Protein AF-A0A9X1UD60-F1 (afdb_monomer_lite)

InterPro domains:
  IPR000792 Transcription regulator LuxR, C-terminal [SM00421] (373-430)
  IPR005119 LysR, substrate-binding [PF03466] (19-208)
  IPR016032 Signal transduction response regulator, C-terminal effector [SSF46894] (365-433)
  IPR036388 Winged helix-like DNA-binding domain superfamily [G3DSA:1.10.10.10] (359-432)
  IPR058163 LysR-type transcriptional regulator, proteobacterial-type [PTHR30537] (18-216)

Sequence (443 aa):
MDAIAVGLRGSDQARVRQATPTVSVVAPEGLGEFWLTRLLPDFHKSNPSVAIDLRCVTHPADLNKQEADVIIQLFKPSNEGSLLKRLGSLHVMPFASRDYLEKHGIPSCVDDLMKHRLILQPAPQTGADEMLGAWLPRLAKHPIPFVRTNTSASNYSMTAKGVGIGFLPTYAFAVDLVPLNIDLHHRFDIWLACTSNSPHTQLAVDWLSDCFDTERYPWFADQFLKPNELMKRYRGKPLGIMREGLEPTIEAFEVSGEAVVLLDHNGRIIRRNALAAQMLSRDIDVNGAKIVIRDPRAKRSFEAALENVLSLQSTNAFVRPIALPRAGQRPIFAYVIKLPSLSRSRLAECQAAVIFVDPDVQSEPSMAALEAAFGLTPAESRIAIKLAGGLTLDAVCRQLKIQRETGRVHLKRIFAKLSVSRQHQLVAVLSKLSRFPRLDRDS

Radius of gyration: 30.88 Å; chains: 1; bounding box: 80×77×91 Å

Organism: NCBI:txid2911009

Foldseek 3Di:
DDDDDDDDPDPDPPPPPDPQAEFEEEEAQQCQPQFVVLCVVVLCVVVVSYHYRYHHDLADDDVVVCPGQKYKAQADDPDDPWPKDFQFKWKKAKWAAPVLCVVQNADQEPVSLLVWAEEEADTPRNVRVVLCVVVVVSNVVHPDHPYYDSHLVVLVVCRNVNVIMYIGTLSCLQDLIGTRQYPDMDMTTMMMTGPDDDPSSVSVVVSVSVSRPCQQQVSRHPDDDGNVRRLVRHDHAQSHDDDPDCVVVLVVCVQQVWWKFFAALVQFTPDTHPNVVVCCVPPWDDDPRHTDAPDPVLRVLVVVLQCQQSDPPCPDDQRPWRFRDDPPFGTKTKGKAADCVQCSRNSRGTRIMIIIHGPLDQQFFAPVLCCVVQVADPVLSQQLRVLLVVDDLVVSCVVVVHDSVVSVVSVVVNCVSVVHDDSVVSNVVRSVNSSGHHPPPPD

pLDDT: mean 80.81, std 15.57, range [30.75, 95.38]

Structure (mmCIF, N/CA/C/O backbone):
data_AF-A0A9X1UD60-F1
#
_entry.id   AF-A0A9X1UD60-F1
#
loop_
_atom_site.group_PDB
_atom_site.id
_atom_site.type_symbol
_atom_site.label_atom_id
_atom_site.label_alt_id
_atom_site.label_comp_id
_atom_site.label_asym_id
_atom_site.label_entity_id
_atom_site.label_seq_id
_atom_site.pdbx_PDB_ins_code
_atom_site.Cartn_x
_atom_site.Cartn_y
_atom_site.Cartn_z
_atom_site.occupancy
_atom_site.B_iso_or_equiv
_atom_site.auth_seq_id
_atom_site.auth_comp_id
_atom_site.auth_asym_id
_atom_site.auth_atom_id
_atom_site.pdbx_PDB_model_num
ATOM 1 N N . MET A 1 1 ? 34.951 53.601 -2.877 1.00 34.62 1 MET A N 1
ATOM 2 C CA . MET A 1 1 ? 33.695 53.480 -2.123 1.00 34.62 1 MET A CA 1
ATOM 3 C C . MET A 1 1 ? 33.305 52.010 -2.041 1.00 34.62 1 MET A C 1
ATOM 5 O O . MET A 1 1 ? 32.664 51.522 -2.954 1.00 34.62 1 MET A O 1
ATOM 9 N N . ASP A 1 2 ? 33.684 51.202 -1.063 1.00 30.75 2 ASP A N 1
ATOM 10 C CA . ASP A 1 2 ? 34.696 51.282 -0.014 1.00 30.75 2 ASP A CA 1
ATOM 11 C C . ASP A 1 2 ? 35.059 49.848 0.399 1.00 30.75 2 ASP A C 1
ATOM 13 O O . ASP A 1 2 ? 34.319 48.903 0.127 1.00 30.75 2 ASP A O 1
ATOM 17 N N . ALA A 1 3 ? 36.235 49.733 1.017 1.00 34.62 3 ALA A N 1
ATOM 18 C CA . ALA A 1 3 ? 36.798 48.585 1.726 1.00 34.62 3 ALA A CA 1
ATOM 19 C C . ALA A 1 3 ? 35.749 47.815 2.575 1.00 34.62 3 ALA A C 1
ATOM 21 O O . ALA A 1 3 ? 34.761 48.382 3.024 1.00 34.62 3 ALA A O 1
ATOM 22 N N . ILE A 1 4 ? 35.920 46.530 2.899 1.00 30.75 4 ILE A N 1
ATOM 23 C CA . ILE A 1 4 ? 36.915 46.065 3.876 1.00 30.75 4 ILE A CA 1
ATOM 24 C C . ILE A 1 4 ? 37.136 44.551 3.721 1.00 30.75 4 ILE A C 1
ATOM 26 O O . ILE A 1 4 ? 36.213 43.748 3.832 1.00 30.75 4 ILE A O 1
ATOM 30 N N . ALA A 1 5 ? 38.404 44.181 3.542 1.00 35.81 5 ALA A N 1
ATOM 31 C CA . ALA A 1 5 ? 38.933 42.872 3.887 1.00 35.81 5 ALA A CA 1
ATOM 32 C C . ALA A 1 5 ? 39.339 42.880 5.371 1.00 35.81 5 ALA A C 1
ATOM 34 O O . ALA A 1 5 ? 40.116 43.736 5.789 1.00 35.81 5 ALA A O 1
ATOM 35 N N . VAL A 1 6 ? 38.867 41.906 6.150 1.00 32.25 6 VAL A N 1
ATOM 36 C CA . VAL A 1 6 ? 39.485 41.517 7.425 1.00 32.25 6 VAL A CA 1
ATOM 37 C C . VAL A 1 6 ? 39.822 40.040 7.319 1.00 32.25 6 VAL A C 1
ATOM 39 O O . VAL A 1 6 ? 38.946 39.180 7.290 1.00 32.25 6 VAL A O 1
ATOM 42 N N . GLY A 1 7 ? 41.119 39.761 7.217 1.00 34.41 7 GLY A N 1
ATOM 43 C CA . GLY A 1 7 ? 41.653 38.421 7.371 1.00 34.41 7 GLY A CA 1
ATOM 44 C C . GLY A 1 7 ? 41.666 38.025 8.843 1.00 34.41 7 GLY A C 1
ATOM 45 O O . GLY A 1 7 ? 42.163 38.766 9.687 1.00 34.41 7 GLY A O 1
ATOM 46 N N . LEU A 1 8 ? 41.196 36.816 9.129 1.00 30.98 8 LEU A N 1
ATOM 47 C CA . LEU A 1 8 ? 41.598 36.067 10.309 1.00 30.98 8 LEU A CA 1
ATOM 48 C C . LEU A 1 8 ? 42.309 34.806 9.827 1.00 30.98 8 LEU A C 1
ATOM 50 O O . LEU A 1 8 ? 41.706 33.892 9.270 1.00 30.98 8 LEU A O 1
ATOM 54 N N . ARG A 1 9 ? 43.630 34.795 10.035 1.00 38.16 9 ARG A N 1
ATOM 55 C CA . ARG A 1 9 ? 44.444 33.582 10.064 1.00 38.16 9 ARG A CA 1
ATOM 56 C C . ARG A 1 9 ? 43.960 32.740 11.243 1.00 38.16 9 ARG A C 1
ATOM 58 O O . ARG A 1 9 ? 44.333 33.005 12.380 1.00 38.16 9 ARG A O 1
ATOM 65 N N . GLY A 1 10 ? 43.131 31.746 10.956 1.00 32.44 10 GLY A N 1
ATOM 66 C CA . GLY A 1 10 ? 42.893 30.597 11.818 1.00 32.44 10 GLY A CA 1
ATOM 67 C C . GLY A 1 10 ? 43.508 29.382 11.143 1.00 32.44 10 GLY A C 1
ATOM 68 O O . GLY A 1 10 ? 43.097 28.997 10.053 1.00 32.44 10 GLY A O 1
ATOM 69 N N . SER A 1 11 ? 44.541 28.824 11.759 1.00 40.12 11 SER A N 1
ATOM 70 C CA . SER A 1 11 ? 45.094 27.516 11.438 1.00 40.12 11 SER A CA 1
ATOM 71 C C . SER A 1 11 ? 44.037 26.445 11.698 1.00 40.12 11 SER A C 1
ATOM 73 O O . SER A 1 11 ? 43.949 25.926 12.806 1.00 40.12 11 SER A O 1
ATOM 75 N N . ASP A 1 12 ? 43.244 26.130 10.683 1.00 35.62 12 ASP A N 1
ATOM 76 C CA . ASP A 1 12 ? 42.413 24.935 10.656 1.00 35.62 12 ASP A CA 1
ATOM 77 C C . ASP A 1 12 ? 42.869 24.119 9.451 1.00 35.62 12 ASP A C 1
ATOM 79 O O . ASP A 1 12 ? 42.725 24.534 8.297 1.00 35.62 12 ASP A O 1
ATOM 83 N N . GLN A 1 13 ? 43.499 22.973 9.716 1.00 39.41 13 GLN A N 1
ATOM 84 C CA . GLN A 1 13 ? 43.681 21.942 8.706 1.00 39.41 13 GLN A CA 1
ATOM 85 C C . GLN A 1 13 ? 42.284 21.539 8.237 1.00 39.41 13 GLN A C 1
ATOM 87 O O . GLN A 1 13 ? 41.630 20.684 8.835 1.00 39.41 13 GLN A O 1
ATOM 92 N N . ALA A 1 14 ? 41.816 22.181 7.169 1.00 40.78 14 ALA A N 1
ATOM 93 C CA . ALA A 1 14 ? 40.656 21.749 6.427 1.00 40.78 14 ALA A CA 1
ATOM 94 C C . ALA A 1 14 ? 40.909 20.292 6.033 1.00 40.78 14 ALA A C 1
ATOM 96 O O . ALA A 1 14 ? 41.694 20.001 5.130 1.00 40.78 14 ALA A O 1
ATOM 97 N N . ARG A 1 15 ? 40.261 19.361 6.743 1.00 43.44 15 ARG A N 1
ATOM 98 C CA . ARG A 1 15 ? 40.008 18.017 6.232 1.00 43.44 15 ARG A CA 1
ATOM 99 C C . ARG A 1 15 ? 39.400 18.223 4.854 1.00 43.44 15 ARG A C 1
ATOM 101 O O . ARG A 1 15 ? 38.236 18.607 4.752 1.00 43.44 15 ARG A O 1
ATOM 108 N N . VAL A 1 16 ? 40.195 18.013 3.809 1.00 46.34 16 VAL A N 1
ATOM 109 C CA . VAL A 1 16 ? 39.701 17.889 2.444 1.00 46.34 16 VAL A CA 1
ATOM 110 C C . VAL A 1 16 ? 38.667 16.773 2.515 1.00 46.34 16 VAL A C 1
ATOM 112 O O . VAL A 1 16 ? 39.024 15.605 2.668 1.00 46.34 16 VAL A O 1
ATOM 115 N N . ARG A 1 17 ? 37.376 17.125 2.533 1.00 51.88 17 ARG A N 1
ATOM 116 C CA . ARG A 1 17 ? 36.309 16.139 2.375 1.00 51.88 17 ARG A CA 1
ATOM 117 C C . ARG A 1 17 ? 36.578 15.505 1.017 1.00 51.88 17 ARG A C 1
ATOM 119 O O . ARG A 1 17 ? 36.425 16.182 0.004 1.00 51.88 17 ARG A O 1
ATOM 126 N N . GLN A 1 18 ? 37.054 14.259 0.999 1.00 59.56 18 GLN A N 1
ATOM 127 C CA . GLN A 1 18 ? 37.109 13.487 -0.237 1.00 59.56 18 GLN A CA 1
ATOM 128 C C . GLN A 1 18 ? 35.714 13.546 -0.854 1.00 59.56 18 GLN A C 1
ATOM 130 O O . GLN A 1 18 ? 34.727 13.254 -0.173 1.00 59.56 18 GLN A O 1
ATOM 135 N N . ALA A 1 19 ? 35.635 14.013 -2.100 1.00 73.38 19 ALA A N 1
ATOM 136 C CA . ALA A 1 19 ? 34.378 14.059 -2.823 1.00 73.38 19 ALA A CA 1
ATOM 137 C C . ALA A 1 19 ? 33.801 12.642 -2.856 1.00 73.38 19 ALA A C 1
ATOM 139 O O . ALA A 1 19 ? 34.504 11.695 -3.212 1.00 73.38 19 ALA A O 1
ATOM 140 N N . THR A 1 20 ? 32.546 12.493 -2.436 1.00 82.19 20 THR A N 1
ATOM 141 C CA . THR A 1 20 ? 31.853 11.210 -2.503 1.00 82.19 20 THR A CA 1
ATOM 142 C C . THR A 1 20 ? 31.847 10.748 -3.964 1.00 82.19 20 THR A C 1
ATOM 144 O O . THR A 1 20 ? 31.376 11.505 -4.821 1.00 82.19 20 THR A O 1
ATOM 147 N N . PRO A 1 21 ? 32.380 9.554 -4.282 1.00 91.00 21 PRO A N 1
ATOM 148 C CA . PRO A 1 21 ? 32.357 9.043 -5.644 1.00 91.00 21 PRO A CA 1
ATOM 149 C C . PRO A 1 21 ? 30.909 8.987 -6.128 1.00 91.00 21 PRO A C 1
ATOM 151 O O . PRO A 1 21 ? 30.034 8.466 -5.434 1.00 91.00 21 PRO A O 1
ATOM 154 N N . THR A 1 22 ? 30.662 9.571 -7.296 1.00 94.12 22 THR A N 1
ATOM 155 C CA . THR A 1 22 ? 29.327 9.674 -7.888 1.00 94.12 22 THR A CA 1
ATOM 156 C C . THR A 1 22 ? 29.275 8.805 -9.132 1.00 94.12 22 THR A C 1
ATOM 158 O O . THR A 1 22 ? 30.135 8.940 -9.997 1.00 94.12 22 THR A O 1
ATOM 161 N N . VAL A 1 23 ? 28.281 7.922 -9.211 1.00 95.31 23 VAL A N 1
ATOM 162 C CA . VAL A 1 23 ? 27.999 7.115 -10.402 1.00 95.31 23 VAL A CA 1
ATOM 163 C C . VAL A 1 23 ? 26.796 7.715 -11.108 1.00 95.31 23 VAL A C 1
ATOM 165 O O . VAL A 1 23 ? 25.713 7.820 -10.527 1.00 95.31 23 VAL A O 1
ATOM 168 N N . SER A 1 24 ? 26.987 8.107 -12.361 1.00 94.88 24 SER A N 1
ATOM 169 C CA . SER A 1 24 ? 25.913 8.628 -13.196 1.00 94.88 24 SER A CA 1
ATOM 170 C C . SER A 1 24 ? 25.136 7.491 -13.860 1.00 94.88 24 SER A C 1
ATOM 172 O O . SER A 1 24 ? 25.705 6.597 -14.488 1.00 94.88 24 SER A O 1
ATOM 174 N N . VAL A 1 25 ? 23.814 7.515 -13.710 1.00 95.06 25 VAL A N 1
ATOM 175 C CA . VAL A 1 25 ? 22.892 6.507 -14.234 1.00 95.06 25 VAL A CA 1
ATOM 176 C C . VAL A 1 25 ? 21.842 7.200 -15.088 1.00 95.06 25 VAL A C 1
ATOM 178 O O . VAL A 1 25 ? 21.106 8.051 -14.599 1.00 95.06 25 VAL A O 1
ATOM 181 N N . VAL A 1 26 ? 21.726 6.810 -16.353 1.00 94.19 26 VAL A N 1
ATOM 182 C CA . VAL A 1 26 ? 20.643 7.258 -17.239 1.00 94.19 26 VAL A CA 1
ATOM 183 C C . VAL A 1 26 ? 19.639 6.128 -17.417 1.00 94.19 26 VAL A C 1
ATOM 185 O O . VAL A 1 26 ? 20.019 4.992 -17.692 1.00 94.19 26 VAL A O 1
ATOM 188 N N . ALA A 1 27 ? 18.350 6.427 -17.269 1.00 93.25 27 ALA A N 1
ATOM 189 C CA . ALA A 1 27 ? 17.279 5.449 -17.433 1.00 93.25 27 ALA A CA 1
ATOM 190 C C . ALA A 1 27 ? 16.054 6.053 -18.143 1.00 93.25 27 ALA A C 1
ATOM 192 O O . ALA A 1 27 ? 15.838 7.269 -18.065 1.00 93.25 27 ALA A O 1
ATOM 193 N N . PRO A 1 28 ? 15.210 5.224 -18.791 1.00 91.38 28 PRO A N 1
ATOM 194 C CA . PRO A 1 28 ? 13.925 5.669 -19.315 1.00 91.38 28 PRO A CA 1
ATOM 195 C C . PRO A 1 28 ? 13.095 6.271 -18.184 1.00 91.38 28 PRO A C 1
ATOM 197 O O . PRO A 1 28 ? 13.030 5.691 -17.098 1.00 91.38 28 PRO A O 1
ATOM 200 N N . GLU A 1 29 ? 12.455 7.412 -18.431 1.00 89.62 29 GLU A N 1
ATOM 201 C CA . GLU A 1 29 ? 11.788 8.209 -17.394 1.00 89.62 29 GLU A CA 1
ATOM 202 C C . GLU A 1 29 ? 10.787 7.387 -16.570 1.00 89.62 29 GLU A C 1
ATOM 204 O O . GLU A 1 29 ? 10.846 7.408 -15.341 1.00 89.62 29 GLU A O 1
ATOM 209 N N . GLY A 1 30 ? 9.992 6.531 -17.218 1.00 88.19 30 GLY A N 1
ATOM 210 C CA . GLY A 1 30 ? 9.079 5.624 -16.526 1.00 88.19 30 GLY A CA 1
ATOM 211 C C . GLY A 1 30 ? 9.755 4.631 -15.566 1.00 88.19 30 GLY A C 1
ATOM 212 O O . GLY A 1 30 ? 9.193 4.332 -14.512 1.00 88.19 30 GLY A O 1
ATOM 213 N N . LEU A 1 31 ? 10.938 4.101 -15.901 1.00 90.81 31 LEU A N 1
ATOM 214 C CA . LEU A 1 31 ? 11.692 3.186 -15.031 1.00 90.81 31 LEU A CA 1
ATOM 215 C C . LEU A 1 31 ? 12.430 3.952 -13.933 1.00 90.81 31 LEU A C 1
ATOM 217 O O . LEU A 1 31 ? 12.406 3.550 -12.773 1.00 90.81 31 LEU A O 1
ATOM 221 N N . GLY A 1 32 ? 13.074 5.063 -14.278 1.00 90.75 32 GLY A N 1
ATOM 222 C CA . GLY A 1 32 ? 13.804 5.869 -13.309 1.00 90.75 32 GLY A CA 1
ATOM 223 C C . GLY A 1 32 ? 12.890 6.386 -12.199 1.00 90.75 32 GLY A C 1
ATOM 224 O O . GLY A 1 32 ? 13.116 6.074 -11.032 1.00 90.75 32 GLY A O 1
ATOM 225 N N . GLU A 1 33 ? 11.813 7.081 -12.572 1.00 85.44 33 GLU A N 1
ATOM 226 C CA . GLU A 1 33 ? 10.894 7.741 -11.637 1.00 85.44 33 GLU A CA 1
ATOM 227 C C . GLU A 1 33 ? 10.047 6.745 -10.837 1.00 85.44 33 GLU A C 1
ATOM 229 O O . GLU A 1 33 ? 9.962 6.821 -9.609 1.00 85.44 33 GLU A O 1
ATOM 234 N N . PHE A 1 34 ? 9.408 5.788 -11.517 1.00 83.88 34 PHE A N 1
ATOM 235 C CA . PHE A 1 34 ? 8.428 4.920 -10.865 1.00 83.88 34 PHE A CA 1
ATOM 236 C C . PHE A 1 34 ? 9.013 3.624 -10.322 1.00 83.88 34 PHE A C 1
ATOM 238 O O . PHE A 1 34 ? 8.323 2.978 -9.535 1.00 83.88 34 PHE A O 1
ATOM 245 N N . TRP A 1 35 ? 10.230 3.231 -10.698 1.00 88.50 35 TRP A N 1
ATOM 246 C CA . TRP A 1 35 ? 10.836 1.977 -10.252 1.00 88.50 35 TRP A CA 1
ATOM 247 C C . TRP A 1 35 ? 12.118 2.205 -9.445 1.00 88.50 35 TRP A C 1
ATOM 249 O O . TRP A 1 35 ? 12.141 1.937 -8.242 1.00 88.50 35 TRP A O 1
ATOM 259 N N . LEU A 1 36 ? 13.159 2.758 -10.069 1.00 90.38 36 LEU A N 1
ATOM 260 C CA . LEU A 1 36 ? 14.494 2.859 -9.469 1.00 90.38 36 LEU A CA 1
ATOM 261 C C . LEU A 1 36 ? 14.529 3.789 -8.252 1.00 90.38 36 LEU A C 1
ATOM 263 O O . LEU A 1 36 ? 15.117 3.431 -7.230 1.00 90.38 36 LEU A O 1
ATOM 267 N N . THR A 1 37 ? 13.840 4.937 -8.300 1.00 86.56 37 THR A N 1
ATOM 268 C CA . THR A 1 37 ? 13.764 5.870 -7.161 1.00 86.56 37 THR A CA 1
ATOM 269 C C . THR A 1 37 ? 13.244 5.199 -5.882 1.00 86.56 37 THR A C 1
ATOM 271 O O . THR A 1 37 ? 13.678 5.559 -4.788 1.00 86.56 37 THR A O 1
ATOM 274 N N . ARG A 1 38 ? 12.371 4.182 -5.985 1.00 82.06 38 ARG A N 1
ATOM 275 C CA . ARG A 1 38 ? 11.829 3.459 -4.814 1.00 82.06 38 ARG A CA 1
ATOM 276 C C . ARG A 1 38 ? 12.852 2.547 -4.143 1.00 82.06 38 ARG A C 1
ATOM 278 O O . ARG A 1 38 ? 12.740 2.281 -2.950 1.00 82.06 38 ARG A O 1
ATOM 285 N N . LEU A 1 39 ? 13.823 2.057 -4.907 1.00 86.88 39 LEU A N 1
ATOM 286 C CA . LEU A 1 39 ? 14.834 1.098 -4.456 1.00 86.88 39 LEU A CA 1
ATOM 287 C C . LEU A 1 39 ? 16.152 1.776 -4.062 1.00 86.88 39 LEU A C 1
ATOM 289 O O . LEU A 1 39 ? 16.994 1.167 -3.401 1.00 86.88 39 LEU A O 1
ATOM 293 N N . LEU A 1 40 ? 16.310 3.053 -4.412 1.00 89.06 40 LEU A N 1
ATOM 294 C CA . LEU A 1 40 ? 17.490 3.856 -4.108 1.00 89.06 40 LEU A CA 1
ATOM 295 C C . LEU A 1 40 ? 17.792 4.004 -2.597 1.00 89.06 40 LEU A C 1
ATOM 297 O O . LEU A 1 40 ? 18.969 3.995 -2.231 1.00 89.06 40 LEU A O 1
ATOM 301 N N . PRO A 1 41 ? 16.802 4.090 -1.680 1.00 87.94 41 PRO A N 1
ATOM 302 C CA . PRO A 1 41 ? 17.090 4.107 -0.244 1.00 87.94 41 PRO A CA 1
ATOM 303 C C . PRO A 1 41 ? 17.781 2.830 0.254 1.00 87.94 41 PRO A C 1
ATOM 305 O O . PRO A 1 41 ? 18.685 2.911 1.085 1.00 87.94 41 PRO A O 1
ATOM 308 N N . ASP A 1 42 ? 17.387 1.660 -0.263 1.00 85.62 42 ASP A N 1
ATOM 309 C CA . ASP A 1 42 ? 18.012 0.381 0.095 1.00 85.62 42 ASP A CA 1
ATOM 310 C C . ASP A 1 42 ? 19.467 0.330 -0.412 1.00 85.62 42 ASP A C 1
ATOM 312 O O . ASP A 1 42 ? 20.344 -0.157 0.304 1.00 85.62 42 ASP A O 1
ATOM 316 N N . PHE A 1 43 ? 19.748 0.909 -1.587 1.00 90.62 43 PHE A N 1
ATOM 317 C CA . PHE A 1 43 ? 21.117 1.051 -2.092 1.00 90.62 43 PHE A CA 1
ATOM 318 C C . PHE A 1 43 ? 21.991 1.891 -1.162 1.00 90.62 43 PHE A C 1
ATOM 320 O O . PHE A 1 43 ? 23.037 1.415 -0.725 1.00 90.62 43 PHE A O 1
ATOM 327 N N . HIS A 1 44 ? 21.559 3.109 -0.819 1.00 90.94 44 HIS A N 1
ATOM 328 C CA . HIS A 1 44 ? 22.347 4.014 0.025 1.00 90.94 44 HIS A CA 1
ATOM 329 C C . HIS A 1 44 ? 22.492 3.509 1.464 1.00 90.94 44 HIS A C 1
ATOM 331 O O . HIS A 1 44 ? 23.478 3.822 2.127 1.00 90.94 44 HIS A O 1
ATOM 337 N N . LYS A 1 45 ? 21.550 2.691 1.951 1.00 89.50 45 LYS A N 1
ATOM 338 C CA . LYS A 1 45 ? 21.691 2.018 3.247 1.00 89.50 45 LYS A CA 1
ATOM 339 C C . LYS A 1 45 ? 22.856 1.023 3.247 1.00 89.50 45 LYS A C 1
ATOM 341 O O . LYS A 1 45 ? 23.568 0.940 4.244 1.00 89.50 45 LYS A O 1
ATOM 346 N N . SER A 1 46 ? 23.041 0.282 2.155 1.00 90.31 46 SER A N 1
ATOM 347 C CA . SER A 1 46 ? 24.137 -0.686 2.003 1.00 90.31 46 SER A CA 1
ATOM 348 C C . SER A 1 46 ? 25.441 -0.047 1.511 1.00 90.31 46 SER A C 1
ATOM 350 O O . SER A 1 46 ? 26.514 -0.576 1.781 1.00 90.31 46 SER A O 1
ATOM 352 N N . ASN A 1 47 ? 25.359 1.096 0.823 1.00 91.19 47 ASN A N 1
ATOM 353 C CA . ASN A 1 47 ? 26.481 1.780 0.175 1.00 91.19 47 ASN A CA 1
ATOM 354 C C . ASN A 1 47 ? 26.505 3.286 0.523 1.00 91.19 47 ASN A C 1
ATOM 356 O O . ASN A 1 47 ? 26.366 4.126 -0.367 1.00 91.19 47 ASN A O 1
ATOM 360 N N . PRO A 1 48 ? 26.685 3.674 1.802 1.00 90.50 48 PRO A N 1
ATOM 361 C CA . PRO A 1 48 ? 26.574 5.074 2.234 1.00 90.50 48 PRO A CA 1
ATOM 362 C C . PRO A 1 48 ? 27.687 5.989 1.693 1.00 90.50 48 PRO A C 1
ATOM 364 O O . PRO A 1 48 ? 27.594 7.208 1.811 1.00 90.50 48 PRO A O 1
ATOM 367 N N . SER A 1 49 ? 28.754 5.414 1.129 1.00 89.00 49 SER A N 1
ATOM 368 C CA . SER A 1 49 ? 29.910 6.123 0.573 1.00 89.00 49 SER A CA 1
ATOM 369 C C . SER A 1 49 ? 29.846 6.340 -0.942 1.00 89.00 49 SER A C 1
ATOM 371 O O . SER A 1 49 ? 30.799 6.881 -1.496 1.00 89.00 49 SER A O 1
ATOM 373 N N . VAL A 1 50 ? 28.765 5.933 -1.615 1.00 93.12 50 VAL A N 1
ATOM 374 C CA . VAL A 1 50 ? 28.585 6.093 -3.066 1.00 93.12 50 VAL A CA 1
ATOM 375 C C . VAL A 1 50 ? 27.354 6.952 -3.325 1.00 93.12 50 VAL A C 1
ATOM 377 O O . VAL A 1 50 ? 26.281 6.669 -2.800 1.00 93.12 50 VAL A O 1
ATOM 380 N N . ALA A 1 51 ? 27.507 7.992 -4.140 1.00 94.12 51 ALA A N 1
ATOM 381 C CA . ALA A 1 51 ? 26.398 8.808 -4.615 1.00 94.12 51 ALA A CA 1
ATOM 382 C C . ALA A 1 51 ? 25.903 8.301 -5.978 1.00 94.12 51 ALA A C 1
ATOM 384 O O . ALA A 1 51 ? 26.697 7.866 -6.813 1.00 94.12 51 ALA A O 1
ATOM 385 N N . ILE A 1 52 ? 24.594 8.393 -6.214 1.00 95.38 52 ILE A N 1
ATOM 386 C CA . ILE A 1 52 ? 23.969 8.107 -7.511 1.00 95.38 52 ILE A CA 1
ATOM 387 C C . ILE A 1 52 ? 23.433 9.410 -8.110 1.00 95.38 52 ILE A C 1
ATOM 389 O O . ILE A 1 52 ? 22.581 10.060 -7.503 1.00 95.38 52 ILE A O 1
ATOM 393 N N . ASP A 1 53 ? 23.894 9.757 -9.311 1.00 94.81 53 ASP A N 1
ATOM 394 C CA . ASP A 1 53 ? 23.281 10.778 -10.171 1.00 94.81 53 ASP A CA 1
ATOM 395 C C . ASP A 1 53 ? 22.314 10.088 -11.145 1.00 94.81 53 ASP A C 1
ATOM 397 O O . ASP A 1 53 ? 22.729 9.581 -12.185 1.00 94.81 53 ASP A O 1
ATOM 401 N N . LEU A 1 54 ? 21.029 10.000 -10.782 1.00 94.62 54 LEU A N 1
ATOM 402 C CA . LEU A 1 54 ? 19.998 9.361 -11.607 1.00 94.62 54 LEU A CA 1
ATOM 403 C C . LEU A 1 54 ? 19.323 10.382 -12.533 1.00 94.62 54 LEU A C 1
ATOM 405 O O . LEU A 1 54 ? 18.576 11.250 -12.079 1.00 94.62 54 LEU A O 1
ATOM 409 N N . ARG A 1 55 ? 19.507 10.212 -13.843 1.00 93.44 55 ARG A N 1
ATOM 410 C CA . ARG A 1 55 ? 18.890 11.021 -14.899 1.00 93.44 55 ARG A CA 1
ATOM 411 C C . ARG A 1 55 ? 17.806 10.235 -15.637 1.00 93.44 55 ARG A C 1
ATOM 413 O O . ARG A 1 55 ? 18.072 9.285 -16.371 1.00 93.44 55 ARG A O 1
ATOM 420 N N . CYS A 1 56 ? 16.565 10.668 -15.451 1.00 91.56 56 CYS A N 1
ATOM 421 C CA . CYS A 1 56 ? 15.380 10.136 -16.118 1.00 91.56 56 CYS A CA 1
ATOM 422 C C . CYS A 1 56 ? 15.163 10.854 -17.454 1.00 91.56 56 CYS A C 1
ATOM 424 O O . CYS A 1 56 ? 14.945 12.065 -17.470 1.00 91.56 56 CYS A O 1
ATOM 426 N N . VAL A 1 57 ? 15.201 10.126 -18.571 1.00 89.06 57 VAL A N 1
ATOM 427 C CA . VAL A 1 57 ? 15.109 10.715 -19.918 1.00 89.06 57 VAL A CA 1
ATOM 428 C C . VAL A 1 57 ? 13.961 10.121 -20.728 1.00 89.06 57 VAL A C 1
ATOM 430 O O . VAL A 1 57 ? 13.604 8.958 -20.558 1.00 89.06 57 VAL A O 1
ATOM 433 N N . THR A 1 58 ? 13.399 10.912 -21.644 1.00 83.75 58 THR A N 1
ATOM 434 C CA . THR A 1 58 ? 12.312 10.515 -22.566 1.00 83.75 58 THR A CA 1
ATOM 435 C C . THR A 1 58 ? 12.787 10.271 -24.005 1.00 83.75 58 THR A C 1
ATOM 437 O O . THR A 1 58 ? 11.999 9.886 -24.869 1.00 83.75 58 THR A O 1
ATOM 440 N N . HIS A 1 59 ? 14.081 10.467 -24.274 1.00 80.81 59 HIS A N 1
ATOM 441 C CA . HIS A 1 59 ? 14.743 10.194 -25.551 1.00 80.81 59 HIS A CA 1
ATOM 442 C C . HIS A 1 59 ? 15.789 9.076 -25.398 1.00 80.81 59 HIS A C 1
ATOM 444 O O . HIS A 1 59 ? 16.398 8.969 -24.331 1.00 80.81 59 HIS A O 1
ATOM 450 N N . PRO A 1 60 ? 15.994 8.213 -26.407 1.00 75.25 60 PRO A N 1
ATOM 451 C CA . PRO A 1 60 ? 17.041 7.196 -26.363 1.00 75.25 60 PRO A CA 1
ATOM 452 C C . PRO A 1 60 ? 18.402 7.822 -26.045 1.00 75.25 60 PRO A C 1
ATOM 454 O O . PRO A 1 60 ? 18.786 8.786 -26.702 1.00 75.25 60 PRO A O 1
ATOM 457 N N . ALA A 1 61 ? 19.104 7.292 -25.041 1.00 75.44 61 ALA A N 1
ATOM 458 C CA . ALA A 1 61 ? 20.447 7.759 -24.709 1.00 75.44 61 ALA A CA 1
ATOM 459 C C . ALA A 1 61 ? 21.440 7.329 -25.798 1.00 75.44 61 ALA A C 1
ATOM 461 O O . ALA A 1 61 ? 21.384 6.195 -26.289 1.00 75.44 61 ALA A O 1
ATOM 462 N N . ASP A 1 62 ? 22.353 8.220 -26.168 1.00 73.88 62 ASP A N 1
ATOM 463 C CA . ASP A 1 62 ? 23.363 7.944 -27.187 1.00 73.88 62 ASP A CA 1
ATOM 464 C C . ASP A 1 62 ? 24.600 7.315 -26.537 1.00 73.88 62 ASP A C 1
ATOM 466 O O . ASP A 1 62 ? 25.402 7.991 -25.887 1.00 73.88 62 ASP A O 1
ATOM 470 N N . LEU A 1 63 ? 24.773 6.002 -26.722 1.00 72.38 63 LEU A N 1
ATOM 471 C CA . LEU A 1 63 ? 25.902 5.271 -26.135 1.00 72.38 63 LEU A CA 1
ATOM 472 C C . LEU A 1 63 ? 27.266 5.787 -26.620 1.00 72.38 63 LEU A C 1
ATOM 474 O O . LEU A 1 63 ? 28.249 5.657 -25.894 1.00 72.38 63 LEU A O 1
ATOM 478 N N . ASN A 1 64 ? 27.345 6.398 -27.809 1.00 68.88 64 ASN A N 1
ATOM 479 C CA . ASN A 1 64 ? 28.609 6.922 -28.338 1.00 68.88 64 ASN A CA 1
ATOM 480 C C . ASN A 1 64 ? 29.076 8.181 -27.608 1.00 68.88 64 ASN A C 1
ATOM 482 O O . ASN A 1 64 ? 30.266 8.484 -27.600 1.00 68.88 64 ASN A O 1
ATOM 486 N N . LYS A 1 65 ? 28.149 8.924 -26.998 1.00 72.31 65 LYS A N 1
ATOM 487 C CA . LYS A 1 65 ? 28.449 10.184 -26.312 1.00 72.31 65 LYS A CA 1
ATOM 488 C C . LYS A 1 65 ? 28.870 9.995 -24.856 1.00 72.31 65 LYS A C 1
ATOM 490 O O . LYS A 1 65 ? 29.105 10.993 -24.184 1.00 72.31 65 LYS A O 1
ATOM 495 N N . GLN A 1 66 ? 28.958 8.746 -24.377 1.00 72.31 66 GLN A N 1
ATOM 496 C CA . GLN A 1 66 ? 29.265 8.413 -22.979 1.00 72.31 66 GLN A CA 1
ATOM 497 C C . GLN A 1 66 ? 28.449 9.267 -21.994 1.00 72.31 66 GLN A C 1
ATOM 499 O O . GLN A 1 66 ? 28.977 9.851 -21.053 1.00 72.31 66 GLN A O 1
ATOM 504 N N . GLU A 1 67 ? 27.139 9.369 -22.231 1.00 79.00 67 GLU A N 1
ATOM 505 C CA . GLU A 1 67 ? 26.277 10.314 -21.511 1.00 79.00 67 GLU A CA 1
ATOM 506 C C . GLU A 1 67 ? 26.168 10.020 -20.007 1.00 79.00 67 GLU A C 1
ATOM 508 O O . GLU A 1 67 ? 25.768 10.914 -19.260 1.00 79.00 67 GLU A O 1
ATOM 513 N N . ALA A 1 68 ? 26.503 8.800 -19.567 1.00 89.50 68 ALA A N 1
ATOM 514 C CA . ALA A 1 68 ? 26.554 8.352 -18.174 1.00 89.50 68 ALA A CA 1
ATOM 515 C C . ALA A 1 68 ? 27.407 7.078 -18.016 1.00 89.50 68 ALA A C 1
ATOM 517 O O . ALA A 1 68 ? 27.669 6.395 -19.008 1.00 89.50 68 ALA A O 1
ATOM 518 N N . ASP A 1 69 ? 27.781 6.734 -16.777 1.00 92.06 69 ASP A N 1
ATOM 519 C CA . ASP A 1 69 ? 28.542 5.521 -16.423 1.00 92.06 69 ASP A CA 1
ATOM 520 C C . ASP A 1 69 ? 27.738 4.235 -16.668 1.00 92.06 69 ASP A C 1
ATOM 522 O O . ASP A 1 69 ? 28.284 3.219 -17.112 1.00 92.06 69 ASP A O 1
ATOM 526 N N . VAL A 1 70 ? 26.434 4.284 -16.368 1.00 93.19 70 VAL A N 1
ATOM 527 C CA . VAL A 1 70 ? 25.482 3.187 -16.576 1.00 93.19 70 VAL A CA 1
ATOM 528 C C . VAL A 1 70 ? 24.240 3.704 -17.291 1.00 93.19 70 VAL A C 1
ATOM 530 O O . VAL A 1 70 ? 23.655 4.714 -16.905 1.00 93.19 70 VAL A O 1
ATOM 533 N N . ILE A 1 71 ? 23.812 2.996 -18.332 1.00 92.56 71 ILE A N 1
ATOM 534 C CA . ILE A 1 71 ? 22.680 3.390 -19.170 1.00 92.56 71 ILE A CA 1
ATOM 535 C C . ILE A 1 71 ? 21.690 2.228 -19.246 1.00 92.56 71 ILE A C 1
ATOM 537 O O . ILE A 1 71 ? 22.061 1.123 -19.636 1.00 92.56 71 ILE A O 1
ATOM 541 N N . ILE A 1 72 ? 20.426 2.478 -18.901 1.00 92.94 72 ILE A N 1
ATOM 542 C CA . ILE A 1 72 ? 19.313 1.538 -19.078 1.00 92.94 72 ILE A CA 1
ATOM 543 C C . ILE A 1 72 ? 18.524 1.914 -20.335 1.00 92.94 72 ILE A C 1
ATOM 545 O O . ILE A 1 72 ? 18.224 3.086 -20.558 1.00 92.94 72 ILE A O 1
ATOM 549 N N . GLN A 1 73 ? 18.162 0.924 -21.153 1.00 89.12 73 GLN A N 1
ATOM 550 C CA . GLN A 1 73 ? 17.392 1.100 -22.391 1.00 89.12 73 GLN A CA 1
ATOM 551 C C . GLN A 1 73 ? 16.341 -0.004 -22.571 1.00 89.12 73 GLN A C 1
ATOM 553 O O . GLN A 1 73 ? 16.423 -1.058 -21.946 1.00 89.12 73 GLN A O 1
ATOM 558 N N . LEU A 1 74 ? 15.343 0.250 -23.426 1.00 88.25 74 LEU A N 1
ATOM 559 C CA . LEU A 1 74 ? 14.231 -0.672 -23.729 1.00 88.25 74 LEU A CA 1
ATOM 560 C C . LEU A 1 74 ? 14.368 -1.378 -25.090 1.00 88.25 74 LEU A C 1
ATOM 562 O O . LEU A 1 74 ? 13.455 -2.068 -25.540 1.00 88.25 74 LEU A O 1
ATOM 566 N N . PHE A 1 75 ? 15.503 -1.188 -25.755 1.00 79.94 75 PHE A N 1
ATOM 567 C CA . PHE A 1 75 ? 15.860 -1.838 -27.007 1.00 79.94 75 PHE A CA 1
ATOM 568 C C . PHE A 1 75 ? 17.321 -2.274 -26.931 1.00 79.94 75 PHE A C 1
ATOM 570 O O . PHE A 1 75 ? 18.113 -1.704 -26.176 1.00 79.94 75 PHE A O 1
ATOM 577 N N . LYS A 1 76 ? 17.676 -3.310 -27.694 1.00 82.44 76 LYS A N 1
ATOM 578 C CA . LYS A 1 76 ? 19.053 -3.795 -27.742 1.00 82.44 76 LYS A CA 1
ATOM 579 C C . LYS A 1 76 ? 19.923 -2.747 -28.452 1.00 82.44 76 LYS A C 1
ATOM 581 O O . LYS A 1 76 ? 19.625 -2.433 -29.605 1.00 82.44 76 LYS A O 1
ATOM 586 N N . PRO A 1 77 ? 20.987 -2.227 -27.823 1.00 74.50 77 PRO A N 1
ATOM 587 C CA . PRO A 1 77 ? 21.871 -1.281 -28.483 1.00 74.50 77 PRO A CA 1
ATOM 588 C C . PRO A 1 77 ? 22.667 -1.940 -29.612 1.00 74.50 77 PRO A C 1
ATOM 590 O O . PRO A 1 77 ? 23.052 -3.106 -29.515 1.00 74.50 77 PRO A O 1
ATOM 593 N N . SER A 1 78 ? 22.936 -1.176 -30.668 1.00 69.00 78 SER A N 1
ATOM 594 C CA . SER A 1 78 ? 23.601 -1.657 -31.887 1.00 69.00 78 SER A CA 1
ATOM 595 C C . SER A 1 78 ? 25.125 -1.793 -31.766 1.00 69.00 78 SER A C 1
ATOM 597 O O . SER A 1 78 ? 25.742 -2.410 -32.627 1.00 69.00 78 SER A O 1
ATOM 599 N N . ASN A 1 79 ? 25.742 -1.205 -30.735 1.00 64.06 79 ASN A N 1
ATOM 600 C CA . ASN A 1 79 ? 27.199 -1.097 -30.609 1.00 64.06 79 ASN A CA 1
ATOM 601 C C . ASN A 1 79 ? 27.812 -2.188 -29.716 1.00 64.06 79 ASN A C 1
ATOM 603 O O . ASN A 1 79 ? 27.320 -2.449 -28.621 1.00 64.06 79 ASN A O 1
ATOM 607 N N . GLU A 1 80 ? 28.948 -2.746 -30.148 1.00 55.62 80 GLU A N 1
ATOM 608 C CA . GLU A 1 80 ? 29.658 -3.864 -29.495 1.00 55.62 80 GLU A CA 1
ATOM 609 C C . GLU A 1 80 ? 30.686 -3.441 -28.416 1.00 55.62 80 GLU A C 1
ATOM 611 O O . GLU A 1 80 ? 31.269 -4.294 -27.754 1.00 55.62 80 GLU A O 1
ATOM 616 N N . GLY A 1 81 ? 30.926 -2.136 -28.214 1.00 56.12 81 GLY A N 1
ATOM 617 C CA . GLY A 1 81 ? 32.026 -1.621 -27.374 1.00 56.12 81 GLY A CA 1
ATOM 618 C C . GLY A 1 81 ? 31.754 -1.476 -25.867 1.00 56.12 81 GLY A C 1
ATOM 619 O O . GLY A 1 81 ? 32.674 -1.150 -25.120 1.00 56.12 81 GLY A O 1
ATOM 620 N N . SER A 1 82 ? 30.521 -1.696 -25.403 1.00 65.88 82 SER A N 1
ATOM 621 C CA . SER A 1 82 ? 30.126 -1.575 -23.989 1.00 65.88 82 SER A CA 1
ATOM 622 C C . SER A 1 82 ? 29.733 -2.933 -23.417 1.00 65.88 82 SER A C 1
ATOM 624 O O . SER A 1 82 ? 29.149 -3.754 -24.124 1.00 65.88 82 SER A O 1
ATOM 626 N N . LEU A 1 83 ? 29.990 -3.166 -22.122 1.00 71.12 83 LEU A N 1
ATOM 627 C CA . LEU A 1 83 ? 29.456 -4.351 -21.448 1.00 71.12 83 LEU A CA 1
ATOM 628 C C . LEU A 1 83 ? 27.929 -4.250 -21.448 1.00 71.12 83 LEU A C 1
ATOM 630 O O . LEU A 1 83 ? 27.356 -3.374 -20.799 1.00 71.12 83 LEU A O 1
ATOM 634 N N . LEU A 1 84 ? 27.298 -5.125 -22.228 1.00 84.62 84 LEU A N 1
ATOM 635 C CA . LEU A 1 84 ? 25.863 -5.144 -22.457 1.00 84.62 84 LEU A CA 1
ATOM 636 C C . LEU A 1 84 ? 25.238 -6.320 -21.707 1.00 84.62 84 LEU A C 1
ATOM 638 O O . LEU A 1 84 ? 25.533 -7.482 -21.989 1.00 84.62 84 LEU A O 1
ATOM 642 N N . LYS A 1 85 ? 24.337 -6.021 -20.772 1.00 89.94 85 LYS A N 1
ATOM 643 C CA . LYS A 1 85 ? 23.613 -7.014 -19.974 1.00 89.94 85 LYS A CA 1
ATOM 644 C C . LYS A 1 85 ? 22.114 -6.855 -20.181 1.00 89.94 85 LYS A C 1
ATOM 646 O O . LYS A 1 85 ? 21.567 -5.769 -20.016 1.00 89.94 85 LYS A O 1
ATOM 651 N N . ARG A 1 86 ? 21.425 -7.948 -20.504 1.00 92.69 86 ARG A N 1
ATOM 652 C CA . ARG A 1 86 ? 19.958 -7.990 -20.469 1.00 92.69 86 ARG A CA 1
ATOM 653 C C . ARG A 1 86 ? 19.504 -8.128 -19.015 1.00 92.69 86 ARG A C 1
ATOM 655 O O . ARG A 1 86 ? 19.963 -9.031 -18.322 1.00 92.69 86 ARG A O 1
ATOM 662 N N . LEU A 1 87 ? 18.625 -7.237 -18.567 1.00 94.56 87 LEU A N 1
ATOM 663 C CA . LEU A 1 87 ? 18.122 -7.184 -17.191 1.00 94.56 87 LEU A CA 1
ATOM 664 C C . LEU A 1 87 ? 16.788 -7.915 -17.008 1.00 94.56 87 LEU A C 1
ATOM 666 O O . LEU A 1 87 ? 16.518 -8.420 -15.927 1.00 94.56 87 LEU A O 1
ATOM 670 N N . GLY A 1 88 ? 15.958 -7.978 -18.050 1.00 94.00 88 GLY A N 1
ATOM 671 C CA . GLY A 1 88 ? 14.642 -8.611 -17.988 1.00 94.00 88 GLY A CA 1
ATOM 672 C C . GLY A 1 88 ? 13.707 -8.088 -19.070 1.00 94.00 88 GLY A C 1
ATOM 673 O O . GLY A 1 88 ? 14.159 -7.545 -20.080 1.00 94.00 88 GLY A O 1
ATOM 674 N N . SER A 1 89 ? 12.405 -8.239 -18.844 1.00 93.75 89 SER A N 1
ATOM 675 C CA . SER A 1 89 ? 11.357 -7.806 -19.771 1.00 93.75 89 SER A CA 1
ATOM 676 C C . SER A 1 89 ? 10.423 -6.790 -19.124 1.00 93.75 89 SER A C 1
ATOM 678 O O . SER A 1 89 ? 9.969 -6.984 -18.007 1.00 93.75 89 SER A O 1
ATOM 680 N N . LEU A 1 90 ? 10.077 -5.717 -19.824 1.00 91.69 90 LEU A N 1
ATOM 681 C CA . LEU A 1 90 ? 9.056 -4.765 -19.402 1.00 91.69 90 LEU A CA 1
ATOM 682 C C . LEU A 1 90 ? 7.757 -5.053 -20.151 1.00 91.69 90 LEU A C 1
ATOM 684 O O . LEU A 1 90 ? 7.723 -4.949 -21.374 1.00 91.69 90 LEU A O 1
ATOM 688 N N . HIS A 1 91 ? 6.679 -5.347 -19.429 1.00 90.69 91 HIS A N 1
ATOM 689 C CA . HIS A 1 91 ? 5.356 -5.540 -20.029 1.00 90.69 91 HIS A CA 1
ATOM 690 C C . HIS A 1 91 ? 4.486 -4.308 -19.825 1.00 90.69 91 HIS A C 1
ATOM 692 O O . HIS A 1 91 ? 4.370 -3.824 -18.704 1.00 90.69 91 HIS A O 1
ATOM 698 N N . VAL A 1 92 ? 3.842 -3.830 -20.883 1.00 89.19 92 VAL A N 1
ATOM 699 C CA . VAL A 1 92 ? 2.892 -2.713 -20.864 1.00 89.19 92 VAL A CA 1
ATOM 700 C C . VAL A 1 92 ? 1.496 -3.238 -21.171 1.00 89.19 92 VAL A C 1
ATOM 702 O O . VAL A 1 92 ? 1.325 -3.999 -22.119 1.00 89.19 92 VAL A O 1
ATOM 705 N N . MET A 1 93 ? 0.502 -2.835 -20.380 1.00 89.31 93 MET A N 1
ATOM 706 C CA . MET A 1 93 ? -0.893 -3.279 -20.505 1.00 89.31 93 MET A CA 1
ATOM 707 C C . MET A 1 93 ? -1.872 -2.140 -20.145 1.00 89.31 93 MET A C 1
ATOM 709 O O . MET A 1 93 ? -1.432 -1.122 -19.605 1.00 89.31 93 MET A O 1
ATOM 713 N N . PRO A 1 94 ? -3.182 -2.258 -20.435 1.00 91.19 94 PRO A N 1
ATOM 714 C CA . PRO A 1 94 ? -4.147 -1.200 -20.138 1.00 91.19 94 PRO A CA 1
ATOM 715 C C . PRO A 1 94 ? -4.537 -1.120 -18.649 1.00 91.19 94 PRO A C 1
ATOM 717 O O . PRO A 1 94 ? -4.802 -2.133 -17.996 1.00 91.19 94 PRO A O 1
ATOM 720 N N . PHE A 1 95 ? -4.643 0.108 -18.139 1.00 92.62 95 PHE A N 1
ATOM 721 C CA . PHE A 1 95 ? -5.088 0.458 -16.787 1.00 92.62 95 PHE A CA 1
ATOM 722 C C . PHE A 1 95 ? -6.078 1.626 -16.812 1.00 92.62 95 PHE A C 1
ATOM 724 O O . PHE A 1 95 ? -6.033 2.477 -17.698 1.00 92.62 95 PHE A O 1
ATOM 731 N N . ALA A 1 96 ? -6.928 1.711 -15.792 1.00 92.12 96 ALA A N 1
ATOM 732 C CA . ALA A 1 96 ? -7.847 2.827 -15.577 1.00 92.12 96 ALA A CA 1
ATOM 733 C C . ALA A 1 96 ? -7.976 3.159 -14.086 1.00 92.12 96 ALA A C 1
ATOM 735 O O . ALA A 1 96 ? -7.705 2.310 -13.234 1.00 92.12 96 ALA A O 1
ATOM 736 N N . SER A 1 97 ? -8.433 4.365 -13.746 1.00 90.06 97 SER A N 1
ATOM 737 C CA . SER A 1 97 ? -8.883 4.634 -12.377 1.00 90.06 97 SER A CA 1
ATOM 738 C C . SER A 1 97 ? -10.216 3.941 -12.090 1.00 90.06 97 SER A C 1
ATOM 740 O O . SER A 1 97 ? -11.020 3.688 -12.992 1.00 90.06 97 SER A O 1
ATOM 742 N N . ARG A 1 98 ? -10.476 3.658 -10.811 1.00 86.81 98 ARG A N 1
ATOM 743 C CA . ARG A 1 98 ? -11.758 3.094 -10.369 1.00 86.81 98 ARG A CA 1
ATOM 744 C C . ARG A 1 98 ? -12.929 4.010 -10.737 1.00 86.81 98 ARG A C 1
ATOM 746 O O . ARG A 1 98 ? -13.874 3.545 -11.362 1.00 86.81 98 ARG A O 1
ATOM 753 N N . ASP A 1 99 ? -12.805 5.306 -10.457 1.00 86.00 99 ASP A N 1
ATOM 754 C CA . ASP A 1 99 ? -13.816 6.323 -10.772 1.00 86.00 99 ASP A CA 1
ATOM 755 C C . ASP A 1 99 ? -14.166 6.380 -12.264 1.00 86.00 99 ASP A C 1
ATOM 757 O O . ASP A 1 99 ? -15.316 6.626 -12.631 1.00 86.00 99 ASP A O 1
ATOM 761 N N . TYR A 1 100 ? -13.179 6.171 -13.143 1.00 92.50 100 TYR A N 1
ATOM 762 C CA . TYR A 1 100 ? -13.424 6.109 -14.581 1.00 92.50 100 TYR A CA 1
ATOM 763 C C . TYR A 1 100 ? -14.272 4.886 -14.939 1.00 92.50 100 TYR A C 1
ATOM 765 O O . TYR A 1 100 ? -15.263 5.009 -15.659 1.00 92.50 100 TYR A O 1
ATOM 773 N N . LEU A 1 101 ? -13.918 3.717 -14.402 1.00 92.25 101 LEU A N 1
ATOM 774 C CA . LEU A 1 101 ? -14.627 2.462 -14.661 1.00 92.25 101 LEU A CA 1
ATOM 775 C C . LEU A 1 101 ? -16.051 2.457 -14.094 1.00 92.25 101 LEU A C 1
ATOM 777 O O . LEU A 1 101 ? -16.951 1.912 -14.724 1.00 92.25 101 LEU A O 1
ATOM 781 N N . GLU A 1 102 ? -16.284 3.092 -12.946 1.00 90.31 102 GLU A N 1
ATOM 782 C CA . GLU A 1 102 ? -17.629 3.235 -12.370 1.00 90.31 102 GLU A CA 1
ATOM 783 C C . GLU A 1 102 ? -18.556 4.071 -13.264 1.00 90.31 102 GLU A C 1
ATOM 785 O O . GLU A 1 102 ? -19.746 3.781 -13.367 1.00 90.31 102 GLU A O 1
ATOM 790 N N . LYS A 1 103 ? -18.012 5.083 -13.950 1.00 93.12 103 LYS A N 1
ATOM 791 C CA . LYS A 1 103 ? -18.778 5.975 -14.837 1.00 93.12 103 LYS A CA 1
ATOM 792 C C . LYS A 1 103 ? -18.943 5.431 -16.252 1.00 93.12 103 LYS A C 1
ATOM 794 O O . LYS A 1 103 ? -19.957 5.700 -16.890 1.00 93.12 103 LYS A O 1
ATOM 799 N N . HIS A 1 104 ? -17.938 4.725 -16.762 1.00 92.00 104 HIS A N 1
ATOM 800 C CA . HIS A 1 104 ? -17.865 4.330 -18.171 1.00 92.00 104 HIS A CA 1
ATOM 801 C C . HIS A 1 104 ? -18.017 2.822 -18.405 1.00 92.00 104 HIS A C 1
ATOM 803 O O . HIS A 1 104 ? -18.110 2.405 -19.556 1.00 92.00 104 HIS A O 1
ATOM 809 N N . GLY A 1 105 ? -18.069 2.011 -17.346 1.00 93.19 105 GLY A N 1
ATOM 810 C CA . GLY A 1 105 ? -18.062 0.553 -17.430 1.00 93.19 105 GLY A CA 1
ATOM 811 C C . GLY A 1 105 ? -16.650 -0.033 -17.517 1.00 93.19 105 GLY A C 1
ATOM 812 O O . GLY A 1 105 ? -15.664 0.678 -17.725 1.00 93.19 105 GLY A O 1
ATOM 813 N N . ILE A 1 106 ? -16.552 -1.352 -17.333 1.00 93.81 106 ILE A N 1
ATOM 814 C CA . ILE A 1 106 ? -15.290 -2.099 -17.418 1.00 93.81 106 ILE A CA 1
ATOM 815 C C . ILE A 1 106 ? -15.233 -2.810 -18.775 1.00 93.81 106 ILE A C 1
ATOM 817 O O . ILE A 1 106 ? -16.066 -3.689 -19.008 1.00 93.81 106 ILE A O 1
ATOM 821 N N . PRO A 1 107 ? -14.266 -2.491 -19.656 1.00 91.75 107 PRO A N 1
ATOM 822 C CA . PRO A 1 107 ? -14.133 -3.189 -20.928 1.00 91.75 107 PRO A CA 1
ATOM 823 C C . PRO A 1 107 ? -13.642 -4.625 -20.713 1.00 91.75 107 PRO A C 1
ATOM 825 O O . PRO A 1 107 ? -12.723 -4.873 -19.927 1.00 91.75 107 PRO A O 1
ATOM 828 N N . SER A 1 108 ? -14.256 -5.571 -21.424 1.00 88.50 108 SER A N 1
ATOM 829 C CA . SER A 1 108 ? -13.968 -7.007 -21.289 1.00 88.50 108 SER A CA 1
ATOM 830 C C . SER A 1 108 ? -13.090 -7.565 -22.413 1.00 88.50 108 SER A C 1
ATOM 832 O O . SER A 1 108 ? -12.441 -8.598 -22.254 1.00 88.50 108 SER A O 1
ATOM 834 N N . CYS A 1 109 ? -13.038 -6.862 -23.543 1.00 86.62 109 CYS A N 1
ATOM 835 C CA . CYS A 1 109 ? -12.279 -7.229 -24.728 1.00 86.62 109 CYS A CA 1
ATOM 836 C C . CYS A 1 109 ? -11.720 -5.981 -25.428 1.00 86.62 109 CYS A C 1
ATOM 838 O O . CYS A 1 109 ? -11.990 -4.844 -25.036 1.00 86.62 109 CYS A O 1
ATOM 840 N N . VAL A 1 110 ? -10.941 -6.197 -26.489 1.00 83.38 110 VAL A N 1
ATOM 841 C CA . VAL A 1 110 ? -10.369 -5.104 -27.290 1.00 83.38 110 VAL A CA 1
ATOM 842 C C . VAL A 1 110 ? -11.465 -4.252 -27.943 1.00 83.38 110 VAL A C 1
ATOM 844 O O . VAL A 1 110 ? -11.340 -3.035 -27.960 1.00 83.38 110 VAL A O 1
ATOM 847 N N . ASP A 1 111 ? -12.567 -4.844 -28.409 1.00 82.94 111 ASP A N 1
ATOM 848 C CA . ASP A 1 111 ? -13.652 -4.083 -29.050 1.00 82.94 111 ASP A CA 1
ATOM 849 C C . ASP A 1 111 ? -14.396 -3.169 -28.066 1.00 82.94 111 ASP A C 1
ATOM 851 O O . ASP A 1 111 ? -14.839 -2.081 -28.431 1.00 82.94 111 ASP A O 1
ATOM 855 N N . ASP A 1 112 ? -14.513 -3.575 -26.799 1.00 88.06 112 ASP A N 1
ATOM 856 C CA . ASP A 1 112 ? -15.035 -2.701 -25.749 1.00 88.06 112 ASP A CA 1
ATOM 857 C C . ASP A 1 112 ? -14.059 -1.573 -25.442 1.00 88.06 112 ASP A C 1
ATOM 859 O O . ASP A 1 112 ? -14.472 -0.421 -25.339 1.00 88.06 112 ASP A O 1
ATOM 863 N N . LEU A 1 113 ? -12.762 -1.887 -25.356 1.00 86.38 113 LEU A N 1
ATOM 864 C CA . LEU A 1 113 ? -11.706 -0.907 -25.115 1.00 86.38 113 LEU A CA 1
ATOM 865 C C . LEU A 1 113 ? -11.747 0.240 -26.139 1.00 86.38 113 LEU A C 1
ATOM 867 O O . LEU A 1 113 ? -11.545 1.394 -25.768 1.00 86.38 113 LEU A O 1
ATOM 871 N N . MET A 1 114 ? -12.093 -0.057 -27.395 1.00 79.50 114 MET A N 1
ATOM 872 C CA . MET A 1 114 ? -12.247 0.936 -28.467 1.00 79.50 114 MET A CA 1
ATOM 873 C C . MET A 1 114 ? -13.380 1.947 -28.246 1.00 79.50 114 MET A C 1
ATOM 875 O O . MET A 1 114 ? -13.387 3.003 -28.877 1.00 79.50 114 MET A O 1
ATOM 879 N N . LYS A 1 115 ? -14.332 1.656 -27.355 1.00 85.19 115 LYS A N 1
ATOM 880 C CA . LYS A 1 115 ? -15.436 2.561 -26.994 1.00 85.19 115 LYS A CA 1
ATOM 881 C C . LYS A 1 115 ? -15.044 3.538 -25.879 1.00 85.19 115 LYS A C 1
ATOM 883 O O . LYS A 1 115 ? -15.809 4.450 -25.567 1.00 85.19 115 LYS A O 1
ATOM 888 N N . HIS A 1 116 ? -13.875 3.351 -25.266 1.00 90.00 116 HIS A N 1
ATOM 889 C CA . HIS A 1 116 ? -13.375 4.181 -24.177 1.00 90.00 116 HIS A CA 1
ATOM 890 C C . HIS A 1 116 ? -12.398 5.257 -24.656 1.00 90.00 116 HIS A C 1
ATOM 892 O O . HIS A 1 116 ? -11.857 5.231 -25.759 1.00 90.00 116 HIS A O 1
ATOM 898 N N . ARG A 1 117 ? -12.140 6.223 -23.771 1.00 91.00 117 ARG A N 1
ATOM 899 C CA . ARG A 1 117 ? -11.101 7.235 -23.968 1.00 91.00 117 ARG A CA 1
ATOM 900 C C . ARG A 1 117 ? -9.744 6.587 -23.749 1.00 91.00 117 ARG A C 1
ATOM 902 O O . ARG A 1 117 ? -9.494 6.078 -22.660 1.00 91.00 117 ARG A O 1
ATOM 909 N N . LEU A 1 118 ? -8.875 6.648 -24.750 1.00 88.56 118 LEU A N 1
ATOM 910 C CA . LEU A 1 118 ? -7.515 6.120 -24.663 1.00 88.56 118 LEU A CA 1
ATOM 911 C C . LEU A 1 118 ? -6.499 7.247 -24.473 1.00 88.56 118 LEU A C 1
ATOM 913 O O . LEU A 1 118 ? -6.582 8.289 -25.131 1.00 88.56 118 LEU A O 1
ATOM 917 N N . ILE A 1 119 ? -5.539 7.006 -23.583 1.00 89.00 119 ILE A N 1
ATOM 918 C CA . ILE A 1 119 ? -4.362 7.840 -23.350 1.00 89.00 119 ILE A CA 1
ATOM 919 C C . ILE A 1 119 ? -3.178 7.122 -23.991 1.00 89.00 119 ILE A C 1
ATOM 921 O O . ILE A 1 119 ? -2.819 6.014 -23.587 1.00 89.00 119 ILE A O 1
ATOM 925 N N . LEU A 1 120 ? -2.578 7.742 -25.006 1.00 83.94 120 LEU A N 1
ATOM 926 C CA . LEU A 1 120 ? -1.441 7.162 -25.719 1.00 83.94 120 LEU A CA 1
ATOM 927 C C . LEU A 1 120 ? -0.153 7.901 -25.388 1.00 83.94 120 LEU A C 1
ATOM 929 O O . LEU A 1 120 ? -0.121 9.134 -25.368 1.00 83.94 120 LEU A O 1
ATOM 933 N N . GLN A 1 121 ? 0.916 7.128 -25.200 1.00 82.38 121 GLN A N 1
ATOM 934 C CA . GLN A 1 121 ? 2.261 7.641 -24.983 1.00 82.38 121 GLN A CA 1
ATOM 935 C C . GLN A 1 121 ? 3.180 7.302 -26.165 1.00 82.38 121 GLN A C 1
ATOM 937 O O . GLN A 1 121 ? 3.926 6.324 -26.098 1.00 82.38 121 GLN A O 1
ATOM 942 N N . PRO A 1 122 ? 3.129 8.063 -27.275 1.00 72.00 122 PRO A N 1
ATOM 943 C CA . PRO A 1 122 ? 4.156 7.977 -28.302 1.00 72.00 122 PRO A CA 1
ATOM 944 C C . PRO A 1 122 ? 5.504 8.452 -27.740 1.00 72.00 122 PRO A C 1
ATOM 946 O O . PRO A 1 122 ? 5.665 9.631 -27.428 1.00 72.00 122 PRO A O 1
ATOM 949 N N . ALA A 1 123 ? 6.471 7.545 -27.610 1.00 64.19 123 ALA A N 1
ATOM 950 C CA . ALA A 1 123 ? 7.835 7.867 -27.210 1.00 64.19 123 ALA A CA 1
ATOM 951 C C . ALA A 1 123 ? 8.845 7.179 -28.151 1.00 64.19 123 ALA A C 1
ATOM 953 O O . ALA A 1 123 ? 8.709 5.982 -28.417 1.00 64.19 123 ALA A O 1
ATOM 954 N N . PRO A 1 124 ? 9.887 7.887 -28.628 1.00 59.69 124 PRO A N 1
ATOM 955 C CA . PRO A 1 124 ? 10.924 7.286 -29.471 1.00 59.69 124 PRO A CA 1
ATOM 956 C C . PRO A 1 124 ? 11.658 6.116 -28.792 1.00 59.69 124 PRO A C 1
ATOM 958 O O . PRO A 1 124 ? 12.102 5.193 -29.460 1.00 59.69 124 PRO A O 1
ATOM 961 N N . GLN A 1 125 ? 11.747 6.122 -27.456 1.00 56.06 125 GLN A N 1
ATOM 962 C CA . GLN A 1 125 ? 12.369 5.055 -26.657 1.00 56.06 125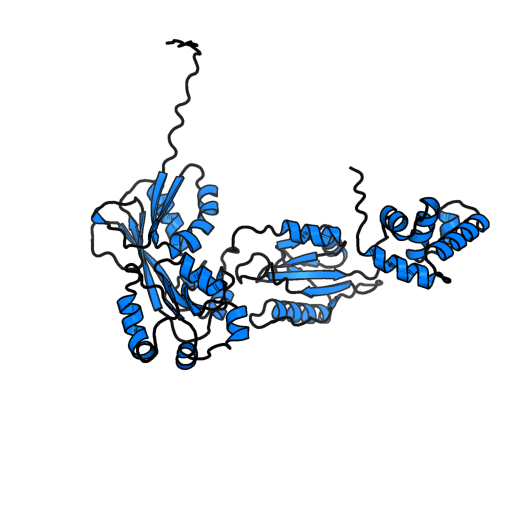 GLN A CA 1
ATOM 963 C C . GLN A 1 125 ? 11.602 3.729 -26.646 1.00 56.06 125 GLN A C 1
ATOM 965 O O . GLN A 1 125 ? 12.187 2.699 -26.325 1.00 56.06 125 GLN A O 1
ATOM 970 N N . THR A 1 126 ? 10.302 3.755 -26.932 1.00 57.06 126 THR A N 1
ATOM 971 C CA . THR A 1 126 ? 9.425 2.580 -26.857 1.00 57.06 126 THR A CA 1
ATOM 972 C C . THR A 1 126 ? 9.047 2.065 -28.240 1.00 57.06 126 THR A C 1
ATOM 974 O O . THR A 1 126 ? 8.117 1.275 -28.350 1.00 57.06 126 THR A O 1
ATOM 977 N N . GLY A 1 127 ? 9.693 2.549 -29.313 1.00 55.22 127 GLY A N 1
ATOM 978 C CA . GLY A 1 127 ? 9.280 2.225 -30.682 1.00 55.22 127 GLY A CA 1
ATOM 979 C C . GLY A 1 127 ? 7.783 2.469 -30.880 1.00 55.22 127 GLY A C 1
ATOM 980 O O . GLY A 1 127 ? 7.102 1.665 -31.508 1.00 55.22 127 GLY A O 1
ATOM 981 N N . ALA A 1 128 ? 7.232 3.514 -30.247 1.00 53.34 128 ALA A N 1
ATOM 982 C CA . ALA A 1 128 ? 5.793 3.616 -30.046 1.00 53.34 128 ALA A CA 1
ATOM 983 C C . ALA A 1 128 ? 4.996 3.623 -31.350 1.00 53.34 128 ALA A C 1
ATOM 985 O O . ALA A 1 128 ? 3.852 3.199 -31.325 1.00 53.34 128 ALA A O 1
ATOM 986 N N . ASP A 1 129 ? 5.585 4.050 -32.467 1.00 53.31 129 ASP A N 1
ATOM 987 C CA . ASP A 1 129 ? 4.963 3.983 -33.791 1.00 53.31 129 ASP A CA 1
ATOM 988 C C . ASP A 1 129 ? 4.870 2.543 -34.335 1.00 53.31 129 ASP A C 1
ATOM 990 O O . ASP A 1 129 ? 3.908 2.229 -35.029 1.00 53.31 129 ASP A O 1
ATOM 994 N N . GLU A 1 130 ? 5.780 1.635 -33.961 1.00 54.00 130 GLU A N 1
ATOM 995 C CA . GLU A 1 130 ? 5.696 0.189 -34.235 1.00 54.00 130 GLU A CA 1
ATOM 996 C C . GLU A 1 130 ? 4.769 -0.531 -33.245 1.00 54.00 130 GLU A C 1
ATOM 998 O O . GLU A 1 130 ? 3.971 -1.371 -33.655 1.00 54.00 130 GLU A O 1
ATOM 1003 N N . MET A 1 131 ? 4.807 -0.178 -31.952 1.00 56.59 131 MET A N 1
ATOM 1004 C CA . MET A 1 131 ? 3.862 -0.683 -30.940 1.00 56.59 131 MET A CA 1
ATOM 1005 C C . MET A 1 131 ? 2.426 -0.284 -31.296 1.00 56.59 131 MET A C 1
ATOM 1007 O O . MET A 1 131 ? 1.524 -1.123 -31.330 1.00 56.59 131 MET A O 1
ATOM 1011 N N . LEU A 1 132 ? 2.227 0.999 -31.614 1.00 55.41 132 LEU A N 1
ATOM 1012 C CA . LEU A 1 132 ? 0.998 1.499 -32.197 1.00 55.41 132 LEU A CA 1
ATOM 1013 C C . LEU A 1 132 ? 0.764 0.758 -33.506 1.00 55.41 132 LEU A C 1
ATOM 1015 O O . LEU A 1 132 ? -0.277 0.154 -33.608 1.00 55.41 132 LEU A O 1
ATOM 1019 N N . GLY A 1 133 ? 1.699 0.672 -34.450 1.00 53.88 133 GLY A N 1
ATOM 1020 C CA . GLY A 1 133 ? 1.542 -0.031 -35.734 1.00 53.88 133 GLY A CA 1
ATOM 1021 C C . GLY A 1 133 ? 1.120 -1.507 -35.649 1.00 53.88 133 GLY A C 1
ATOM 1022 O O . GLY A 1 133 ? 0.405 -1.979 -36.528 1.00 53.88 133 GLY A O 1
ATOM 1023 N N . ALA A 1 134 ? 1.485 -2.226 -34.585 1.00 56.09 134 ALA A N 1
ATOM 1024 C CA . ALA A 1 134 ? 1.071 -3.607 -34.324 1.00 56.09 134 ALA A CA 1
ATOM 1025 C C . ALA A 1 134 ? -0.323 -3.700 -33.672 1.00 56.09 134 ALA A C 1
ATOM 1027 O O . ALA A 1 134 ? -1.081 -4.634 -33.937 1.00 56.09 134 ALA A O 1
ATOM 1028 N N . TRP A 1 135 ? -0.693 -2.721 -32.840 1.00 56.22 135 TRP A N 1
ATOM 1029 C CA . TRP A 1 135 ? -2.022 -2.612 -32.222 1.00 56.22 135 TRP A CA 1
ATOM 1030 C C . TRP A 1 135 ? -3.050 -1.897 -33.138 1.00 56.22 135 TRP A C 1
ATOM 1032 O O . TRP A 1 135 ? -4.258 -2.151 -33.078 1.00 56.22 135 TRP A O 1
ATOM 1042 N N . LEU A 1 136 ? -2.570 -1.012 -34.018 1.00 52.19 136 LEU A N 1
ATOM 1043 C CA . LEU A 1 136 ? -3.289 -0.017 -34.822 1.00 52.19 136 LEU A CA 1
ATOM 1044 C C . LEU A 1 136 ? -4.147 -0.576 -35.950 1.00 52.19 136 LEU A C 1
ATOM 1046 O O . LEU A 1 136 ? -5.139 0.078 -36.238 1.00 52.19 136 LEU A O 1
ATOM 1050 N N . PRO A 1 137 ? -3.921 -1.745 -36.573 1.00 54.34 137 PRO A N 1
ATOM 1051 C CA . PRO A 1 137 ? -4.857 -2.238 -37.583 1.00 54.34 137 PRO A CA 1
ATOM 1052 C C . PRO A 1 137 ? -6.278 -2.411 -37.012 1.00 54.34 137 PRO A C 1
ATOM 1054 O O . PRO A 1 137 ? -7.261 -2.354 -37.752 1.00 54.34 137 PRO A O 1
ATOM 1057 N N . ARG A 1 138 ? -6.388 -2.562 -35.680 1.00 51.84 138 ARG A N 1
ATOM 1058 C CA . ARG A 1 138 ? -7.646 -2.566 -34.921 1.00 51.84 138 ARG A CA 1
ATOM 1059 C C . ARG A 1 138 ? -8.035 -1.180 -34.366 1.00 51.84 138 ARG A C 1
ATOM 1061 O O . ARG A 1 138 ? -9.217 -0.856 -34.387 1.00 51.84 138 ARG A O 1
ATOM 1068 N N . LEU A 1 139 ? -7.079 -0.338 -33.941 1.00 50.62 139 LEU A N 1
ATOM 1069 C CA . LEU A 1 139 ? -7.344 1.013 -33.393 1.00 50.62 139 LEU A CA 1
ATOM 1070 C C . LEU A 1 139 ? -7.548 2.124 -34.453 1.00 50.62 139 LEU A C 1
ATOM 1072 O O . LEU A 1 139 ? -8.262 3.088 -34.198 1.00 50.62 139 LEU A O 1
ATOM 1076 N N . ALA A 1 140 ? -6.966 1.997 -35.649 1.00 46.47 140 ALA A N 1
ATOM 1077 C CA . ALA A 1 140 ? -6.947 3.006 -36.719 1.00 46.47 140 ALA A CA 1
ATOM 1078 C C . ALA A 1 140 ? -8.309 3.228 -37.401 1.00 46.47 140 ALA A C 1
ATOM 1080 O O . ALA A 1 140 ? -8.453 4.146 -38.204 1.00 46.47 140 ALA A O 1
ATOM 1081 N N . LYS A 1 141 ? -9.315 2.399 -37.089 1.00 49.00 141 LYS A N 1
ATOM 1082 C CA . LYS A 1 141 ? -10.690 2.532 -37.600 1.00 49.00 141 LYS A CA 1
ATOM 1083 C C . LYS A 1 141 ? -11.583 3.439 -36.741 1.00 49.00 141 LYS A C 1
ATOM 1085 O O . LYS A 1 141 ? -12.731 3.663 -37.112 1.00 49.00 141 LYS A O 1
ATOM 1090 N N . HIS A 1 142 ? -11.083 3.955 -35.616 1.00 47.25 142 HIS A N 1
ATOM 1091 C CA . HIS A 1 142 ? -11.846 4.785 -34.683 1.00 47.25 142 HIS A CA 1
ATOM 1092 C C . HIS A 1 142 ? -11.203 6.167 -34.489 1.00 47.25 142 HIS A C 1
ATOM 1094 O O . HIS A 1 142 ? -9.983 6.303 -34.604 1.00 47.25 142 HIS A O 1
ATOM 1100 N N . PRO A 1 143 ? -12.003 7.218 -34.224 1.00 49.12 143 PRO A N 1
ATOM 1101 C CA . PRO A 1 143 ? -11.493 8.578 -34.140 1.00 49.12 143 PRO A CA 1
ATOM 1102 C C . PRO A 1 143 ? -10.590 8.731 -32.909 1.00 49.12 143 PRO A C 1
ATOM 1104 O O . PRO A 1 143 ? -11.089 8.713 -31.794 1.00 49.12 143 PRO A O 1
ATOM 1107 N N . ILE A 1 144 ? -9.282 8.846 -33.183 1.00 54.22 144 ILE A N 1
ATOM 1108 C CA . ILE A 1 144 ? -8.166 9.526 -32.483 1.00 54.22 144 ILE A CA 1
ATOM 1109 C C . ILE A 1 144 ? -8.120 9.392 -30.939 1.00 54.22 144 ILE A C 1
ATOM 1111 O O . ILE A 1 144 ? -9.110 9.653 -30.263 1.00 54.22 144 ILE A O 1
ATOM 1115 N N . PRO A 1 145 ? -6.952 9.077 -30.329 1.00 61.75 145 PRO A N 1
ATOM 1116 C CA . PRO A 1 145 ? -6.805 9.080 -28.869 1.00 61.75 145 PRO A CA 1
ATOM 1117 C C . PRO A 1 145 ? -7.373 10.348 -28.232 1.00 61.75 145 PRO A C 1
ATOM 1119 O O . PRO A 1 145 ? -7.087 11.454 -28.687 1.00 61.75 145 PRO A O 1
ATOM 1122 N N . PHE A 1 146 ? -8.127 10.180 -27.143 1.00 69.12 146 PHE A N 1
ATOM 1123 C CA . PHE A 1 146 ? -8.696 11.309 -26.408 1.00 69.12 146 PHE A CA 1
ATOM 1124 C C . PHE A 1 146 ? -7.584 12.242 -25.904 1.00 69.12 146 PHE A C 1
ATOM 1126 O O . PHE A 1 146 ? -7.761 13.457 -25.915 1.00 69.12 146 PHE A O 1
ATOM 1133 N N . VAL A 1 147 ? -6.422 11.682 -25.518 1.00 81.81 147 VAL A N 1
ATOM 1134 C CA . VAL A 1 147 ? -5.211 12.444 -25.165 1.00 81.81 147 VAL A CA 1
ATOM 1135 C C . VAL A 1 147 ? -3.929 11.720 -25.607 1.00 81.81 147 VAL A C 1
ATOM 1137 O O . VAL A 1 147 ? -3.837 10.492 -25.548 1.00 81.81 147 VAL A O 1
ATOM 1140 N N . ARG A 1 148 ? -2.908 12.488 -26.013 1.00 84.50 148 ARG A N 1
ATOM 1141 C CA . ARG A 1 148 ? -1.531 12.019 -26.254 1.00 84.50 148 ARG A CA 1
ATOM 1142 C C . ARG A 1 148 ? -0.557 12.714 -25.304 1.00 84.50 148 ARG A C 1
ATOM 1144 O O . ARG A 1 148 ? -0.738 13.885 -24.985 1.00 84.50 148 ARG A O 1
ATOM 1151 N N . THR A 1 149 ? 0.491 12.011 -24.891 1.00 86.12 149 THR A N 1
ATOM 1152 C CA . THR A 1 149 ? 1.591 12.562 -24.085 1.00 86.12 149 THR A CA 1
ATOM 1153 C C . THR A 1 149 ? 2.911 11.880 -24.434 1.00 86.12 149 THR A C 1
ATOM 1155 O O . THR A 1 149 ? 2.913 10.805 -25.011 1.00 86.12 149 THR A O 1
ATOM 1158 N N . ASN A 1 150 ? 4.045 12.485 -24.113 1.00 83.88 150 ASN A N 1
ATOM 1159 C CA . ASN A 1 150 ? 5.372 11.896 -24.297 1.00 83.88 150 ASN A CA 1
ATOM 1160 C C . ASN A 1 150 ? 6.049 11.528 -22.965 1.00 83.88 150 ASN A C 1
ATOM 1162 O O . ASN A 1 150 ? 7.189 11.070 -22.979 1.00 83.88 150 ASN A O 1
ATOM 1166 N N . THR A 1 151 ? 5.366 11.719 -21.830 1.00 86.25 151 THR A N 1
ATOM 1167 C CA . THR A 1 151 ? 5.896 11.415 -20.494 1.00 86.25 151 THR A CA 1
ATOM 1168 C C . THR A 1 151 ? 5.065 10.343 -19.801 1.00 86.25 151 THR A C 1
ATOM 1170 O O . THR A 1 151 ? 3.831 10.309 -19.886 1.00 86.25 151 THR A O 1
ATOM 1173 N N . SER A 1 152 ? 5.753 9.467 -19.081 1.00 88.44 152 SER A N 1
ATOM 1174 C CA . SER A 1 152 ? 5.149 8.394 -18.294 1.00 88.44 152 SER A CA 1
ATOM 1175 C C . SER A 1 152 ? 4.407 8.982 -17.100 1.00 88.44 152 SER A C 1
ATOM 1177 O O . SER A 1 152 ? 3.316 8.514 -16.767 1.00 88.44 152 SER A O 1
ATOM 1179 N N . ALA A 1 153 ? 4.932 10.064 -16.511 1.00 87.00 153 ALA A N 1
ATOM 1180 C CA . ALA A 1 153 ? 4.285 10.758 -15.403 1.00 87.00 153 ALA A CA 1
ATOM 1181 C C . ALA A 1 153 ? 2.917 11.340 -15.776 1.00 87.00 153 ALA A C 1
ATOM 1183 O O . ALA A 1 153 ? 1.951 11.212 -15.018 1.00 87.00 153 ALA A O 1
ATOM 1184 N N . SER A 1 154 ? 2.795 11.939 -16.966 1.00 89.19 154 SER A N 1
ATOM 1185 C CA . SER A 1 154 ? 1.511 12.471 -17.432 1.00 89.19 154 SER A CA 1
ATOM 1186 C C . SER A 1 154 ? 0.542 11.353 -17.812 1.00 89.19 154 SER A C 1
ATOM 1188 O O . SER A 1 154 ? -0.635 11.448 -17.466 1.00 89.19 154 SER A O 1
ATOM 1190 N N . ASN A 1 155 ? 1.013 10.276 -18.453 1.00 90.12 155 ASN A N 1
ATOM 1191 C CA . ASN A 1 155 ? 0.195 9.092 -18.742 1.00 90.12 155 ASN A CA 1
ATOM 1192 C C . ASN A 1 155 ? -0.392 8.504 -17.445 1.00 90.12 155 ASN A C 1
ATOM 1194 O O . ASN A 1 155 ? -1.609 8.344 -17.320 1.00 90.12 155 ASN A O 1
ATOM 1198 N N . TYR A 1 156 ? 0.454 8.303 -16.432 1.00 89.06 156 TYR A N 1
ATOM 1199 C CA . TYR A 1 156 ? 0.033 7.873 -15.101 1.00 89.06 156 TYR A CA 1
ATOM 1200 C C . TYR A 1 156 ? -0.980 8.833 -14.467 1.00 89.06 156 TYR A C 1
ATOM 1202 O O . TYR A 1 156 ? -2.075 8.411 -14.100 1.00 89.06 156 TYR A O 1
ATOM 1210 N N . SER A 1 157 ? -0.652 10.124 -14.372 1.00 87.38 157 SER A N 1
ATOM 1211 C CA . SER A 1 157 ? -1.490 11.124 -13.697 1.00 87.38 157 SER A CA 1
ATOM 1212 C C . SER A 1 157 ? -2.869 11.262 -14.347 1.00 87.38 157 SER A C 1
ATOM 1214 O O . SER A 1 157 ? -3.885 11.301 -13.653 1.00 87.38 157 SER A O 1
ATOM 1216 N N . MET A 1 158 ? -2.936 11.269 -15.681 1.00 91.19 158 MET A N 1
ATOM 1217 C CA . MET A 1 158 ? -4.202 11.313 -16.417 1.00 91.19 158 MET A CA 1
ATOM 1218 C C . MET A 1 158 ? -5.027 10.041 -16.218 1.00 91.19 158 MET A C 1
ATOM 1220 O O . MET A 1 158 ? -6.237 10.128 -16.001 1.00 91.19 158 MET A O 1
ATOM 1224 N N . THR A 1 159 ? -4.382 8.872 -16.235 1.00 92.06 159 THR A N 1
ATOM 1225 C CA . THR A 1 159 ? -5.055 7.593 -15.969 1.00 92.06 159 THR A CA 1
ATOM 1226 C C . THR A 1 159 ? -5.618 7.571 -14.546 1.00 92.06 159 THR A C 1
ATOM 1228 O O . THR A 1 159 ? -6.790 7.257 -14.353 1.00 92.06 159 THR A O 1
ATOM 1231 N N . ALA A 1 160 ? -4.825 7.990 -13.555 1.00 87.12 160 ALA A N 1
ATOM 1232 C CA . ALA A 1 160 ? -5.214 8.026 -12.144 1.00 87.12 160 ALA A CA 1
ATOM 1233 C C . ALA A 1 160 ? -6.341 9.030 -11.867 1.00 87.12 160 ALA A C 1
ATOM 1235 O O . ALA A 1 160 ? -7.256 8.738 -11.103 1.00 87.12 160 ALA A O 1
ATOM 1236 N N . LYS A 1 161 ? -6.337 10.183 -12.546 1.00 87.88 161 LYS A N 1
ATOM 1237 C CA . LYS A 1 161 ? -7.410 11.188 -12.464 1.00 87.88 161 LYS A CA 1
ATOM 1238 C C . LYS A 1 161 ? -8.652 10.842 -13.295 1.00 87.88 161 LYS A C 1
ATOM 1240 O O . LYS A 1 161 ? -9.582 11.641 -13.355 1.00 87.88 161 LYS A O 1
ATOM 1245 N N . GLY A 1 162 ? -8.684 9.672 -13.937 1.00 91.25 162 GLY A N 1
ATOM 1246 C CA . GLY A 1 162 ? -9.841 9.199 -14.692 1.00 91.25 162 GLY A CA 1
ATOM 1247 C C . GLY A 1 162 ? -10.103 9.962 -15.989 1.00 91.25 162 GLY A C 1
ATOM 1248 O O . GLY A 1 162 ? -11.251 10.101 -16.401 1.00 91.25 162 GLY A O 1
ATOM 1249 N N . VAL A 1 163 ? -9.056 10.464 -16.647 1.00 92.19 163 VAL A N 1
ATOM 1250 C CA . VAL A 1 163 ? -9.169 11.056 -17.992 1.00 92.19 163 VAL A CA 1
ATOM 1251 C C . VAL A 1 163 ? -9.534 9.983 -19.028 1.00 92.19 163 VAL A C 1
ATOM 1253 O O . VAL A 1 163 ? -10.295 10.248 -19.962 1.00 92.19 163 VAL A O 1
ATOM 1256 N N . GLY A 1 164 ? -9.017 8.768 -18.845 1.00 92.38 164 GLY A N 1
ATOM 1257 C CA . GLY A 1 164 ? -9.212 7.631 -19.735 1.00 92.38 164 GLY A CA 1
ATOM 1258 C C . GLY A 1 164 ? -8.405 6.411 -19.299 1.00 92.38 164 GLY A C 1
ATOM 1259 O O . GLY A 1 164 ? -7.908 6.344 -18.175 1.00 92.38 164 GLY A O 1
ATOM 1260 N N . ILE A 1 165 ? -8.276 5.463 -20.220 1.00 92.75 165 ILE A N 1
ATOM 1261 C CA . ILE A 1 165 ? -7.498 4.236 -20.076 1.00 92.75 165 ILE A CA 1
ATOM 1262 C C . ILE A 1 165 ? -6.097 4.485 -20.632 1.00 92.75 165 ILE A C 1
ATOM 1264 O O . ILE A 1 165 ? -5.948 4.822 -21.808 1.00 92.75 165 ILE A O 1
ATOM 1268 N N . GLY A 1 166 ? -5.082 4.322 -19.790 1.00 91.12 166 GLY A N 1
ATOM 1269 C CA . GLY A 1 166 ? -3.677 4.436 -20.170 1.00 91.12 166 GLY A CA 1
ATOM 1270 C C . GLY A 1 166 ? -3.016 3.075 -20.320 1.00 91.12 166 GLY A C 1
ATOM 1271 O O . GLY A 1 166 ? -3.409 2.099 -19.683 1.00 91.12 166 GLY A O 1
ATOM 1272 N N . PHE A 1 167 ? -1.984 3.016 -21.153 1.00 89.44 167 PHE A N 1
ATOM 1273 C CA . PHE A 1 167 ? -1.116 1.848 -21.276 1.00 89.44 167 PHE A CA 1
ATOM 1274 C C . PHE A 1 167 ? 0.111 2.072 -20.404 1.00 89.44 167 PHE A C 1
ATOM 1276 O O . PHE A 1 167 ? 0.889 2.990 -20.665 1.00 89.44 167 PHE A O 1
ATOM 1283 N N . LEU A 1 168 ? 0.257 1.272 -19.350 1.00 90.12 168 LEU A N 1
ATOM 1284 C CA . LEU A 1 168 ? 1.315 1.434 -18.355 1.00 90.12 168 LEU A CA 1
ATOM 1285 C C . LEU A 1 168 ? 2.066 0.119 -18.127 1.00 90.12 168 LEU A C 1
ATOM 1287 O O . LEU A 1 168 ? 1.504 -0.960 -18.338 1.00 90.12 168 LEU A O 1
ATOM 1291 N N . PRO A 1 169 ? 3.327 0.192 -17.675 1.00 90.19 169 PRO A N 1
ATOM 1292 C CA . PRO A 1 169 ? 4.067 -0.961 -17.193 1.00 90.19 169 PRO A CA 1
ATOM 1293 C C . PRO A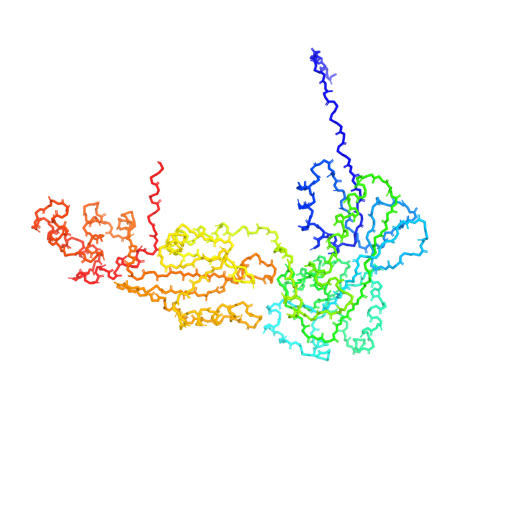 1 169 ? 3.310 -1.789 -16.159 1.00 90.19 169 PRO A C 1
ATOM 1295 O O . PRO A 1 169 ? 2.643 -1.241 -15.288 1.00 90.19 169 PRO A O 1
ATOM 1298 N N . THR A 1 170 ? 3.486 -3.105 -16.162 1.00 88.19 170 THR A N 1
ATOM 1299 C CA . THR A 1 170 ? 2.904 -3.995 -15.150 1.00 88.19 170 THR A CA 1
ATOM 1300 C C . THR A 1 170 ? 3.403 -3.673 -13.743 1.00 88.19 170 THR A C 1
ATOM 1302 O O . THR A 1 170 ? 2.638 -3.797 -12.797 1.00 88.19 170 THR A O 1
ATOM 1305 N N . TYR A 1 171 ? 4.613 -3.139 -13.552 1.00 82.44 171 TYR A N 1
ATOM 1306 C CA . TYR A 1 171 ? 5.022 -2.654 -12.225 1.00 82.44 171 TYR A CA 1
ATOM 1307 C C . TYR A 1 171 ? 4.181 -1.462 -11.719 1.00 82.44 171 TYR A C 1
ATOM 1309 O O . TYR A 1 171 ? 4.229 -1.144 -10.531 1.00 82.44 171 TYR A O 1
ATOM 1317 N N . ALA A 1 172 ? 3.350 -0.832 -12.563 1.00 74.88 172 ALA A N 1
ATOM 1318 C CA . ALA A 1 172 ? 2.351 0.147 -12.137 1.00 74.88 172 ALA A CA 1
ATOM 1319 C C . ALA A 1 172 ? 1.253 -0.460 -11.235 1.00 74.88 172 ALA A C 1
ATOM 1321 O O . ALA A 1 172 ? 0.458 0.277 -10.668 1.00 74.88 172 ALA A O 1
ATOM 1322 N N . PHE A 1 173 ? 1.247 -1.774 -10.965 1.00 63.12 173 PHE A N 1
ATOM 1323 C CA . PHE A 1 173 ? 0.520 -2.327 -9.805 1.00 63.12 173 PHE A CA 1
ATOM 1324 C C . PHE A 1 173 ? 0.883 -1.663 -8.478 1.00 63.12 173 PHE A C 1
ATOM 1326 O O . PHE A 1 173 ? 0.108 -1.714 -7.522 1.00 63.12 173 PHE A O 1
ATOM 1333 N N . ALA A 1 174 ? 2.061 -1.046 -8.425 1.00 53.44 174 ALA A N 1
ATOM 1334 C CA . ALA A 1 174 ? 2.538 -0.287 -7.290 1.00 53.44 174 ALA A CA 1
ATOM 1335 C C . ALA A 1 174 ? 1.790 1.029 -7.054 1.00 53.44 174 ALA A C 1
ATOM 1337 O O . ALA A 1 174 ? 2.001 1.665 -6.019 1.00 53.44 174 ALA A O 1
ATOM 1338 N N . VAL A 1 175 ? 0.933 1.447 -7.982 1.00 57.91 175 VAL A N 1
ATOM 1339 C CA . VAL A 1 175 ? 0.199 2.709 -7.941 1.00 57.91 175 VAL A CA 1
ATOM 1340 C C . VAL A 1 175 ? -1.314 2.465 -8.050 1.00 57.91 175 VAL A C 1
ATOM 1342 O O . VAL A 1 175 ? -1.732 1.396 -8.483 1.00 57.91 175 VAL A O 1
ATOM 1345 N N . ASP A 1 176 ? -2.135 3.402 -7.566 1.00 68.25 176 ASP A N 1
ATOM 1346 C CA . ASP A 1 176 ? -3.596 3.281 -7.349 1.00 68.25 176 ASP A CA 1
ATOM 1347 C C . ASP A 1 176 ? -4.414 3.216 -8.659 1.00 68.25 176 ASP A C 1
ATOM 1349 O O . ASP A 1 176 ? -5.210 4.097 -8.978 1.00 68.25 176 ASP A O 1
ATOM 1353 N N . LEU A 1 177 ? -4.160 2.193 -9.477 1.00 80.88 177 LEU A N 1
ATOM 1354 C CA . LEU A 1 177 ? -4.780 1.969 -10.779 1.00 80.88 177 LEU A CA 1
ATOM 1355 C C . LEU A 1 177 ? -5.322 0.544 -10.895 1.00 80.88 177 LEU A C 1
ATOM 1357 O O . LEU A 1 177 ? -4.748 -0.424 -10.389 1.00 80.88 177 LEU A O 1
ATOM 1361 N N . VAL A 1 178 ? -6.435 0.402 -11.611 1.00 85.00 178 VAL A N 1
ATOM 1362 C CA . VAL A 1 178 ? -7.072 -0.884 -11.886 1.00 85.00 178 VAL A CA 1
ATOM 1363 C C . VAL A 1 178 ? -6.523 -1.437 -13.204 1.00 85.00 178 VAL A C 1
ATOM 1365 O O . VAL A 1 178 ? -6.715 -0.803 -14.242 1.00 85.00 178 VAL A O 1
ATOM 1368 N N . PRO A 1 179 ? -5.869 -2.613 -13.207 1.00 88.19 179 PRO A N 1
ATOM 1369 C CA . PRO A 1 179 ? -5.500 -3.279 -14.451 1.00 88.19 179 PRO A CA 1
ATOM 1370 C C . PRO A 1 179 ? -6.737 -3.789 -15.176 1.00 88.19 179 PRO A C 1
ATOM 1372 O O . PRO A 1 179 ? -7.644 -4.350 -14.555 1.00 88.19 179 PRO A O 1
ATOM 1375 N N . LEU A 1 180 ? -6.737 -3.697 -16.497 1.00 89.00 180 LEU A N 1
ATOM 1376 C CA . LEU A 1 180 ? -7.805 -4.263 -17.308 1.00 89.00 180 LEU A CA 1
ATOM 1377 C C . LEU A 1 180 ? -7.358 -5.632 -17.814 1.00 89.00 180 LEU A C 1
ATOM 1379 O O . LEU A 1 180 ? -6.328 -5.760 -18.470 1.00 89.00 180 LEU A O 1
ATOM 1383 N N . ASN A 1 181 ? -8.115 -6.677 -17.472 1.00 85.56 181 ASN A N 1
ATOM 1384 C CA . ASN A 1 181 ? -7.815 -8.061 -17.850 1.00 85.56 181 ASN A CA 1
ATOM 1385 C C . ASN A 1 181 ? -8.213 -8.336 -19.310 1.00 85.56 181 ASN A C 1
ATOM 1387 O O . ASN A 1 181 ? -9.036 -9.203 -19.590 1.00 85.56 181 ASN A O 1
ATOM 1391 N N . ILE A 1 182 ? -7.640 -7.552 -20.217 1.00 84.75 182 ILE A N 1
ATOM 1392 C CA . ILE A 1 182 ? -7.792 -7.654 -21.664 1.00 84.75 182 ILE A CA 1
ATOM 1393 C C . ILE A 1 182 ? -6.505 -8.274 -22.196 1.00 84.75 182 ILE A C 1
ATOM 1395 O O . ILE A 1 182 ? -5.417 -7.915 -21.744 1.00 84.75 182 ILE A O 1
ATOM 1399 N N . ASP A 1 183 ? -6.622 -9.198 -23.147 1.00 83.12 183 ASP A N 1
ATOM 1400 C CA . ASP A 1 183 ? -5.470 -9.813 -23.811 1.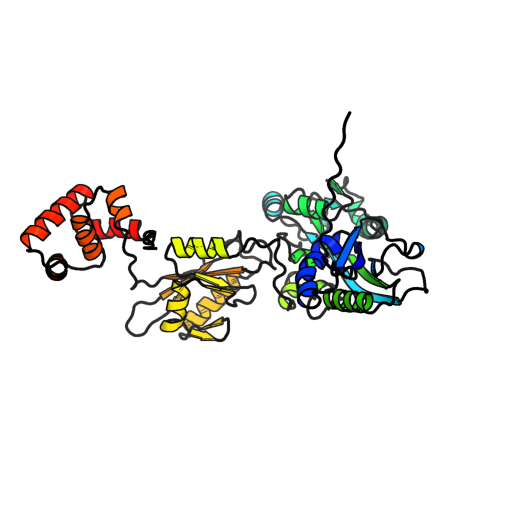00 83.12 183 ASP A CA 1
ATOM 1401 C C . ASP A 1 183 ? -4.832 -8.839 -24.816 1.00 83.12 183 ASP A C 1
ATOM 1403 O O . ASP A 1 183 ? -4.931 -8.978 -26.033 1.00 83.12 183 ASP A O 1
ATOM 1407 N N . LEU A 1 184 ? -4.265 -7.763 -24.272 1.00 83.38 184 LEU A N 1
ATOM 1408 C CA . LEU A 1 184 ? -3.595 -6.695 -24.992 1.00 83.38 184 LEU A CA 1
ATOM 1409 C C . LEU A 1 184 ? -2.421 -6.220 -24.141 1.00 83.38 184 LEU A C 1
ATOM 1411 O O . LEU A 1 184 ? -2.598 -5.529 -23.137 1.00 83.38 184 LEU A O 1
ATOM 1415 N N . HIS A 1 185 ? -1.220 -6.612 -24.545 1.00 86.44 185 HIS A N 1
ATOM 1416 C CA . HIS A 1 185 ? 0.016 -6.179 -23.916 1.00 86.44 185 HIS A CA 1
ATOM 1417 C C . HIS A 1 185 ? 1.124 -6.033 -24.960 1.00 86.44 185 HIS A C 1
ATOM 1419 O O . HIS A 1 185 ? 0.999 -6.490 -26.099 1.00 86.44 185 HIS A O 1
ATOM 1425 N N . HIS A 1 186 ? 2.206 -5.374 -24.571 1.00 84.81 186 HIS A N 1
ATOM 1426 C CA . HIS A 1 186 ? 3.428 -5.291 -25.359 1.00 84.81 186 HIS A CA 1
ATOM 1427 C C . HIS A 1 186 ? 4.634 -5.466 -24.451 1.00 84.81 186 HIS A C 1
ATOM 1429 O O . HIS A 1 186 ? 4.594 -5.086 -23.280 1.00 84.81 186 HIS A O 1
ATOM 1435 N N . ARG A 1 187 ? 5.690 -6.066 -24.995 1.00 88.19 187 ARG A N 1
ATOM 1436 C CA . ARG A 1 187 ? 6.903 -6.410 -24.266 1.00 88.19 187 ARG A CA 1
ATOM 1437 C C . ARG A 1 187 ? 8.090 -5.651 -24.847 1.00 88.19 187 ARG A C 1
ATOM 1439 O O . ARG A 1 187 ? 8.331 -5.725 -26.045 1.00 88.19 187 ARG A O 1
ATOM 1446 N N . PHE A 1 188 ? 8.866 -5.033 -23.968 1.00 88.00 188 PHE A N 1
ATOM 1447 C CA . PHE A 1 188 ? 10.208 -4.531 -24.248 1.00 88.00 188 PHE A CA 1
ATOM 1448 C C . PHE A 1 188 ? 11.242 -5.393 -23.529 1.00 88.00 188 PHE A C 1
ATOM 1450 O O . PHE A 1 188 ? 10.955 -5.934 -22.461 1.00 88.00 188 PHE A O 1
ATOM 1457 N N . ASP A 1 189 ? 12.453 -5.488 -24.067 1.00 90.94 189 ASP A N 1
ATOM 1458 C CA . ASP A 1 189 ? 13.586 -6.038 -23.322 1.00 90.94 189 ASP A CA 1
ATOM 1459 C C . ASP A 1 189 ? 14.357 -4.895 -22.661 1.00 90.94 189 ASP A C 1
ATOM 1461 O O . ASP A 1 189 ? 14.657 -3.884 -23.293 1.00 90.94 189 ASP A O 1
ATOM 1465 N N . ILE A 1 190 ? 14.691 -5.063 -21.385 1.00 93.25 190 ILE A N 1
ATOM 1466 C CA . ILE A 1 190 ? 15.455 -4.084 -20.616 1.00 93.25 190 ILE A CA 1
ATOM 1467 C C . ILE A 1 190 ? 16.934 -4.434 -20.742 1.00 93.25 190 ILE A C 1
ATOM 1469 O O . ILE A 1 190 ? 17.354 -5.544 -20.403 1.00 93.25 190 ILE A O 1
ATOM 1473 N N . TRP A 1 191 ? 17.726 -3.473 -21.195 1.00 92.38 191 TRP A N 1
ATOM 1474 C CA . TRP A 1 191 ? 19.164 -3.601 -21.385 1.00 92.38 191 TRP A CA 1
ATOM 1475 C C . TRP A 1 191 ? 19.906 -2.605 -20.509 1.00 92.38 191 TRP A C 1
ATOM 1477 O O . TRP A 1 191 ? 19.453 -1.480 -20.321 1.00 92.38 191 TRP A O 1
ATOM 1487 N N . LEU A 1 192 ? 21.055 -3.026 -19.996 1.00 93.06 192 LEU A N 1
ATOM 1488 C CA . LEU A 1 192 ? 22.011 -2.208 -19.269 1.00 93.06 192 LEU A CA 1
ATOM 1489 C C . LEU A 1 192 ? 23.320 -2.185 -20.048 1.00 93.06 192 LEU A C 1
ATOM 1491 O O . LEU A 1 192 ? 23.857 -3.240 -20.386 1.00 93.06 192 LEU A O 1
ATOM 1495 N N . ALA A 1 193 ? 23.824 -0.986 -20.311 1.00 90.69 193 ALA A N 1
ATOM 1496 C CA . ALA A 1 193 ? 25.129 -0.746 -20.900 1.00 90.69 193 ALA A CA 1
ATOM 1497 C C . ALA A 1 193 ? 26.025 -0.017 -19.892 1.00 90.69 193 ALA A C 1
ATOM 1499 O O . ALA A 1 193 ? 25.611 0.979 -19.295 1.00 90.69 193 ALA A O 1
ATOM 1500 N N . CYS A 1 194 ? 27.252 -0.503 -19.720 1.00 88.75 194 CYS A N 1
ATOM 1501 C CA . CYS A 1 194 ? 28.285 0.163 -18.925 1.00 88.75 194 CYS A CA 1
ATOM 1502 C C . CYS A 1 194 ? 29.304 0.843 -19.837 1.00 88.75 194 CYS A C 1
ATOM 1504 O O . CYS A 1 194 ? 29.844 0.212 -20.749 1.00 88.75 194 CYS A O 1
ATOM 1506 N N . THR A 1 195 ? 29.607 2.108 -19.557 1.00 83.38 195 THR A N 1
ATOM 1507 C CA . THR A 1 195 ? 30.647 2.885 -20.257 1.00 83.38 195 THR A CA 1
ATOM 1508 C C . THR A 1 195 ? 31.909 3.063 -19.404 1.00 83.38 195 THR A C 1
ATOM 1510 O O . THR A 1 195 ? 32.966 3.401 -19.932 1.00 83.38 195 THR A O 1
ATOM 1513 N N . SER A 1 196 ? 31.811 2.787 -18.099 1.00 81.19 196 SER A N 1
ATOM 1514 C CA . SER A 1 196 ? 32.872 2.910 -17.096 1.00 81.19 196 SER A CA 1
ATOM 1515 C C . SER A 1 196 ? 33.062 1.587 -16.343 1.00 81.19 196 SER A C 1
ATOM 1517 O O . SER A 1 196 ? 32.102 0.845 -16.138 1.00 81.19 196 SER A O 1
ATOM 1519 N N . ASN A 1 197 ? 34.296 1.283 -15.924 1.00 83.62 197 ASN A N 1
ATOM 1520 C CA . ASN A 1 197 ? 34.660 0.030 -15.242 1.00 83.62 197 ASN A CA 1
ATOM 1521 C C . ASN A 1 197 ? 35.241 0.268 -13.832 1.00 83.62 197 ASN A C 1
ATOM 1523 O O . ASN A 1 197 ? 36.193 -0.387 -13.410 1.00 83.62 197 ASN A O 1
ATOM 1527 N N . SER A 1 198 ? 34.724 1.268 -13.112 1.00 90.25 198 SER A N 1
ATOM 1528 C CA . SER A 1 198 ? 35.163 1.540 -11.738 1.00 90.25 198 SER A CA 1
ATOM 1529 C C . SER A 1 198 ? 34.510 0.578 -10.728 1.00 90.25 198 SER A C 1
ATOM 1531 O O . SER A 1 198 ? 33.390 0.117 -10.964 1.00 90.25 198 SER A O 1
ATOM 1533 N N . PRO A 1 199 ? 35.126 0.329 -9.553 1.00 91.38 199 PRO A N 1
ATOM 1534 C CA . PRO A 1 199 ? 34.489 -0.452 -8.488 1.00 91.38 199 PRO A CA 1
ATOM 1535 C C . PRO A 1 199 ? 33.128 0.111 -8.049 1.00 91.38 199 PRO A C 1
ATOM 1537 O O . PRO A 1 199 ? 32.208 -0.646 -7.753 1.00 91.38 199 PRO A O 1
ATOM 1540 N N . HIS A 1 200 ? 32.969 1.440 -8.045 1.00 92.19 200 HIS A N 1
ATOM 1541 C CA . HIS A 1 200 ? 31.698 2.090 -7.709 1.00 92.19 200 HIS A CA 1
ATOM 1542 C C . HIS A 1 200 ? 30.642 1.874 -8.797 1.00 92.19 200 HIS A C 1
ATOM 1544 O O . HIS A 1 200 ? 29.479 1.629 -8.482 1.00 92.19 200 HIS A O 1
ATOM 1550 N N . THR A 1 201 ? 31.054 1.899 -10.067 1.00 92.19 201 THR A N 1
ATOM 1551 C CA . THR A 1 201 ? 30.182 1.565 -11.197 1.00 92.19 201 THR A CA 1
ATOM 1552 C C . THR A 1 201 ? 29.704 0.122 -11.087 1.00 92.19 201 THR A C 1
ATOM 1554 O O . THR A 1 201 ? 28.512 -0.122 -11.237 1.00 92.19 201 THR A O 1
ATOM 1557 N N . GLN A 1 202 ? 30.582 -0.822 -10.732 1.00 92.38 202 GLN A N 1
ATOM 1558 C CA . GLN A 1 202 ? 30.190 -2.221 -10.545 1.00 92.38 202 GLN A CA 1
ATOM 1559 C C . GLN A 1 202 ? 29.159 -2.392 -9.418 1.00 92.38 202 GLN A C 1
ATOM 1561 O O . GLN A 1 202 ? 28.166 -3.085 -9.616 1.00 92.38 202 GLN A O 1
ATOM 1566 N N . LEU A 1 203 ? 29.312 -1.688 -8.287 1.00 93.06 203 LEU A N 1
ATOM 1567 C CA . LEU A 1 203 ? 28.301 -1.685 -7.216 1.00 93.06 203 LEU A CA 1
ATOM 1568 C C . LEU A 1 203 ? 26.931 -1.198 -7.709 1.00 93.06 203 LEU A C 1
ATOM 1570 O O . LEU A 1 203 ? 25.902 -1.773 -7.353 1.00 93.06 203 LEU A O 1
ATOM 1574 N N . ALA A 1 204 ? 26.907 -0.143 -8.529 1.00 93.56 204 ALA A N 1
ATOM 1575 C CA . ALA A 1 204 ? 25.669 0.351 -9.122 1.00 93.56 204 ALA A CA 1
ATOM 1576 C C . ALA A 1 204 ? 25.076 -0.656 -10.121 1.00 93.56 204 ALA A C 1
ATOM 1578 O O . ALA A 1 204 ? 23.866 -0.852 -10.131 1.00 93.56 204 ALA A O 1
ATOM 1579 N N . VAL A 1 205 ? 25.901 -1.328 -10.928 1.00 93.69 205 VAL A N 1
ATOM 1580 C CA . VAL A 1 205 ? 25.468 -2.360 -11.888 1.00 93.69 205 VAL A CA 1
ATOM 1581 C C . VAL A 1 205 ? 24.871 -3.572 -11.184 1.00 93.69 205 VAL A C 1
ATOM 1583 O O . VAL A 1 205 ? 23.835 -4.081 -11.621 1.00 93.69 205 VAL A O 1
ATOM 1586 N N . ASP A 1 206 ? 25.489 -4.022 -10.096 1.00 93.56 206 ASP A N 1
ATOM 1587 C CA . ASP A 1 206 ? 24.996 -5.139 -9.294 1.00 93.56 206 ASP A CA 1
ATOM 1588 C C . ASP A 1 206 ? 23.655 -4.770 -8.650 1.00 93.56 206 ASP A C 1
ATOM 1590 O O . ASP A 1 206 ? 22.667 -5.483 -8.823 1.00 93.56 206 ASP A O 1
ATOM 1594 N N . TRP A 1 207 ? 23.566 -3.588 -8.028 1.00 94.31 207 TRP A N 1
ATOM 1595 C CA . TRP A 1 207 ? 22.306 -3.082 -7.479 1.00 94.31 207 TRP A CA 1
ATOM 1596 C C . TRP A 1 207 ? 21.208 -2.936 -8.539 1.00 94.31 207 TRP A C 1
ATOM 1598 O O . TRP A 1 207 ? 20.075 -3.366 -8.317 1.00 94.31 207 TRP A O 1
ATOM 1608 N N . LEU A 1 208 ? 21.521 -2.346 -9.695 1.00 94.88 208 LEU A N 1
ATOM 1609 C CA . LEU A 1 208 ? 20.568 -2.212 -10.793 1.00 94.88 208 LEU A CA 1
ATOM 1610 C C . LEU A 1 208 ? 20.130 -3.585 -11.292 1.00 94.88 208 LEU A C 1
ATOM 1612 O O . LEU A 1 208 ? 18.949 -3.768 -11.546 1.00 94.88 208 LEU A O 1
ATOM 1616 N N . SER A 1 209 ? 21.031 -4.565 -11.368 1.00 94.19 209 SER A N 1
ATOM 1617 C CA . SER A 1 209 ? 20.675 -5.940 -11.731 1.00 94.19 209 SER A CA 1
ATOM 1618 C C . SER A 1 209 ? 19.675 -6.548 -10.746 1.00 94.19 209 SER A C 1
ATOM 1620 O O . SER A 1 209 ? 18.644 -7.069 -11.171 1.00 94.19 209 SER A O 1
ATOM 1622 N N . ASP A 1 210 ? 19.916 -6.393 -9.445 1.00 92.94 210 ASP A N 1
ATOM 1623 C CA . ASP A 1 210 ? 19.008 -6.853 -8.388 1.00 92.94 210 ASP A CA 1
ATOM 1624 C C . ASP A 1 210 ? 17.642 -6.148 -8.433 1.00 92.94 210 ASP A C 1
ATOM 1626 O O . ASP A 1 210 ? 16.621 -6.719 -8.040 1.00 92.94 210 ASP A O 1
ATOM 1630 N N . CYS A 1 211 ? 17.589 -4.905 -8.926 1.00 92.12 211 CYS A N 1
ATOM 1631 C CA . CYS A 1 211 ? 16.334 -4.174 -9.113 1.00 92.12 211 CYS A CA 1
ATOM 1632 C C . CYS A 1 211 ? 15.421 -4.809 -10.172 1.00 92.12 211 CYS A C 1
ATOM 1634 O O . CYS A 1 211 ? 14.233 -4.496 -10.185 1.00 92.12 211 CYS A O 1
ATOM 1636 N N . PHE A 1 212 ? 15.930 -5.685 -11.040 1.00 93.38 212 PHE A N 1
ATOM 1637 C CA . PHE A 1 212 ? 15.142 -6.382 -12.064 1.00 93.38 212 PHE A CA 1
ATOM 1638 C C . PHE A 1 212 ? 15.085 -7.899 -11.849 1.00 93.38 212 PHE A C 1
ATOM 1640 O O . PHE A 1 212 ? 14.603 -8.624 -12.717 1.00 93.38 212 PHE A O 1
ATOM 1647 N N . ASP A 1 213 ? 15.518 -8.381 -10.680 1.00 91.25 213 ASP A N 1
ATOM 1648 C CA . ASP A 1 213 ? 15.462 -9.795 -10.320 1.00 91.25 213 ASP A CA 1
ATOM 1649 C C . ASP A 1 213 ? 14.031 -10.351 -10.432 1.00 91.25 213 ASP A C 1
ATOM 1651 O O . ASP A 1 213 ? 13.110 -9.901 -9.746 1.00 91.25 213 ASP A O 1
ATOM 1655 N N . THR A 1 214 ? 13.835 -11.333 -11.313 1.00 89.50 214 THR A N 1
ATOM 1656 C CA . THR A 1 214 ? 12.493 -11.831 -11.662 1.00 89.50 214 THR A CA 1
ATOM 1657 C C . THR A 1 214 ? 11.865 -12.721 -10.589 1.00 89.50 214 THR A C 1
ATOM 1659 O O . THR A 1 214 ? 10.642 -12.873 -10.567 1.00 89.50 214 THR A O 1
ATOM 1662 N N . GLU A 1 215 ? 12.663 -13.278 -9.672 1.00 87.06 215 GLU A N 1
ATOM 1663 C CA . GLU A 1 215 ? 12.143 -14.043 -8.536 1.00 87.06 215 GLU A CA 1
ATOM 1664 C C . GLU A 1 215 ? 11.519 -13.107 -7.496 1.00 87.06 215 GLU A C 1
ATOM 1666 O O . GLU A 1 215 ? 10.443 -13.380 -6.953 1.00 87.06 215 GLU A O 1
ATOM 1671 N N . ARG A 1 216 ? 12.162 -11.961 -7.249 1.00 86.25 216 ARG A N 1
ATOM 1672 C CA . ARG A 1 216 ? 11.661 -10.914 -6.354 1.00 86.25 216 ARG A CA 1
ATOM 1673 C C . ARG A 1 216 ? 10.563 -10.075 -7.010 1.00 86.25 216 ARG A C 1
ATOM 1675 O O . ARG A 1 216 ? 9.566 -9.750 -6.354 1.00 86.25 216 ARG A O 1
ATOM 1682 N N . TYR A 1 217 ? 10.735 -9.748 -8.289 1.00 88.75 217 TYR A N 1
ATOM 1683 C CA . TYR A 1 217 ? 9.916 -8.822 -9.070 1.00 88.75 217 TYR A CA 1
ATOM 1684 C C . TYR A 1 217 ? 9.369 -9.509 -10.335 1.00 88.75 217 TYR A C 1
ATOM 1686 O O . TYR A 1 217 ? 9.864 -9.298 -11.444 1.00 88.75 217 TYR A O 1
ATOM 1694 N N . PRO A 1 218 ? 8.298 -10.314 -10.208 1.00 89.50 218 PRO A N 1
ATOM 1695 C CA . PRO A 1 218 ? 7.816 -11.182 -11.283 1.00 89.50 218 PRO A CA 1
ATOM 1696 C C . PRO A 1 218 ? 7.276 -10.421 -12.501 1.00 89.50 218 PRO A C 1
ATOM 1698 O O . PRO A 1 218 ? 7.130 -11.005 -13.569 1.00 89.50 218 PRO A O 1
ATOM 1701 N N . TRP A 1 219 ? 6.995 -9.120 -12.384 1.00 88.88 219 TRP A N 1
ATOM 1702 C CA . TRP A 1 219 ? 6.613 -8.276 -13.522 1.00 88.88 219 TRP A CA 1
ATOM 1703 C C . TRP A 1 219 ? 7.746 -8.023 -14.519 1.00 88.88 219 TRP A C 1
ATOM 1705 O O . TRP A 1 219 ? 7.449 -7.535 -15.607 1.00 88.88 219 TRP A O 1
ATOM 1715 N N . PHE A 1 220 ? 8.994 -8.379 -14.185 1.00 93.38 220 PHE A N 1
ATOM 1716 C CA . PHE A 1 220 ? 10.115 -8.352 -15.127 1.00 93.38 220 PHE A CA 1
ATOM 1717 C C . PHE A 1 220 ? 10.409 -9.694 -15.812 1.00 93.38 220 PHE A C 1
ATOM 1719 O O . PHE A 1 220 ? 11.356 -9.794 -16.594 1.00 93.38 220 PHE A O 1
ATOM 1726 N N . ALA A 1 221 ? 9.612 -10.730 -15.531 1.00 92.44 221 ALA A N 1
ATOM 1727 C CA . ALA A 1 221 ? 9.767 -12.043 -16.147 1.00 92.44 221 ALA A CA 1
ATOM 1728 C C . ALA A 1 221 ? 9.521 -11.999 -17.663 1.00 92.44 221 ALA A C 1
ATOM 1730 O O . ALA A 1 221 ? 8.732 -11.201 -18.159 1.00 92.44 221 ALA A O 1
ATOM 1731 N N . ASP A 1 222 ? 10.143 -12.912 -18.407 1.00 93.00 222 ASP A N 1
ATOM 1732 C CA . ASP A 1 222 ? 10.015 -12.965 -19.872 1.00 93.00 222 ASP A CA 1
ATOM 1733 C C . ASP A 1 222 ? 8.600 -13.296 -20.347 1.00 93.00 222 ASP A C 1
ATOM 1735 O O . ASP A 1 222 ? 8.147 -12.805 -21.386 1.00 93.00 222 ASP A O 1
ATOM 1739 N N . GLN A 1 223 ? 7.895 -14.115 -19.572 1.00 91.88 223 GLN A N 1
ATOM 1740 C CA . GLN A 1 223 ? 6.493 -14.426 -19.803 1.00 91.88 223 GLN A CA 1
ATOM 1741 C C . GLN A 1 223 ? 5.613 -13.331 -19.205 1.00 91.88 223 GLN A C 1
ATOM 1743 O O . GLN A 1 223 ? 5.789 -12.945 -18.049 1.00 91.88 223 GLN A O 1
ATOM 1748 N N . PHE A 1 224 ? 4.626 -12.875 -19.975 1.00 90.12 224 PHE A N 1
ATOM 1749 C CA . PHE A 1 224 ? 3.594 -11.993 -19.450 1.00 90.12 224 PHE A CA 1
ATOM 1750 C C . PHE A 1 224 ? 2.784 -12.727 -18.379 1.00 90.12 224 PHE A C 1
ATOM 1752 O O . PHE A 1 224 ? 2.192 -13.777 -18.633 1.00 90.12 224 PHE A O 1
ATOM 1759 N N . LEU A 1 225 ? 2.747 -12.157 -17.179 1.00 87.38 225 LEU A N 1
ATOM 1760 C CA . LEU A 1 225 ? 1.941 -12.656 -16.075 1.00 87.38 225 LEU A CA 1
ATOM 1761 C C . LEU A 1 225 ? 0.726 -11.757 -15.899 1.00 87.38 225 LEU A C 1
ATOM 1763 O O . LEU A 1 225 ? 0.846 -10.535 -15.784 1.00 87.38 225 LEU A O 1
ATOM 1767 N N . LYS A 1 226 ? -0.456 -12.370 -15.821 1.00 83.38 226 LYS A N 1
ATOM 1768 C CA . LYS A 1 226 ? -1.692 -11.619 -15.586 1.00 83.38 226 LYS A CA 1
ATOM 1769 C C . LYS A 1 226 ? -1.656 -10.941 -14.209 1.00 83.38 226 LYS A C 1
ATOM 1771 O O . LYS A 1 226 ? -1.051 -11.477 -13.274 1.00 83.38 226 LYS A O 1
ATOM 1776 N N . PRO A 1 227 ? -2.386 -9.827 -14.016 1.00 77.31 227 PRO A N 1
ATOM 1777 C CA . PRO A 1 227 ? -2.391 -9.072 -12.759 1.00 77.31 227 PRO A CA 1
ATOM 1778 C C . PRO A 1 227 ? -2.607 -9.915 -11.493 1.00 77.31 227 PRO A C 1
ATOM 1780 O O . PRO A 1 227 ? -1.989 -9.675 -10.457 1.00 77.31 227 PRO A O 1
ATOM 1783 N N . ASN A 1 228 ? -3.489 -10.915 -11.563 1.00 74.19 228 ASN A N 1
ATOM 1784 C CA . ASN A 1 228 ? -3.817 -11.771 -10.421 1.00 74.19 228 ASN A CA 1
ATOM 1785 C C . ASN A 1 228 ? -2.703 -12.783 -10.112 1.00 74.19 228 ASN A C 1
ATOM 1787 O O . ASN A 1 228 ? -2.547 -13.199 -8.967 1.00 74.19 228 ASN A O 1
ATOM 1791 N N . GLU A 1 229 ? -1.942 -13.196 -11.122 1.00 81.88 229 GLU A N 1
ATOM 1792 C CA . GLU A 1 229 ? -0.820 -14.125 -10.975 1.00 81.88 229 GLU A CA 1
ATOM 1793 C C . GLU A 1 229 ? 0.423 -13.406 -10.458 1.00 81.88 229 GLU A C 1
ATOM 1795 O O . GLU A 1 229 ? 1.100 -13.934 -9.575 1.00 81.88 229 GLU A O 1
ATOM 1800 N N . LEU A 1 230 ? 0.664 -12.178 -10.934 1.00 79.19 230 LEU A N 1
ATOM 1801 C CA . LEU A 1 230 ? 1.735 -11.307 -10.446 1.00 79.19 230 LEU A CA 1
ATOM 1802 C C . LEU A 1 230 ? 1.684 -11.167 -8.925 1.00 79.19 230 LEU A C 1
ATOM 1804 O O . LEU A 1 230 ? 2.673 -11.435 -8.249 1.00 79.19 230 LEU A O 1
ATOM 1808 N N . MET A 1 231 ? 0.510 -10.849 -8.375 1.00 71.56 231 MET A N 1
ATOM 1809 C CA . MET A 1 231 ? 0.343 -10.683 -6.928 1.00 71.56 231 MET A CA 1
ATOM 1810 C C . MET A 1 231 ? 0.563 -11.980 -6.143 1.00 71.56 231 MET A C 1
ATOM 1812 O O . MET A 1 231 ? 1.098 -11.945 -5.041 1.00 71.56 231 MET A O 1
ATOM 1816 N N . LYS A 1 232 ? 0.199 -13.137 -6.708 1.00 77.00 232 LYS A N 1
ATOM 1817 C CA . LYS A 1 232 ? 0.442 -14.440 -6.066 1.00 77.00 232 LYS A CA 1
ATOM 1818 C C . LYS A 1 232 ? 1.924 -14.807 -6.039 1.00 77.00 232 LYS A C 1
ATOM 1820 O O . LYS A 1 232 ? 2.362 -15.505 -5.120 1.00 77.00 232 LYS A O 1
ATOM 1825 N N . ARG A 1 233 ? 2.688 -14.375 -7.045 1.00 81.00 233 ARG A N 1
ATOM 1826 C CA . ARG A 1 233 ? 4.124 -14.660 -7.174 1.00 81.00 233 ARG A CA 1
ATOM 1827 C C . ARG A 1 233 ? 5.012 -13.608 -6.525 1.00 81.00 233 ARG A C 1
ATOM 1829 O O . ARG A 1 233 ? 6.150 -13.925 -6.221 1.00 81.00 233 ARG A O 1
ATOM 1836 N N . TYR A 1 234 ? 4.510 -12.401 -6.279 1.00 79.50 234 TYR A N 1
ATOM 1837 C CA . TYR A 1 234 ? 5.298 -11.324 -5.695 1.00 79.50 234 TYR A CA 1
ATOM 1838 C C . TYR A 1 234 ? 5.861 -11.701 -4.318 1.00 79.50 234 TYR A C 1
ATOM 1840 O O . TYR A 1 234 ? 5.134 -12.199 -3.452 1.00 79.50 234 TYR A O 1
ATOM 1848 N N . ARG A 1 235 ? 7.167 -11.491 -4.120 1.00 73.38 235 ARG A N 1
ATOM 1849 C CA . ARG A 1 235 ? 7.875 -11.749 -2.851 1.00 73.38 235 ARG A CA 1
ATOM 1850 C C . ARG A 1 235 ? 8.703 -10.556 -2.367 1.00 73.38 235 ARG A C 1
ATOM 1852 O O . ARG A 1 235 ? 9.339 -10.653 -1.319 1.00 73.38 235 ARG A O 1
ATOM 1859 N N . GLY A 1 236 ? 8.710 -9.446 -3.106 1.00 67.81 236 GLY A N 1
ATOM 1860 C CA . GLY A 1 236 ? 9.410 -8.226 -2.711 1.00 67.81 236 GLY A CA 1
ATOM 1861 C C . GLY A 1 236 ? 8.755 -7.501 -1.528 1.00 67.81 236 GLY A C 1
ATOM 1862 O O . GLY A 1 236 ? 7.652 -7.828 -1.085 1.00 67.81 236 GLY A O 1
ATOM 1863 N N . LYS A 1 237 ? 9.448 -6.484 -1.006 1.00 68.00 237 LYS A N 1
ATOM 1864 C CA . LYS A 1 237 ? 8.927 -5.601 0.055 1.00 68.00 237 LYS A CA 1
ATOM 1865 C C . LYS A 1 237 ? 7.754 -4.752 -0.469 1.00 68.00 237 LYS A C 1
ATOM 1867 O O . LYS A 1 237 ? 7.659 -4.554 -1.674 1.00 68.00 237 LYS A O 1
ATOM 1872 N N . PRO A 1 238 ? 6.866 -4.201 0.371 1.00 65.06 238 PRO A N 1
ATOM 1873 C CA . PRO A 1 238 ? 5.894 -3.212 -0.094 1.00 65.06 238 PRO A CA 1
ATOM 1874 C C . PRO A 1 238 ? 6.584 -2.067 -0.852 1.00 65.06 238 PRO A C 1
ATOM 1876 O O . PRO A 1 238 ? 7.598 -1.544 -0.396 1.00 65.06 238 PRO A O 1
ATOM 1879 N N . LEU A 1 239 ? 6.046 -1.695 -2.013 1.00 64.56 239 LEU A N 1
ATOM 1880 C CA . LEU A 1 239 ? 6.598 -0.653 -2.891 1.00 64.56 239 LEU A CA 1
ATOM 1881 C C . LEU A 1 239 ? 5.708 0.592 -2.895 1.00 64.56 239 LEU A C 1
ATOM 1883 O O . LEU A 1 239 ? 5.586 1.251 -3.925 1.00 64.56 239 LEU A O 1
ATOM 1887 N N . GLY A 1 240 ? 5.031 0.868 -1.777 1.00 55.38 240 GLY A N 1
ATOM 1888 C CA . GLY A 1 240 ? 4.023 1.919 -1.655 1.00 55.38 240 GLY A CA 1
ATOM 1889 C C . GLY A 1 240 ? 4.460 3.278 -2.218 1.00 55.38 240 GLY A C 1
ATOM 1890 O O . GLY A 1 240 ? 5.645 3.612 -2.266 1.00 55.38 240 GLY A O 1
ATOM 1891 N N . ILE A 1 241 ? 3.474 4.060 -2.661 1.00 50.28 241 ILE A N 1
ATOM 1892 C CA . ILE A 1 241 ? 3.646 5.483 -2.991 1.00 50.28 241 ILE A CA 1
ATOM 1893 C C . ILE A 1 241 ? 4.181 6.198 -1.741 1.00 50.28 241 ILE A C 1
ATOM 1895 O O . ILE A 1 241 ? 3.857 5.755 -0.640 1.00 50.28 241 ILE A O 1
ATOM 1899 N N . MET A 1 242 ? 5.014 7.238 -1.939 1.00 43.66 242 MET A N 1
ATOM 1900 C CA . MET A 1 242 ? 5.482 8.220 -0.940 1.00 43.66 242 MET A CA 1
ATOM 1901 C C . MET A 1 242 ? 4.852 8.000 0.434 1.00 43.66 242 MET A C 1
ATOM 1903 O O . MET A 1 242 ? 3.653 8.213 0.546 1.00 43.66 242 MET A O 1
ATOM 1907 N N . ARG A 1 243 ? 5.645 7.569 1.429 1.00 44.81 243 ARG A N 1
ATOM 1908 C CA . ARG A 1 243 ? 5.228 7.307 2.820 1.00 44.81 243 ARG A CA 1
ATOM 1909 C C . ARG A 1 243 ? 4.190 8.329 3.323 1.00 44.81 243 ARG A C 1
ATOM 1911 O O . ARG A 1 243 ? 4.539 9.285 4.007 1.00 44.81 243 ARG A O 1
ATOM 1918 N N . GLU A 1 244 ? 2.911 8.086 3.074 1.00 51.84 244 GLU A N 1
ATOM 1919 C CA . GLU A 1 244 ? 1.878 8.425 4.032 1.00 51.84 244 GLU A CA 1
ATOM 1920 C C . GLU A 1 244 ? 2.111 7.400 5.139 1.00 51.84 244 GLU A C 1
ATOM 1922 O O . GLU A 1 244 ? 1.803 6.219 4.981 1.00 51.84 244 GLU A O 1
ATOM 1927 N N . GLY A 1 245 ? 2.842 7.803 6.185 1.00 59.19 245 GLY A N 1
ATOM 1928 C CA . GLY A 1 245 ? 3.130 6.918 7.311 1.00 59.19 245 GLY A CA 1
ATOM 1929 C C . GLY A 1 245 ? 1.837 6.280 7.820 1.00 59.19 245 GLY A C 1
ATOM 1930 O O . GLY A 1 245 ? 0.770 6.888 7.765 1.00 59.19 245 GLY A O 1
ATOM 1931 N N . LEU A 1 246 ? 1.912 5.048 8.318 1.00 75.31 246 LEU A N 1
ATOM 1932 C CA . LEU A 1 246 ? 0.764 4.396 8.962 1.00 75.31 246 LEU A CA 1
ATOM 1933 C C . LEU A 1 246 ? 0.465 5.014 10.345 1.00 75.31 246 LEU A C 1
ATOM 1935 O O . LEU A 1 246 ? -0.569 4.736 10.950 1.00 75.31 246 LEU A O 1
ATOM 1939 N N . GLU A 1 247 ? 1.372 5.862 10.830 1.00 76.12 247 GLU A N 1
ATOM 1940 C CA . GLU A 1 247 ? 1.382 6.556 12.112 1.00 76.12 247 GLU A CA 1
ATOM 1941 C C . GLU A 1 247 ? 0.111 7.367 12.362 1.00 76.12 247 GLU A C 1
ATOM 1943 O O . GLU A 1 247 ? -0.551 7.053 13.348 1.00 76.12 247 GLU A O 1
ATOM 1948 N N . PRO A 1 248 ? -0.332 8.293 11.485 1.00 78.75 248 PRO A N 1
ATOM 1949 C CA . PRO A 1 248 ? -1.543 9.071 11.741 1.00 78.75 248 PRO A CA 1
ATOM 1950 C C . PRO A 1 248 ? -2.788 8.185 11.839 1.00 78.75 248 PRO A C 1
ATOM 1952 O O . PRO A 1 248 ? -3.731 8.509 12.554 1.00 78.75 248 PRO A O 1
ATOM 1955 N N . THR A 1 249 ? -2.798 7.037 11.148 1.00 82.56 249 THR A N 1
ATOM 1956 C CA . THR A 1 249 ? -3.915 6.088 11.244 1.00 82.56 249 THR A CA 1
ATOM 1957 C C . THR A 1 249 ? -3.896 5.335 12.569 1.00 82.56 249 THR A C 1
ATOM 1959 O O . THR A 1 249 ? -4.931 5.231 13.222 1.00 82.56 249 THR A O 1
ATOM 1962 N N . ILE A 1 250 ? -2.735 4.823 12.990 1.00 85.31 250 ILE A N 1
ATOM 1963 C CA . ILE A 1 250 ? -2.592 4.183 14.306 1.00 85.31 250 ILE A CA 1
ATOM 1964 C C . ILE A 1 250 ? -2.925 5.177 15.424 1.00 85.31 250 ILE A C 1
ATOM 1966 O O . ILE A 1 250 ? -3.654 4.821 16.344 1.00 85.31 250 ILE A O 1
ATOM 1970 N N . GLU A 1 251 ? -2.450 6.418 15.323 1.00 80.94 251 GLU A N 1
ATOM 1971 C CA . GLU A 1 251 ? -2.759 7.496 16.265 1.00 80.94 251 GLU A CA 1
ATOM 1972 C C . GLU A 1 251 ? -4.257 7.800 16.310 1.00 80.94 251 GLU A C 1
ATOM 1974 O O . GLU A 1 251 ? -4.811 7.925 17.398 1.00 80.94 251 GLU A O 1
ATOM 1979 N N . ALA A 1 252 ? -4.946 7.842 15.164 1.00 82.50 252 ALA A N 1
ATOM 1980 C CA . ALA A 1 252 ? -6.393 8.041 15.132 1.00 82.50 252 ALA A CA 1
ATOM 1981 C C . ALA A 1 252 ? -7.159 6.936 15.884 1.00 82.50 252 ALA A C 1
ATOM 1983 O O . ALA A 1 252 ? -8.086 7.244 16.631 1.00 82.50 252 ALA A O 1
ATOM 1984 N N . PHE A 1 253 ? -6.758 5.666 15.738 1.00 86.44 253 PHE A N 1
ATOM 1985 C CA . PHE A 1 253 ? -7.365 4.552 16.481 1.00 86.44 253 PHE A CA 1
ATOM 1986 C C . PHE A 1 253 ? -6.988 4.540 17.968 1.00 86.44 253 PHE A C 1
ATOM 1988 O O . PHE A 1 253 ? -7.802 4.170 18.814 1.00 86.44 253 PHE A O 1
ATOM 1995 N N . GLU A 1 254 ? -5.777 4.986 18.308 1.00 84.81 254 GLU A N 1
ATOM 1996 C CA . GLU A 1 254 ? -5.366 5.201 19.697 1.00 84.81 254 GLU A CA 1
ATOM 1997 C C . GLU A 1 254 ? -6.248 6.274 20.355 1.00 84.81 254 GLU A C 1
ATOM 1999 O O . GLU A 1 254 ? -6.766 6.071 21.452 1.00 84.81 254 GLU A O 1
ATOM 2004 N N . VAL A 1 255 ? -6.501 7.378 19.643 1.00 77.25 255 VAL A N 1
ATOM 2005 C CA . VAL A 1 255 ? -7.399 8.465 20.060 1.00 77.25 255 VAL A CA 1
ATOM 2006 C C . VAL A 1 255 ? -8.870 8.053 20.031 1.00 77.25 255 VAL A C 1
ATOM 2008 O O . VAL A 1 255 ? -9.677 8.726 20.649 1.00 77.25 255 VAL A O 1
ATOM 2011 N N . SER A 1 256 ? -9.270 6.965 19.375 1.00 76.12 256 SER A N 1
ATOM 2012 C CA . SER A 1 256 ? -10.634 6.429 19.505 1.00 76.12 256 SER A CA 1
ATOM 2013 C C . SER A 1 256 ? -10.745 5.323 20.559 1.00 76.12 256 SER A C 1
ATOM 2015 O O . SER A 1 256 ? -11.833 4.803 20.783 1.00 76.12 256 SER A O 1
ATOM 2017 N N . GLY A 1 257 ? -9.636 4.942 21.204 1.00 79.38 257 GLY A N 1
ATOM 2018 C CA . GLY A 1 257 ? -9.606 3.853 22.181 1.00 79.38 257 GLY A CA 1
ATOM 2019 C C . GLY A 1 257 ? -9.917 2.477 21.584 1.00 79.38 257 GLY A C 1
ATOM 2020 O O . GLY A 1 257 ? -10.359 1.587 22.306 1.00 79.38 257 GLY A O 1
ATOM 2021 N N . GLU A 1 258 ? -9.710 2.296 20.279 1.00 86.06 258 GLU A N 1
ATOM 2022 C CA . GLU A 1 258 ? -9.988 1.035 19.588 1.00 86.06 258 GLU A CA 1
ATOM 2023 C C . GLU A 1 258 ? -8.709 0.199 19.490 1.00 86.06 258 GLU A C 1
ATOM 2025 O O . GLU A 1 258 ? -7.637 0.706 19.153 1.00 86.06 258 GLU A O 1
ATOM 2030 N N . ALA A 1 259 ? -8.798 -1.103 19.756 1.00 91.56 259 ALA A N 1
ATOM 2031 C CA . ALA A 1 259 ? -7.670 -2.008 19.568 1.00 91.56 259 ALA A CA 1
ATOM 2032 C C . ALA A 1 259 ? -7.551 -2.369 18.082 1.00 91.56 259 ALA A C 1
ATOM 2034 O O . ALA A 1 259 ? -8.364 -3.132 17.563 1.00 91.56 259 ALA A O 1
ATOM 2035 N N . VAL A 1 260 ? -6.533 -1.845 17.393 1.00 93.88 260 VAL A N 1
ATOM 2036 C CA . VAL A 1 260 ? -6.351 -2.044 15.948 1.00 93.88 260 VAL A CA 1
ATOM 2037 C C . VAL A 1 260 ? -5.044 -2.752 15.603 1.00 93.88 260 VAL A C 1
ATOM 2039 O O . VAL A 1 260 ? -3.977 -2.488 16.165 1.00 93.88 260 VAL A O 1
ATOM 2042 N N . VAL A 1 261 ? -5.125 -3.631 14.608 1.00 94.75 261 VAL A N 1
ATOM 2043 C CA . VAL A 1 261 ? -3.983 -4.274 13.960 1.00 94.75 261 VAL A CA 1
ATOM 2044 C C . VAL A 1 261 ? -4.052 -4.019 12.460 1.00 94.75 261 VAL A C 1
ATOM 2046 O O . VAL A 1 261 ? -5.059 -4.322 11.830 1.00 94.75 261 VAL A O 1
ATOM 2049 N N . LEU A 1 262 ? -2.979 -3.487 11.882 1.00 92.12 262 LEU A N 1
ATOM 2050 C CA . LEU A 1 262 ? -2.838 -3.276 10.443 1.00 92.12 262 LEU A CA 1
ATOM 2051 C C . LEU A 1 262 ? -2.085 -4.450 9.817 1.00 92.12 262 LEU A C 1
ATOM 2053 O O . LEU A 1 262 ? -1.049 -4.878 10.339 1.00 92.12 262 LEU A O 1
ATOM 2057 N N . LEU A 1 263 ? -2.608 -4.955 8.702 1.00 90.69 263 LEU A N 1
ATOM 2058 C CA . LEU A 1 263 ? -2.139 -6.161 8.027 1.00 90.69 263 LEU A CA 1
ATOM 2059 C C . LEU A 1 263 ? -1.663 -5.879 6.596 1.00 90.69 263 LEU A C 1
ATOM 2061 O O . LEU A 1 263 ? -2.232 -5.031 5.907 1.00 90.69 263 LEU A O 1
ATOM 2065 N N . ASP A 1 264 ? -0.659 -6.630 6.138 1.00 85.19 264 ASP A N 1
ATOM 2066 C CA . ASP A 1 264 ? -0.157 -6.600 4.756 1.00 85.19 264 ASP A CA 1
ATOM 2067 C C . ASP A 1 264 ? -1.008 -7.459 3.801 1.00 85.19 264 ASP A C 1
ATOM 2069 O O . ASP A 1 264 ? -1.992 -8.093 4.192 1.00 85.19 264 ASP A O 1
ATOM 2073 N N . HIS A 1 265 ? -0.599 -7.520 2.530 1.00 79.94 265 HIS A N 1
ATOM 2074 C CA . HIS A 1 265 ? -1.244 -8.342 1.495 1.00 79.94 265 HIS A CA 1
ATOM 2075 C C . HIS A 1 265 ? -1.236 -9.855 1.781 1.00 79.94 265 HIS A C 1
ATOM 2077 O O . HIS A 1 265 ? -1.985 -10.593 1.147 1.00 79.94 265 HIS A O 1
ATOM 2083 N N . ASN A 1 266 ? -0.418 -10.326 2.727 1.00 82.75 266 ASN A N 1
ATOM 2084 C CA . ASN A 1 266 ? -0.336 -11.721 3.163 1.00 82.75 266 ASN A CA 1
ATOM 2085 C C . ASN A 1 266 ? -1.028 -11.962 4.517 1.00 82.75 266 ASN A C 1
ATOM 2087 O O . ASN A 1 266 ? -0.878 -13.047 5.097 1.00 82.75 266 ASN A O 1
ATOM 2091 N N . GLY A 1 267 ? -1.734 -10.961 5.057 1.00 87.62 267 GLY A N 1
ATOM 2092 C CA . GLY A 1 267 ? -2.370 -11.040 6.368 1.00 87.62 267 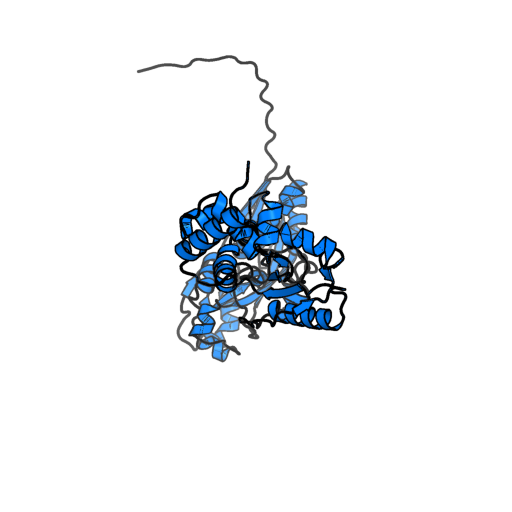GLY A CA 1
ATOM 2093 C C . GLY A 1 267 ? -1.391 -10.991 7.544 1.00 87.62 267 GLY A C 1
ATOM 2094 O O . GLY A 1 267 ? -1.726 -11.459 8.634 1.00 87.62 267 GLY A O 1
ATOM 2095 N N . ARG A 1 268 ? -0.166 -10.495 7.339 1.00 90.50 268 ARG A N 1
ATOM 2096 C CA . ARG A 1 268 ? 0.833 -10.335 8.401 1.00 90.50 268 ARG A CA 1
ATOM 2097 C C . ARG A 1 268 ? 0.692 -8.981 9.075 1.00 90.50 268 ARG A C 1
ATOM 2099 O O . ARG A 1 268 ? 0.470 -7.977 8.412 1.00 90.50 268 ARG A O 1
ATOM 2106 N N . ILE A 1 269 ? 0.881 -8.963 10.386 1.00 92.19 269 ILE A N 1
ATOM 2107 C CA . ILE A 1 269 ? 0.891 -7.770 11.223 1.00 92.19 269 ILE A CA 1
ATOM 2108 C C . ILE A 1 269 ? 2.060 -6.878 10.818 1.00 92.19 269 ILE A C 1
ATOM 2110 O O . ILE A 1 269 ? 3.220 -7.268 10.941 1.00 92.19 269 ILE A O 1
ATOM 2114 N N . ILE A 1 270 ? 1.731 -5.666 10.388 1.00 89.75 270 ILE A N 1
ATOM 2115 C CA . ILE A 1 270 ? 2.693 -4.597 10.105 1.00 89.75 270 ILE A CA 1
ATOM 2116 C C . ILE A 1 270 ? 2.802 -3.695 11.323 1.00 89.75 270 ILE A C 1
ATOM 2118 O O . ILE A 1 270 ? 3.891 -3.351 11.779 1.00 89.75 270 ILE A O 1
ATOM 2122 N N . ARG A 1 271 ? 1.639 -3.307 11.855 1.00 89.31 271 ARG A N 1
ATOM 2123 C CA . ARG A 1 271 ? 1.505 -2.390 12.981 1.00 89.31 271 ARG A CA 1
ATOM 2124 C C . ARG A 1 271 ? 0.338 -2.788 13.855 1.00 89.31 271 ARG A C 1
ATOM 2126 O O . ARG A 1 271 ? -0.621 -3.410 13.411 1.00 89.31 271 ARG A O 1
ATOM 2133 N N . ARG A 1 272 ? 0.442 -2.405 15.116 1.00 92.69 272 ARG A N 1
ATOM 2134 C CA . ARG A 1 272 ? -0.591 -2.555 16.132 1.00 92.69 272 ARG A CA 1
ATOM 2135 C C . ARG A 1 272 ? -0.439 -1.425 17.130 1.00 92.69 272 ARG A C 1
ATOM 2137 O O . ARG A 1 272 ? 0.683 -0.969 17.359 1.00 92.69 272 ARG A O 1
ATOM 2144 N N . ASN A 1 273 ? -1.550 -0.988 17.689 1.00 92.19 273 ASN A N 1
ATOM 2145 C CA . ASN A 1 273 ? -1.552 0.032 18.724 1.00 92.19 273 ASN A CA 1
ATOM 2146 C C . ASN A 1 273 ? -1.387 -0.595 20.126 1.00 92.19 273 ASN A C 1
ATOM 2148 O O . ASN A 1 273 ? -1.271 -1.822 20.245 1.00 92.19 273 ASN A O 1
ATOM 2152 N N . ALA A 1 274 ? -1.316 0.220 21.185 1.00 89.00 274 ALA A N 1
ATOM 2153 C CA . ALA A 1 274 ? -0.999 -0.285 22.527 1.00 89.00 274 ALA A CA 1
ATOM 2154 C C . ALA A 1 274 ? -2.091 -1.229 23.058 1.00 89.00 274 ALA A C 1
ATOM 2156 O O . ALA A 1 274 ? -1.786 -2.291 23.606 1.00 89.00 274 ALA A O 1
ATOM 2157 N N . LEU A 1 275 ? -3.359 -0.884 22.818 1.00 89.00 275 LEU A N 1
ATOM 2158 C CA . LEU A 1 275 ? -4.514 -1.695 23.209 1.00 89.00 275 LEU A CA 1
ATOM 2159 C C . LEU A 1 275 ? -4.524 -3.056 22.502 1.00 89.00 275 LEU A C 1
ATOM 2161 O O . LEU A 1 275 ? -4.669 -4.092 23.152 1.00 89.00 275 LEU A O 1
ATOM 2165 N N . ALA A 1 276 ? -4.283 -3.084 21.188 1.00 91.94 276 ALA A N 1
ATOM 2166 C CA . ALA A 1 276 ? -4.167 -4.342 20.458 1.00 91.94 276 ALA A CA 1
ATOM 2167 C C . ALA A 1 276 ? -2.978 -5.180 20.937 1.00 91.94 276 ALA A C 1
ATOM 2169 O O . ALA A 1 276 ? -3.099 -6.396 21.051 1.00 91.94 276 ALA A O 1
ATOM 2170 N N . ALA A 1 277 ? -1.834 -4.565 21.253 1.00 89.81 277 ALA A N 1
ATOM 2171 C CA . ALA A 1 277 ? -0.683 -5.296 21.780 1.00 89.81 277 ALA A CA 1
ATOM 2172 C C . ALA A 1 277 ? -0.993 -5.996 23.116 1.00 89.81 277 ALA A C 1
ATOM 2174 O O . ALA A 1 277 ? -0.561 -7.132 23.306 1.00 89.81 277 ALA A O 1
ATOM 2175 N N . GLN A 1 278 ? -1.767 -5.358 24.001 1.00 87.69 278 GLN A N 1
ATOM 2176 C CA . GLN A 1 278 ? -2.224 -5.956 25.261 1.00 87.69 278 GLN A CA 1
ATOM 2177 C C . GLN A 1 278 ? -3.227 -7.099 25.036 1.00 87.69 278 GLN A C 1
ATOM 2179 O O . GLN A 1 278 ? -3.124 -8.145 25.672 1.00 87.69 278 GLN A O 1
ATOM 2184 N N . MET A 1 279 ? -4.174 -6.945 24.106 1.00 87.81 279 MET A N 1
ATOM 2185 C CA . MET A 1 279 ? -5.120 -8.023 23.779 1.00 87.81 279 MET A CA 1
ATOM 2186 C C . MET A 1 279 ? -4.421 -9.236 23.147 1.00 87.81 279 MET A C 1
ATOM 2188 O O . MET A 1 279 ? -4.702 -10.376 23.513 1.00 87.81 279 MET A O 1
ATOM 2192 N N . LEU A 1 280 ? -3.467 -8.998 22.241 1.00 84.94 280 LEU A N 1
ATOM 2193 C CA . LEU A 1 280 ? -2.682 -10.036 21.561 1.00 84.94 280 LEU A CA 1
ATOM 2194 C C . LEU A 1 280 ? -1.671 -10.760 22.473 1.00 84.94 280 LEU A C 1
ATOM 2196 O O . LEU A 1 280 ? -1.048 -11.725 22.043 1.00 84.94 280 LEU A O 1
ATOM 2200 N N . SER A 1 281 ? -1.421 -10.286 23.696 1.00 79.88 281 SER A N 1
ATOM 2201 C CA . SER A 1 281 ? -0.581 -11.010 24.664 1.00 79.88 281 SER A CA 1
ATOM 2202 C C . SER A 1 281 ? -1.400 -11.838 25.653 1.00 79.88 281 SER A C 1
ATOM 2204 O O . SER A 1 281 ? -0.873 -12.784 26.236 1.00 79.88 281 SER A O 1
ATOM 2206 N N . ARG A 1 282 ? -2.679 -11.492 25.840 1.00 79.31 282 ARG A N 1
ATOM 2207 C CA . ARG A 1 282 ? -3.558 -12.097 26.846 1.00 79.31 282 ARG A CA 1
ATOM 2208 C C . ARG A 1 282 ? -4.581 -13.060 26.250 1.00 79.31 282 ARG A C 1
ATOM 2210 O O . ARG A 1 282 ? -4.759 -14.154 26.777 1.00 79.31 282 ARG A O 1
ATOM 2217 N N . ASP A 1 283 ? -5.259 -12.644 25.183 1.00 78.75 283 ASP A N 1
ATOM 2218 C CA . ASP A 1 283 ? -6.507 -13.269 24.728 1.00 78.75 283 ASP A CA 1
ATOM 2219 C C . ASP A 1 283 ? -6.427 -13.867 23.316 1.00 78.75 283 ASP A C 1
ATOM 2221 O O . ASP A 1 283 ? -7.209 -14.756 22.977 1.00 78.75 283 ASP A O 1
ATOM 2225 N N . ILE A 1 284 ? -5.509 -13.378 22.478 1.00 84.00 284 ILE A N 1
ATOM 2226 C CA . ILE A 1 284 ? -5.389 -13.762 21.066 1.00 84.00 284 ILE A CA 1
ATOM 2227 C C . ILE A 1 284 ? -3.932 -14.096 20.776 1.00 84.00 284 ILE A C 1
ATOM 2229 O O . ILE A 1 284 ? -3.068 -13.251 20.960 1.00 84.00 284 ILE A O 1
ATOM 2233 N N . ASP A 1 285 ? -3.651 -15.297 20.278 1.00 86.19 285 ASP A N 1
ATOM 2234 C CA . ASP A 1 285 ? -2.273 -15.710 20.024 1.00 86.19 285 ASP A CA 1
ATOM 2235 C C . ASP A 1 285 ? -1.688 -15.036 18.778 1.00 86.19 285 ASP A C 1
ATOM 2237 O O . ASP A 1 285 ? -2.378 -14.750 17.794 1.00 86.19 285 ASP A O 1
ATOM 2241 N N . VAL A 1 286 ? -0.368 -14.859 18.786 1.00 89.56 286 VAL A N 1
ATOM 2242 C CA . VAL A 1 286 ? 0.406 -14.427 17.621 1.00 89.56 286 VAL A CA 1
ATOM 2243 C C . VAL A 1 286 ? 1.532 -15.427 17.384 1.00 89.56 286 VAL A C 1
ATOM 2245 O O . VAL A 1 286 ? 2.321 -15.699 18.284 1.00 89.56 286 VAL A O 1
ATOM 2248 N N . ASN A 1 287 ? 1.630 -15.955 16.163 1.00 86.25 287 ASN A N 1
ATOM 2249 C CA . ASN A 1 287 ? 2.761 -16.776 15.733 1.00 86.25 287 ASN A CA 1
ATOM 2250 C C . ASN A 1 287 ? 3.571 -16.018 14.674 1.00 86.25 287 ASN A C 1
ATOM 2252 O O . ASN A 1 287 ? 3.109 -15.804 13.547 1.00 86.25 287 ASN A O 1
ATOM 2256 N N . GLY A 1 288 ? 4.769 -15.567 15.054 1.00 86.56 288 GLY A N 1
ATOM 2257 C CA . GLY A 1 288 ? 5.581 -14.662 14.246 1.00 86.56 288 GLY A CA 1
ATOM 2258 C C . GLY A 1 288 ? 4.844 -13.344 13.999 1.00 86.56 288 GLY A C 1
ATOM 2259 O O . GLY A 1 288 ? 4.618 -12.573 14.924 1.00 86.56 288 GLY A O 1
ATOM 2260 N N . ALA A 1 289 ? 4.446 -13.105 12.750 1.00 88.38 289 ALA A N 1
ATOM 2261 C CA . ALA A 1 289 ? 3.677 -11.927 12.350 1.00 88.38 289 ALA A CA 1
ATOM 2262 C C . ALA A 1 289 ? 2.212 -12.248 12.003 1.00 88.38 289 ALA A C 1
ATOM 2264 O O . ALA A 1 289 ? 1.566 -11.442 11.350 1.00 88.38 289 ALA A O 1
ATOM 2265 N N . LYS A 1 290 ? 1.669 -13.419 12.362 1.00 91.81 290 LYS A N 1
ATOM 2266 C CA . LYS A 1 290 ? 0.276 -13.786 12.049 1.00 91.81 290 LYS A CA 1
ATOM 2267 C C . LYS A 1 290 ? -0.572 -13.924 13.306 1.00 91.81 290 LYS A C 1
ATOM 2269 O O . LYS A 1 290 ? -0.126 -14.506 14.292 1.00 91.81 290 LYS A O 1
ATOM 2274 N N . ILE A 1 291 ? -1.807 -13.433 13.229 1.00 92.50 291 ILE A N 1
ATOM 2275 C CA . ILE A 1 291 ? -2.839 -13.639 14.251 1.00 92.50 291 ILE A CA 1
ATOM 2276 C C . ILE A 1 291 ? -3.277 -15.107 14.205 1.00 92.50 291 ILE A C 1
ATOM 2278 O O . ILE A 1 291 ? -3.552 -15.640 13.129 1.00 92.50 291 ILE A O 1
ATOM 2282 N N . VAL A 1 292 ? -3.344 -15.756 15.364 1.00 90.75 292 VAL A N 1
ATOM 2283 C CA . VAL A 1 292 ? -3.747 -17.155 15.510 1.00 90.75 292 VAL A CA 1
ATOM 2284 C C . VAL A 1 292 ? -4.997 -17.233 16.378 1.00 90.75 292 VAL A C 1
ATOM 2286 O O . VAL A 1 292 ? -5.027 -16.770 17.515 1.00 90.75 292 VAL A O 1
ATOM 2289 N N . ILE A 1 293 ? -6.040 -17.856 15.833 1.00 90.38 293 ILE A N 1
ATOM 2290 C CA . ILE A 1 293 ? -7.301 -18.093 16.536 1.00 90.38 293 ILE A CA 1
ATOM 2291 C C . ILE A 1 293 ? -7.373 -19.570 16.914 1.00 90.38 293 ILE A C 1
ATOM 2293 O O . ILE A 1 293 ? -7.301 -20.440 16.044 1.00 90.38 293 ILE A O 1
ATOM 2297 N N . ARG A 1 294 ? -7.518 -19.843 18.218 1.00 87.56 294 ARG A N 1
ATOM 2298 C CA . ARG A 1 294 ? -7.568 -21.207 18.772 1.00 87.56 294 ARG A CA 1
ATOM 2299 C C . ARG A 1 294 ? -8.847 -21.949 18.398 1.00 87.56 294 ARG A C 1
ATOM 2301 O O . ARG A 1 294 ? -8.792 -23.128 18.063 1.00 87.56 294 ARG A O 1
ATOM 2308 N N . ASP A 1 295 ? -9.992 -21.270 18.459 1.00 90.31 295 ASP A N 1
ATOM 2309 C CA . ASP A 1 295 ? -11.280 -21.886 18.146 1.00 90.31 295 ASP A CA 1
ATOM 2310 C C . ASP A 1 295 ? -11.381 -22.210 16.638 1.00 90.31 295 ASP A C 1
ATOM 2312 O O . ASP A 1 295 ? -11.291 -21.297 15.810 1.00 90.31 295 ASP A O 1
ATOM 2316 N N . PRO A 1 296 ? -11.597 -23.480 16.237 1.00 91.06 296 PRO A N 1
ATOM 2317 C CA . PRO A 1 296 ? -11.575 -23.872 14.827 1.00 91.06 296 PRO A CA 1
ATOM 2318 C C . PRO A 1 296 ? -12.668 -23.237 13.959 1.00 91.06 296 PRO A C 1
ATOM 2320 O O . PRO A 1 296 ? -12.500 -23.133 12.739 1.00 91.06 296 PRO A O 1
ATOM 2323 N N . ARG A 1 297 ? -13.811 -22.856 14.547 1.00 92.81 297 ARG A N 1
ATOM 2324 C CA . ARG A 1 297 ? -14.933 -22.245 13.821 1.00 92.81 297 ARG A CA 1
ATOM 2325 C C . ARG A 1 297 ? -14.691 -20.751 13.614 1.00 92.81 297 ARG A C 1
ATOM 2327 O O . ARG A 1 297 ? -14.894 -20.246 12.506 1.00 92.81 297 ARG A O 1
ATOM 2334 N N . ALA A 1 298 ? -14.223 -20.062 14.649 1.00 92.25 298 ALA A N 1
ATOM 2335 C CA . ALA A 1 298 ? -13.812 -18.668 14.586 1.00 92.25 298 ALA A CA 1
ATOM 2336 C C . ALA A 1 298 ? -12.604 -18.489 13.659 1.00 92.25 298 ALA A C 1
ATOM 2338 O O . ALA A 1 298 ? -12.618 -17.585 12.829 1.00 92.25 298 ALA A O 1
ATOM 2339 N N . LYS A 1 299 ? -11.622 -19.403 13.708 1.00 93.25 299 LYS A N 1
ATOM 2340 C CA . LYS A 1 299 ? -10.470 -19.421 12.796 1.00 93.25 299 LYS A CA 1
ATOM 2341 C C . LYS A 1 299 ? -10.905 -19.440 11.332 1.00 93.25 299 LYS A C 1
ATOM 2343 O O . LYS A 1 299 ? -10.542 -18.539 10.586 1.00 93.25 299 LYS A O 1
ATOM 2348 N N . ARG A 1 300 ? -11.741 -20.410 10.941 1.00 92.69 300 ARG A N 1
ATOM 2349 C CA . ARG A 1 300 ? -12.258 -20.508 9.563 1.00 92.69 300 ARG A CA 1
ATOM 2350 C C . ARG A 1 300 ? -13.011 -19.250 9.132 1.00 92.69 300 ARG A C 1
ATOM 2352 O O . ARG A 1 300 ? -12.847 -18.789 8.009 1.00 92.69 300 ARG A O 1
ATOM 2359 N N . SER A 1 301 ? -13.824 -18.689 10.028 1.00 92.56 301 SER A N 1
ATOM 2360 C CA . SER A 1 301 ? -14.586 -17.466 9.744 1.00 92.56 301 SER A CA 1
ATOM 2361 C C . SER A 1 301 ? -13.674 -16.250 9.550 1.00 92.56 301 SER A C 1
ATOM 2363 O O . SER A 1 301 ? -13.923 -15.432 8.670 1.00 92.56 301 SER A O 1
ATOM 2365 N N . PHE A 1 302 ? -12.610 -16.143 10.346 1.00 92.56 302 PHE A N 1
ATOM 2366 C CA . PHE A 1 302 ? -11.623 -15.070 10.253 1.00 92.56 302 PHE A CA 1
ATOM 2367 C C . PHE A 1 302 ? -10.742 -15.185 9.006 1.00 92.56 302 PHE A C 1
ATOM 2369 O O . PHE A 1 302 ? -10.506 -14.185 8.336 1.00 92.56 302 PHE A O 1
ATOM 2376 N N . GLU A 1 303 ? -10.289 -16.391 8.659 1.00 91.69 303 GLU A N 1
ATOM 2377 C CA . GLU A 1 303 ? -9.514 -16.634 7.435 1.00 91.69 303 GLU A CA 1
ATOM 2378 C C . GLU A 1 303 ? -10.347 -16.297 6.190 1.00 91.69 303 GLU A C 1
ATOM 2380 O O . GLU A 1 303 ? -9.892 -15.532 5.345 1.00 91.69 303 GLU A O 1
ATOM 2385 N N . ALA A 1 304 ? -11.610 -16.738 6.132 1.00 89.69 304 ALA A N 1
ATOM 2386 C CA . ALA A 1 304 ? -12.521 -16.397 5.037 1.00 89.69 304 ALA A CA 1
ATOM 2387 C C . ALA A 1 304 ? -12.809 -14.884 4.947 1.00 89.69 304 ALA A C 1
ATOM 2389 O O . ALA A 1 304 ? -12.897 -14.316 3.857 1.00 89.69 304 ALA A O 1
ATOM 2390 N N . ALA A 1 305 ? -12.946 -14.214 6.094 1.00 89.69 305 ALA A N 1
ATOM 2391 C CA . ALA A 1 305 ? -13.094 -12.764 6.172 1.00 89.69 305 ALA A CA 1
ATOM 2392 C C . ALA A 1 305 ? -11.872 -12.021 5.617 1.00 89.69 305 ALA A C 1
ATOM 2394 O O . ALA A 1 305 ? -12.015 -11.084 4.829 1.00 89.69 305 ALA A O 1
ATOM 2395 N N . LEU A 1 306 ? -10.676 -12.452 6.018 1.00 89.38 306 LEU A N 1
ATOM 2396 C CA . LEU A 1 306 ? -9.417 -11.869 5.580 1.00 89.38 306 LEU A CA 1
ATOM 2397 C C . LEU A 1 306 ? -9.198 -12.088 4.081 1.00 89.38 306 LEU A C 1
ATOM 2399 O O . LEU A 1 306 ? -8.884 -11.137 3.371 1.00 89.38 306 LEU A O 1
ATOM 2403 N N . GLU A 1 307 ? -9.446 -13.298 3.581 1.00 87.38 307 GLU A N 1
ATOM 2404 C CA . GLU A 1 307 ? -9.389 -13.603 2.148 1.00 87.38 307 GLU A CA 1
ATOM 2405 C C . GLU A 1 307 ? -10.348 -12.726 1.336 1.00 87.38 307 GLU A C 1
ATOM 2407 O O . GLU A 1 307 ? -9.956 -12.195 0.298 1.00 87.38 307 GLU A O 1
ATOM 2412 N N . ASN A 1 308 ? -11.576 -12.507 1.818 1.00 84.25 308 ASN A N 1
ATOM 2413 C CA . ASN A 1 308 ? -12.539 -11.630 1.153 1.00 84.25 308 ASN A CA 1
ATOM 2414 C C . ASN A 1 308 ? -12.021 -10.184 1.070 1.00 84.25 308 ASN A C 1
ATOM 2416 O O . ASN A 1 308 ? -11.978 -9.609 -0.019 1.00 84.25 308 ASN A O 1
ATOM 2420 N N . VAL A 1 309 ? -11.573 -9.610 2.191 1.00 83.62 309 VAL A N 1
ATOM 2421 C CA . VAL A 1 309 ? -11.085 -8.219 2.247 1.00 83.62 309 VAL A CA 1
ATOM 2422 C C . VAL A 1 309 ? -9.828 -8.012 1.395 1.00 83.62 309 VAL A C 1
ATOM 2424 O O . VAL A 1 309 ? -9.710 -6.999 0.693 1.00 83.62 309 VAL A O 1
ATOM 2427 N N . LEU A 1 310 ? -8.916 -8.987 1.411 1.00 81.44 310 LEU A N 1
ATOM 2428 C CA . LEU A 1 310 ? -7.690 -8.975 0.611 1.00 81.44 310 LEU A CA 1
ATOM 2429 C C . LEU A 1 310 ? -7.943 -9.289 -0.877 1.00 81.44 310 LEU A C 1
ATOM 2431 O O . LEU A 1 310 ? -7.074 -9.036 -1.713 1.00 81.44 310 LEU A O 1
ATOM 2435 N N . SER A 1 311 ? -9.123 -9.804 -1.243 1.00 76.06 311 SER A N 1
ATOM 2436 C CA . SER A 1 311 ? -9.460 -10.114 -2.634 1.00 76.06 311 SER A CA 1
ATOM 2437 C C . SER A 1 311 ? -9.653 -8.864 -3.505 1.00 76.06 311 SER A C 1
ATOM 2439 O O . SER A 1 311 ? -10.031 -7.776 -3.062 1.00 76.06 311 SER A O 1
ATOM 2441 N N . LEU A 1 312 ? -9.419 -9.043 -4.807 1.00 54.81 312 LEU A N 1
ATOM 2442 C CA . LEU A 1 312 ? -9.362 -7.972 -5.809 1.00 54.81 312 LEU A CA 1
ATOM 2443 C C . LEU A 1 312 ? -10.727 -7.394 -6.208 1.00 54.81 312 LEU A C 1
ATOM 2445 O O . LEU A 1 312 ? -10.773 -6.344 -6.846 1.00 54.81 312 LEU A O 1
ATOM 2449 N N . GLN A 1 313 ? -11.815 -8.078 -5.853 1.00 54.81 313 GLN A N 1
ATOM 2450 C CA . GLN A 1 313 ? -13.184 -7.729 -6.244 1.00 54.81 313 GLN A CA 1
ATOM 2451 C C . GLN A 1 313 ? -14.004 -7.113 -5.105 1.00 54.81 313 GLN A C 1
ATOM 2453 O O . GLN A 1 313 ? -15.127 -6.679 -5.340 1.00 54.81 313 GLN A O 1
ATOM 2458 N N . SER A 1 314 ? -13.471 -7.056 -3.880 1.00 57.97 314 SER A N 1
ATOM 2459 C CA . SER A 1 314 ? -14.238 -6.553 -2.740 1.00 57.97 314 SER A CA 1
ATOM 2460 C C . SER A 1 314 ? -14.393 -5.029 -2.819 1.00 57.97 314 SER A C 1
ATOM 2462 O O . SER A 1 314 ? -13.430 -4.282 -2.633 1.00 57.97 314 SER A O 1
ATOM 2464 N N . THR A 1 315 ? -15.610 -4.569 -3.121 1.00 52.03 315 THR A N 1
ATOM 2465 C CA . THR A 1 315 ? -16.015 -3.156 -3.258 1.00 52.03 315 THR A CA 1
ATOM 2466 C C . THR A 1 315 ? -16.607 -2.564 -1.969 1.00 52.03 315 THR A C 1
ATOM 2468 O O . THR A 1 315 ? -17.307 -1.563 -2.033 1.00 52.03 315 THR A O 1
ATOM 2471 N N . ASN A 1 316 ? -16.271 -3.129 -0.801 1.00 54.38 316 ASN A N 1
ATOM 2472 C CA . ASN A 1 316 ? -16.982 -3.071 0.492 1.00 54.38 316 ASN A CA 1
ATOM 2473 C C . ASN A 1 316 ? -17.985 -4.214 0.654 1.00 54.38 316 ASN A C 1
ATOM 2475 O O . ASN A 1 316 ? -19.183 -4.060 0.433 1.00 54.38 316 ASN A O 1
ATOM 2479 N N . ALA A 1 317 ? -17.504 -5.346 1.159 1.00 51.44 317 ALA A N 1
ATOM 2480 C CA . ALA A 1 317 ? -18.360 -6.253 1.904 1.00 51.44 317 ALA A CA 1
ATOM 2481 C C . ALA A 1 317 ? -18.177 -5.936 3.390 1.00 51.44 317 ALA A C 1
ATOM 2483 O O . ALA A 1 317 ? -17.093 -6.136 3.934 1.00 51.44 317 ALA A O 1
ATOM 2484 N N . PHE A 1 318 ? -19.220 -5.431 4.052 1.00 54.50 318 PHE A N 1
ATOM 2485 C CA . PHE A 1 318 ? -19.293 -5.463 5.511 1.00 54.50 318 PHE A CA 1
ATOM 2486 C C . PHE A 1 318 ? -19.133 -6.926 5.941 1.00 54.50 318 PHE A C 1
ATOM 2488 O O . PHE A 1 318 ? -20.054 -7.735 5.806 1.00 54.50 318 PHE A O 1
ATOM 2495 N N . VAL A 1 319 ? -17.939 -7.297 6.396 1.00 70.31 319 VAL A N 1
ATOM 2496 C CA . VAL A 1 319 ? -17.695 -8.631 6.929 1.00 70.31 319 VAL A CA 1
ATOM 2497 C C . VAL A 1 319 ? -18.403 -8.715 8.276 1.00 70.31 319 VAL A C 1
ATOM 2499 O O . VAL A 1 319 ? -18.290 -7.814 9.109 1.00 70.31 319 VAL A O 1
ATOM 2502 N N . ARG A 1 320 ? -19.159 -9.794 8.501 1.00 81.62 320 ARG A N 1
ATOM 2503 C CA . ARG A 1 320 ? -19.776 -10.035 9.809 1.00 81.62 320 ARG A CA 1
ATOM 2504 C C . ARG A 1 320 ? -18.692 -10.106 10.892 1.00 81.62 320 ARG A C 1
ATOM 2506 O O . ARG A 1 320 ? -17.669 -10.749 10.656 1.00 81.62 320 ARG A O 1
ATOM 2513 N N . PRO A 1 321 ? -18.917 -9.511 12.076 1.00 89.75 321 PRO A N 1
ATOM 2514 C CA . PRO A 1 321 ? -17.964 -9.621 13.169 1.00 89.75 321 PRO A CA 1
ATOM 2515 C C . PRO A 1 321 ? -17.736 -11.087 13.535 1.00 89.75 321 PRO A C 1
ATOM 2517 O O . PRO A 1 321 ? -18.687 -11.865 13.657 1.00 89.75 321 PRO A O 1
ATOM 2520 N N . ILE A 1 322 ? -16.471 -11.456 13.721 1.00 93.94 322 ILE A N 1
ATOM 2521 C CA . ILE A 1 322 ? -16.089 -12.795 14.161 1.00 93.94 322 ILE A CA 1
ATOM 2522 C C . ILE A 1 322 ? -16.011 -12.791 15.685 1.00 93.94 322 ILE A C 1
ATOM 2524 O O . ILE A 1 322 ? -15.211 -12.061 16.264 1.00 93.94 322 ILE A O 1
ATOM 2528 N N . ALA A 1 323 ? -16.833 -13.609 16.338 1.00 93.62 323 ALA A N 1
ATOM 2529 C CA . ALA A 1 323 ? -16.743 -13.829 17.777 1.00 93.62 323 ALA A CA 1
ATOM 2530 C C . ALA A 1 323 ? -15.583 -14.789 18.088 1.00 93.62 323 ALA A C 1
ATOM 2532 O O . ALA A 1 323 ? -15.561 -15.917 17.594 1.00 93.62 323 ALA A O 1
ATOM 2533 N N . LEU A 1 324 ? -14.641 -14.341 18.912 1.00 93.31 324 LEU A N 1
ATOM 2534 C CA . LEU A 1 324 ? -13.483 -15.083 19.399 1.00 93.31 324 LEU A CA 1
ATOM 2535 C C . LEU A 1 324 ? -13.773 -15.560 20.833 1.00 93.31 324 LEU A C 1
ATOM 2537 O O . LEU A 1 324 ? -13.811 -14.733 21.750 1.00 93.31 324 LEU A O 1
ATOM 2541 N N . PRO A 1 325 ? -14.033 -16.863 21.051 1.00 90.75 325 PRO A N 1
ATOM 2542 C CA . PRO A 1 325 ? -14.402 -17.379 22.366 1.00 90.75 325 PRO A CA 1
ATOM 2543 C C . PRO A 1 325 ? -13.271 -17.241 23.392 1.00 90.75 325 PRO A C 1
ATOM 2545 O O . PRO A 1 325 ? -12.108 -17.486 23.073 1.00 90.75 325 PRO A O 1
ATOM 2548 N N . ARG A 1 326 ? -13.634 -16.934 24.643 1.00 87.44 326 ARG A N 1
ATOM 2549 C CA . ARG A 1 326 ? -12.738 -16.931 25.810 1.00 87.44 326 ARG A CA 1
ATOM 2550 C C . ARG A 1 326 ? -13.327 -17.788 26.925 1.00 87.44 326 ARG A C 1
ATOM 2552 O O . ARG A 1 326 ? -14.537 -17.786 27.141 1.00 87.44 326 ARG A O 1
ATOM 2559 N N . ALA A 1 327 ? -12.484 -18.522 27.645 1.00 81.94 327 ALA A N 1
ATOM 2560 C CA . ALA A 1 327 ? -12.940 -19.336 28.767 1.00 81.94 327 ALA A CA 1
ATOM 2561 C C . ALA A 1 327 ? -13.403 -18.435 29.926 1.00 81.94 327 ALA A C 1
ATOM 2563 O O . ALA A 1 327 ? -12.621 -17.646 30.448 1.00 81.94 327 ALA A O 1
ATOM 2564 N N . GLY A 1 328 ? -14.674 -18.545 30.323 1.00 82.50 328 GLY A N 1
ATOM 2565 C CA . GLY A 1 328 ? -15.231 -17.811 31.468 1.00 82.50 328 GLY A CA 1
ATOM 2566 C C . GLY A 1 328 ? -15.442 -16.303 31.264 1.00 82.50 328 GLY A C 1
ATOM 2567 O O . GLY A 1 328 ? -15.739 -15.612 32.234 1.00 82.50 328 GLY A O 1
ATOM 2568 N N . GLN A 1 329 ? -15.311 -15.787 30.037 1.00 86.94 329 GLN A N 1
ATOM 2569 C CA . GLN A 1 329 ? -15.497 -14.369 29.691 1.00 86.94 329 GLN A CA 1
ATOM 2570 C C . GLN A 1 329 ? -16.374 -14.220 28.443 1.00 86.94 329 GLN A C 1
ATOM 2572 O O . GLN A 1 329 ? -16.607 -15.193 27.717 1.00 86.94 329 GLN A O 1
ATOM 2577 N N . ARG A 1 330 ? -16.861 -13.004 28.161 1.00 89.06 330 ARG A N 1
ATOM 2578 C CA . ARG A 1 330 ? -17.573 -12.741 26.901 1.00 89.06 330 ARG A CA 1
ATOM 2579 C C . ARG A 1 330 ? -16.603 -12.872 25.719 1.00 89.06 330 ARG A C 1
ATOM 2581 O O . ARG A 1 330 ? -15.405 -12.631 25.890 1.00 89.06 330 ARG A O 1
ATOM 2588 N N . PRO A 1 331 ? -17.070 -13.263 24.521 1.00 92.12 331 PRO A N 1
ATOM 2589 C CA . PRO A 1 331 ? -16.196 -13.340 23.356 1.00 92.12 331 PRO A CA 1
ATOM 2590 C C . PRO A 1 331 ? -15.695 -11.950 22.948 1.00 92.12 331 PRO A C 1
ATOM 2592 O O . PRO A 1 331 ? -16.445 -10.977 23.020 1.00 92.12 331 PRO A O 1
ATOM 2595 N N . ILE A 1 332 ? -14.454 -11.876 22.467 1.00 92.88 332 ILE A N 1
ATOM 2596 C CA . ILE A 1 332 ? -13.937 -10.680 21.785 1.00 92.88 332 ILE A CA 1
ATOM 2597 C C . ILE A 1 332 ? -14.488 -10.682 20.362 1.00 92.88 332 ILE A C 1
ATOM 2599 O O . ILE A 1 332 ? -14.507 -11.722 19.708 1.00 92.88 332 ILE A O 1
ATOM 2603 N N . PHE A 1 333 ? -14.918 -9.536 19.852 1.00 93.00 333 PHE A N 1
ATOM 2604 C CA . PHE A 1 333 ? -15.339 -9.411 18.460 1.00 93.00 333 PHE A CA 1
ATOM 2605 C C . PHE A 1 333 ? -14.201 -8.867 17.603 1.00 93.00 333 PHE A C 1
ATOM 2607 O O . PHE A 1 333 ? -13.626 -7.833 17.926 1.00 93.00 333 PHE A O 1
ATOM 2614 N N . ALA A 1 334 ? -13.902 -9.544 16.497 1.00 94.12 334 ALA A N 1
ATOM 2615 C CA . ALA A 1 334 ? -12.951 -9.090 15.491 1.00 94.12 334 ALA A CA 1
ATOM 2616 C C . ALA A 1 334 ? -13.693 -8.575 14.251 1.00 94.12 334 ALA A C 1
ATOM 2618 O O . ALA A 1 334 ? -14.494 -9.297 13.650 1.00 94.12 334 ALA A O 1
ATOM 2619 N N . TYR A 1 335 ? -13.398 -7.340 13.854 1.00 92.25 335 TYR A N 1
ATOM 2620 C CA . TYR A 1 335 ? -13.907 -6.699 12.647 1.00 92.25 335 TYR A CA 1
ATOM 2621 C C . TYR A 1 335 ? -12.772 -6.581 11.639 1.00 92.25 335 TYR A C 1
ATOM 2623 O O . TYR A 1 335 ? -11.865 -5.771 11.819 1.00 92.25 335 TYR A O 1
ATOM 2631 N N . VAL A 1 336 ? -12.817 -7.392 10.583 1.00 90.88 336 VAL A N 1
ATOM 2632 C CA . VAL A 1 336 ? -11.860 -7.299 9.477 1.00 90.88 336 VAL A CA 1
ATOM 2633 C C . VAL A 1 336 ? -12.400 -6.290 8.474 1.00 90.88 336 VAL A C 1
ATOM 2635 O O . VAL A 1 336 ? -13.457 -6.506 7.881 1.00 90.88 336 VAL A O 1
ATOM 2638 N N . ILE A 1 337 ? -11.690 -5.180 8.309 1.00 87.00 337 ILE A N 1
ATOM 2639 C CA . ILE A 1 337 ? -12.107 -4.067 7.459 1.00 87.00 337 ILE A CA 1
ATOM 2640 C C . ILE A 1 337 ? -11.033 -3.730 6.431 1.00 87.00 337 ILE A C 1
ATOM 2642 O O . ILE A 1 337 ? -9.832 -3.900 6.654 1.00 87.00 337 ILE A O 1
ATOM 2646 N N . LYS A 1 338 ? -11.484 -3.195 5.298 1.00 83.69 338 LYS A N 1
ATOM 2647 C CA . LYS A 1 338 ? -10.616 -2.528 4.333 1.00 83.69 338 LYS A CA 1
ATOM 2648 C C . LYS A 1 338 ? -10.553 -1.049 4.689 1.00 83.69 338 LYS A C 1
ATOM 2650 O O . LYS A 1 338 ? -11.587 -0.453 4.972 1.00 83.69 338 LYS A O 1
ATOM 2655 N N . LEU A 1 339 ? -9.362 -0.459 4.657 1.00 78.44 339 LEU A N 1
ATOM 2656 C CA . LEU A 1 339 ? -9.177 0.988 4.784 1.00 78.44 339 LEU A CA 1
ATOM 2657 C C . LEU A 1 339 ? -8.861 1.533 3.388 1.00 78.44 339 LEU A C 1
ATOM 2659 O O . LEU A 1 339 ? -7.710 1.418 2.958 1.00 78.44 339 LEU A O 1
ATOM 2663 N N . PRO A 1 340 ? -9.848 2.061 2.634 1.00 72.50 340 PRO A N 1
ATOM 2664 C CA . PRO A 1 340 ? -9.664 2.371 1.218 1.00 72.50 340 PRO A CA 1
ATOM 2665 C C . PRO A 1 340 ? -8.536 3.362 0.958 1.00 72.50 340 PRO A C 1
ATOM 2667 O O . PRO A 1 340 ? -7.831 3.196 -0.023 1.00 72.50 340 PRO A O 1
ATOM 2670 N N . SER A 1 341 ? -8.322 4.340 1.845 1.00 68.31 341 SER A N 1
ATOM 2671 C CA . SER A 1 341 ? -7.227 5.316 1.756 1.00 68.31 341 SER A CA 1
ATOM 2672 C C . SER A 1 341 ? -5.839 4.685 1.877 1.00 68.31 341 SER A C 1
ATOM 2674 O O . SER A 1 341 ? -4.933 5.090 1.160 1.00 68.31 341 SER A O 1
ATOM 2676 N N . LEU A 1 342 ? -5.682 3.667 2.728 1.00 70.19 342 LEU A N 1
ATOM 2677 C CA . LEU A 1 342 ? -4.401 2.988 2.948 1.00 70.19 342 LEU A CA 1
ATOM 2678 C C . LEU A 1 342 ? -4.163 1.809 2.003 1.00 70.19 342 LEU A C 1
ATOM 2680 O O . LEU A 1 342 ? -3.020 1.432 1.783 1.00 70.19 342 LEU A O 1
ATOM 2684 N N . SER A 1 343 ? -5.230 1.240 1.439 1.00 67.69 343 SER A N 1
ATOM 2685 C CA . SER A 1 343 ? -5.199 0.071 0.542 1.00 67.69 343 SER A CA 1
ATOM 2686 C C . SER A 1 343 ? -5.486 0.431 -0.922 1.00 67.69 343 SER A C 1
ATOM 2688 O O . SER A 1 343 ? -5.897 -0.422 -1.709 1.00 67.69 343 SER A O 1
ATOM 2690 N N . ARG A 1 344 ? -5.269 1.706 -1.279 1.00 63.38 344 ARG A N 1
ATOM 2691 C CA . ARG A 1 344 ? -5.413 2.262 -2.636 1.00 63.38 344 ARG A CA 1
ATOM 2692 C C . ARG A 1 344 ? -4.639 1.438 -3.671 1.00 63.38 344 ARG A C 1
ATOM 2694 O O . ARG A 1 344 ? -5.194 0.895 -4.620 1.00 63.38 344 ARG A O 1
ATOM 2701 N N . SER A 1 345 ? -3.347 1.246 -3.414 1.00 63.84 345 SER A N 1
ATOM 2702 C CA . SER A 1 345 ? -2.467 0.404 -4.230 1.00 63.84 345 SER A CA 1
ATOM 2703 C C . SER A 1 345 ? -2.373 -1.021 -3.679 1.00 63.84 345 SER A C 1
ATOM 2705 O O . SER A 1 345 ? -2.352 -1.236 -2.468 1.00 63.84 345 SER A O 1
ATOM 2707 N N . ARG A 1 346 ? -2.204 -2.011 -4.564 1.00 64.69 346 ARG A N 1
ATOM 2708 C CA . ARG A 1 346 ? -1.963 -3.415 -4.169 1.00 64.69 346 ARG A CA 1
ATOM 2709 C C . ARG A 1 346 ? -0.600 -3.645 -3.522 1.00 64.69 346 ARG A C 1
ATOM 2711 O O . ARG A 1 346 ? -0.406 -4.662 -2.865 1.00 64.69 346 ARG A O 1
ATOM 2718 N N . LEU A 1 347 ? 0.340 -2.727 -3.733 1.00 64.69 347 LEU A N 1
ATOM 2719 C CA . LEU A 1 347 ? 1.652 -2.749 -3.082 1.00 64.69 347 LEU A CA 1
ATOM 2720 C C . LEU A 1 347 ? 1.730 -1.772 -1.912 1.00 64.69 347 LEU A C 1
ATOM 2722 O O . LEU A 1 347 ? 2.819 -1.577 -1.365 1.00 64.69 347 LEU A O 1
ATOM 2726 N N . ALA A 1 348 ? 0.603 -1.155 -1.537 1.00 70.94 348 ALA A N 1
ATOM 2727 C CA . ALA A 1 348 ? 0.532 -0.403 -0.301 1.00 70.94 348 ALA A CA 1
ATOM 2728 C C . ALA A 1 348 ? 0.902 -1.320 0.863 1.00 70.94 348 ALA A C 1
ATOM 2730 O O . ALA A 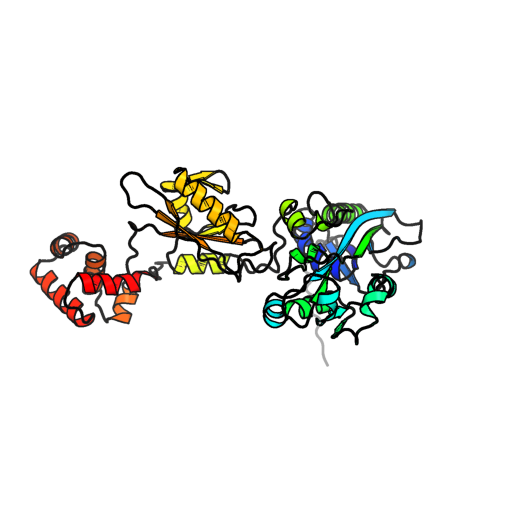1 348 ? 0.557 -2.507 0.870 1.00 70.94 348 ALA A O 1
ATOM 2731 N N . GLU A 1 349 ? 1.628 -0.747 1.820 1.00 75.94 349 GLU A N 1
ATOM 2732 C CA . GLU A 1 349 ? 2.105 -1.464 2.992 1.00 75.94 349 GLU A CA 1
ATOM 2733 C C . GLU A 1 349 ? 0.919 -2.114 3.710 1.00 75.94 349 GLU A C 1
ATOM 2735 O O . GLU A 1 349 ? 0.885 -3.334 3.830 1.00 75.94 349 GLU A O 1
ATOM 2740 N N . CYS A 1 350 ? -0.114 -1.335 4.039 1.00 84.56 350 CYS A N 1
ATOM 2741 C CA . CYS A 1 350 ? -1.347 -1.819 4.654 1.00 84.56 350 CYS A CA 1
ATOM 2742 C C . CYS A 1 350 ? -2.408 -2.210 3.609 1.00 84.56 350 CYS A C 1
ATOM 2744 O O . CYS A 1 350 ? -2.750 -1.427 2.728 1.00 84.56 350 CYS A O 1
ATOM 2746 N N . GLN A 1 351 ? -3.002 -3.395 3.754 1.00 84.06 351 GLN A N 1
ATOM 2747 C CA . GLN A 1 351 ? -4.101 -3.884 2.906 1.00 84.06 351 GLN A CA 1
ATOM 2748 C C . GLN A 1 351 ? -5.407 -4.107 3.674 1.00 84.06 351 GLN A C 1
ATOM 2750 O O . GLN A 1 351 ? -6.488 -4.026 3.090 1.00 84.06 351 GLN A O 1
ATOM 2755 N N . ALA A 1 352 ? -5.326 -4.360 4.979 1.00 88.31 352 ALA A N 1
ATOM 2756 C CA . ALA A 1 352 ? -6.488 -4.560 5.835 1.00 88.31 352 ALA A CA 1
ATOM 2757 C C . ALA A 1 352 ? -6.208 -4.074 7.259 1.00 88.31 352 ALA A C 1
ATOM 2759 O O . ALA A 1 352 ? -5.056 -3.990 7.683 1.00 88.31 352 ALA A O 1
ATOM 2760 N N . ALA A 1 353 ? -7.271 -3.804 8.009 1.00 91.19 353 ALA A N 1
ATOM 2761 C CA . ALA A 1 353 ? -7.204 -3.595 9.445 1.00 91.19 353 ALA A CA 1
ATOM 2762 C C . ALA A 1 353 ? -8.133 -4.576 10.161 1.00 91.19 353 ALA A C 1
ATOM 2764 O O . ALA A 1 353 ? -9.188 -4.947 9.645 1.00 91.19 353 ALA A O 1
ATOM 2765 N N . VAL A 1 354 ? -7.737 -4.991 11.359 1.00 93.56 354 VAL A N 1
ATOM 2766 C CA . VAL A 1 354 ? -8.570 -5.765 12.273 1.00 93.56 354 VAL A CA 1
ATOM 2767 C C . VAL A 1 354 ? -8.788 -4.931 13.520 1.00 93.56 354 VAL A C 1
ATOM 2769 O O . VAL A 1 354 ? -7.822 -4.591 14.201 1.00 93.56 354 VAL A O 1
ATOM 2772 N N . ILE A 1 355 ? -10.046 -4.603 13.799 1.00 92.31 355 ILE A N 1
ATOM 2773 C CA . ILE A 1 355 ? -10.450 -3.928 15.032 1.00 92.31 355 ILE A CA 1
ATOM 2774 C C . ILE A 1 355 ? -10.982 -4.985 15.996 1.00 92.31 355 ILE A C 1
ATOM 2776 O O . ILE A 1 355 ? -11.867 -5.765 15.635 1.00 92.31 355 ILE A O 1
ATOM 2780 N N . PHE A 1 356 ? -10.441 -5.017 17.208 1.00 92.38 356 PHE A N 1
ATOM 2781 C CA . PHE A 1 356 ? -10.883 -5.900 18.278 1.00 92.38 356 PHE A CA 1
ATOM 2782 C C . PHE A 1 356 ? -11.709 -5.128 19.298 1.00 92.38 356 PHE A C 1
ATOM 2784 O O . PHE A 1 356 ? -11.280 -4.103 19.817 1.00 92.38 356 PHE A O 1
ATOM 2791 N N . VAL A 1 357 ? -12.883 -5.665 19.614 1.00 89.69 357 VAL A N 1
ATOM 2792 C CA . VAL A 1 357 ? -13.795 -5.104 20.607 1.00 89.69 357 VAL A CA 1
ATOM 2793 C C . VAL A 1 357 ? -13.995 -6.132 21.707 1.00 89.69 357 VAL A C 1
ATOM 2795 O O . VAL A 1 357 ? -14.548 -7.206 21.465 1.00 89.69 357 VAL A O 1
ATOM 2798 N N . ASP A 1 358 ? -13.550 -5.798 22.914 1.00 88.69 358 ASP A N 1
ATOM 2799 C CA . ASP A 1 358 ? -13.776 -6.593 24.117 1.00 88.69 358 ASP A CA 1
ATOM 2800 C C . ASP A 1 358 ? -15.013 -6.055 24.861 1.00 88.69 358 ASP A C 1
ATOM 2802 O O . ASP A 1 358 ? -14.948 -4.964 25.426 1.00 88.69 358 ASP A O 1
ATOM 2806 N N . PRO A 1 359 ? -16.141 -6.792 24.895 1.00 85.56 359 PRO A N 1
ATOM 2807 C CA . PRO A 1 359 ? -17.356 -6.340 25.576 1.00 85.56 359 PRO A CA 1
ATOM 2808 C C . PRO A 1 359 ? -17.215 -6.197 27.094 1.00 85.56 359 PRO A C 1
ATOM 2810 O O . PRO A 1 359 ? -18.067 -5.570 27.722 1.00 85.56 359 PRO A O 1
ATOM 2813 N N . ASP A 1 360 ? -16.198 -6.821 27.690 1.00 82.56 360 ASP A N 1
ATOM 2814 C CA . ASP A 1 360 ? -15.941 -6.759 29.128 1.00 82.56 360 ASP A CA 1
ATOM 2815 C C . ASP A 1 360 ? -15.078 -5.539 29.502 1.00 82.56 360 ASP A C 1
ATOM 2817 O O . ASP A 1 360 ? -15.014 -5.168 30.676 1.00 82.56 360 ASP A O 1
ATOM 2821 N N . VAL A 1 361 ? -14.467 -4.864 28.520 1.00 77.00 361 VAL A N 1
ATOM 2822 C CA . VAL A 1 361 ? -13.729 -3.610 28.715 1.00 77.00 361 VAL A CA 1
ATOM 2823 C C . VAL A 1 361 ? -14.668 -2.432 28.459 1.00 77.00 361 VAL A C 1
ATOM 2825 O O . VAL A 1 361 ? -15.042 -2.138 27.326 1.00 77.00 361 VAL A O 1
ATOM 2828 N N . GLN A 1 362 ? -15.055 -1.729 29.524 1.00 67.81 362 GLN A N 1
ATOM 2829 C CA . GLN A 1 362 ? -15.785 -0.467 29.411 1.00 67.81 362 GLN A CA 1
ATOM 2830 C C . GLN A 1 362 ? -14.813 0.710 29.353 1.00 67.81 362 GLN A C 1
ATOM 2832 O O . GLN A 1 362 ? -14.035 0.925 30.280 1.00 67.81 362 GLN A O 1
ATOM 2837 N N . SER A 1 363 ? -14.911 1.517 28.299 1.00 68.81 363 SER A N 1
ATOM 2838 C CA . SER A 1 363 ? -14.256 2.822 28.264 1.00 68.81 363 SER A CA 1
ATOM 2839 C C . SER A 1 363 ? -14.980 3.790 29.205 1.00 68.81 363 SER A C 1
ATOM 2841 O O . SER A 1 363 ? -16.205 3.944 29.156 1.00 68.81 363 SER A O 1
ATOM 2843 N N . GLU A 1 364 ? -14.233 4.446 30.088 1.00 73.81 364 GLU A N 1
ATOM 2844 C CA . GLU A 1 364 ? -14.769 5.491 30.960 1.00 73.81 364 GLU A CA 1
ATOM 2845 C C . GLU A 1 364 ? -14.731 6.848 30.241 1.00 73.81 364 GLU A C 1
ATOM 2847 O O . GLU A 1 364 ? -13.697 7.193 29.663 1.00 73.81 364 GLU A O 1
ATOM 2852 N N . PRO A 1 365 ? -15.807 7.655 30.293 1.00 75.88 365 PRO A N 1
ATOM 2853 C CA . PRO A 1 365 ? -15.767 9.005 29.744 1.00 75.88 365 PRO A CA 1
ATOM 2854 C C . PRO A 1 365 ? -14.798 9.877 30.557 1.00 75.88 365 PRO A C 1
ATOM 2856 O O . PRO A 1 365 ? -14.674 9.718 31.777 1.00 75.88 365 PRO A O 1
ATOM 2859 N N . SER A 1 366 ? -14.113 10.815 29.899 1.00 79.50 366 SER A N 1
ATOM 2860 C CA . SER A 1 366 ? -13.211 11.738 30.594 1.00 79.50 366 SER A CA 1
ATOM 2861 C C . SER A 1 366 ? -13.989 12.733 31.459 1.00 79.50 366 SER A C 1
ATOM 2863 O O . SER A 1 366 ? -15.098 13.154 31.124 1.00 79.50 366 SER A O 1
ATOM 2865 N N . MET A 1 367 ? -13.395 13.138 32.584 1.00 83.94 367 MET A N 1
ATOM 2866 C CA . MET A 1 367 ? -13.989 14.136 33.479 1.00 83.94 367 MET A CA 1
ATOM 2867 C C . MET A 1 367 ? -14.227 15.463 32.745 1.00 83.94 367 MET A C 1
ATOM 2869 O O . MET A 1 367 ? -15.300 16.046 32.890 1.00 83.94 367 MET A O 1
ATOM 2873 N N . ALA A 1 368 ? -13.270 15.873 31.905 1.00 81.69 368 ALA A N 1
ATOM 2874 C CA . ALA A 1 368 ? -13.363 17.064 31.067 1.00 81.69 368 ALA A CA 1
ATOM 2875 C C . ALA A 1 368 ? -14.536 16.999 30.072 1.00 81.69 368 ALA A C 1
ATOM 2877 O O . ALA A 1 368 ? -15.259 17.979 29.908 1.00 81.69 368 ALA A O 1
ATOM 2878 N N . ALA A 1 369 ? -14.792 15.839 29.450 1.00 81.50 369 ALA A N 1
ATOM 2879 C CA . ALA A 1 369 ? -15.931 15.676 28.543 1.00 81.50 369 ALA A CA 1
ATOM 2880 C C . ALA A 1 369 ? -17.273 15.793 29.280 1.00 81.50 369 ALA A C 1
ATOM 2882 O O . ALA A 1 369 ? -18.220 16.377 28.758 1.00 81.50 369 ALA A O 1
ATOM 2883 N N . LEU A 1 370 ? -17.359 15.266 30.504 1.00 87.31 370 LEU A N 1
ATOM 2884 C CA . LEU A 1 370 ? -18.557 15.363 31.341 1.00 87.31 370 LEU A CA 1
ATOM 2885 C C . LEU A 1 370 ? -18.833 16.798 31.800 1.00 87.31 370 LEU A C 1
ATOM 2887 O O . LEU A 1 370 ? -19.984 17.242 31.802 1.00 87.31 370 LEU A O 1
ATOM 2891 N N . GLU A 1 371 ? -17.785 17.528 32.168 1.00 89.06 371 GLU A N 1
ATOM 2892 C CA . GLU A 1 371 ? -17.881 18.941 32.521 1.00 89.06 371 GLU A CA 1
ATOM 2893 C C . GLU A 1 371 ? -18.312 19.786 31.316 1.00 89.06 371 GLU A C 1
ATOM 2895 O O . GLU A 1 371 ? -19.292 20.521 31.413 1.00 89.06 371 GLU A O 1
ATOM 2900 N N . ALA A 1 372 ? -17.669 19.617 30.159 1.00 86.31 372 ALA A N 1
ATOM 2901 C CA . ALA A 1 372 ? -18.000 20.371 28.952 1.00 86.31 372 ALA A CA 1
ATOM 2902 C C . ALA A 1 372 ? -19.409 20.063 28.412 1.00 86.31 372 ALA A C 1
ATOM 2904 O O . ALA A 1 372 ? -20.115 20.972 27.982 1.00 86.31 372 ALA A O 1
ATOM 2905 N N . ALA A 1 373 ? -19.838 18.795 28.437 1.00 86.06 373 ALA A N 1
ATOM 2906 C CA . ALA A 1 373 ? -21.125 18.389 27.870 1.00 86.06 373 ALA A CA 1
ATOM 2907 C C . ALA A 1 373 ? -22.324 18.685 28.786 1.00 86.06 373 ALA A C 1
ATOM 2909 O O . ALA A 1 373 ? -23.412 18.969 28.287 1.00 86.06 373 ALA A O 1
ATOM 2910 N N . PHE A 1 374 ? -22.153 18.590 30.111 1.00 91.25 374 PHE A N 1
ATOM 2911 C CA . PHE A 1 374 ? -23.274 18.640 31.065 1.00 91.25 374 PHE A CA 1
ATOM 2912 C C . PHE A 1 374 ? -23.050 19.562 32.272 1.00 91.25 374 PHE A C 1
ATOM 2914 O O . PHE A 1 374 ? -23.899 19.613 33.166 1.00 91.25 374 PHE A O 1
ATOM 2921 N N . GLY A 1 375 ? -21.911 20.253 32.362 1.00 91.12 375 GLY A N 1
ATOM 2922 C CA . GLY A 1 375 ? -21.573 21.105 33.506 1.00 91.12 375 GLY A CA 1
ATOM 2923 C C . GLY A 1 375 ? -21.447 20.328 34.819 1.00 91.12 375 GLY A C 1
ATOM 2924 O O . GLY A 1 375 ? -21.809 20.837 35.886 1.00 91.12 375 GLY A O 1
ATOM 2925 N N . LEU A 1 376 ? -21.033 19.058 34.764 1.00 93.06 376 LEU A N 1
ATOM 2926 C CA . LEU A 1 376 ? -20.831 18.229 35.954 1.00 93.06 376 LEU A CA 1
ATOM 2927 C C . LEU A 1 376 ? -19.600 18.698 36.733 1.00 93.06 376 LEU A C 1
ATOM 2929 O O . LEU A 1 376 ? -18.537 18.924 36.169 1.00 93.06 376 LEU A O 1
ATOM 2933 N N . THR A 1 377 ? -19.736 18.793 38.054 1.00 93.12 377 THR A N 1
ATOM 2934 C CA . THR A 1 377 ? -18.606 19.095 38.946 1.00 93.12 377 THR A CA 1
ATOM 2935 C C . THR A 1 377 ? -17.675 17.883 39.101 1.00 93.12 377 THR A C 1
ATOM 2937 O O . THR A 1 377 ? -18.119 16.743 38.932 1.00 93.12 377 THR A O 1
ATOM 2940 N N . PRO A 1 378 ? -16.420 18.059 39.563 1.00 89.88 378 PRO A N 1
ATOM 2941 C CA . PRO A 1 378 ? -15.503 16.938 39.792 1.00 89.88 378 PRO A CA 1
ATOM 2942 C C . PRO A 1 378 ? -16.010 15.865 40.773 1.00 89.88 378 PRO A C 1
ATOM 2944 O O . PRO A 1 378 ? -15.565 14.718 40.726 1.00 89.88 378 PRO A O 1
ATOM 2947 N N . ALA A 1 379 ? -16.916 16.204 41.695 1.00 90.06 379 ALA A N 1
ATOM 2948 C CA . ALA A 1 379 ? -17.546 15.225 42.584 1.00 90.06 379 ALA A CA 1
ATOM 2949 C C . ALA A 1 379 ? -18.667 14.449 41.870 1.00 90.06 379 ALA A C 1
ATOM 2951 O O . ALA A 1 379 ? -18.767 13.228 42.000 1.00 90.06 379 ALA A O 1
ATOM 2952 N N . GLU A 1 380 ? -19.483 15.149 41.080 1.00 93.12 380 GLU A N 1
ATOM 2953 C CA . GLU A 1 380 ? -20.573 14.554 40.305 1.00 93.12 380 GLU A CA 1
ATOM 2954 C C . GLU A 1 380 ? -20.042 13.635 39.200 1.00 93.12 380 GLU A C 1
ATOM 2956 O O . GLU A 1 380 ? -20.519 12.508 39.075 1.00 93.12 380 GLU A O 1
ATOM 2961 N N . SER A 1 381 ? -19.010 14.057 38.466 1.00 91.94 381 SER A N 1
ATOM 2962 C CA . SER A 1 381 ? -18.377 13.251 37.418 1.00 91.94 381 SER A CA 1
ATOM 2963 C C . SER A 1 381 ? -17.755 11.965 37.981 1.00 91.94 381 SER A C 1
ATOM 2965 O O . SER A 1 381 ? -17.955 10.892 37.414 1.00 91.94 381 SER A O 1
ATOM 2967 N N . ARG A 1 382 ? -17.115 12.013 39.163 1.00 90.00 382 ARG A N 1
ATOM 2968 C CA . ARG A 1 382 ? -16.597 10.811 39.855 1.00 90.00 382 ARG A CA 1
ATOM 2969 C C . ARG A 1 382 ? -17.694 9.796 40.187 1.00 90.00 382 ARG A C 1
ATOM 2971 O O . ARG A 1 382 ? -17.475 8.592 40.057 1.00 90.00 382 ARG A O 1
ATOM 2978 N N . ILE A 1 383 ? -18.863 10.265 40.623 1.00 91.25 383 ILE A N 1
ATOM 2979 C CA . ILE A 1 383 ? -20.019 9.402 40.902 1.00 91.25 383 ILE A CA 1
ATOM 2980 C C . ILE A 1 383 ? -20.599 8.858 39.589 1.00 91.25 383 ILE A C 1
ATOM 2982 O O . ILE A 1 383 ? -20.843 7.658 39.484 1.00 91.25 383 ILE A O 1
ATOM 2986 N N . ALA A 1 384 ? -20.778 9.715 38.581 1.00 90.38 384 ALA A N 1
ATOM 2987 C CA . ALA A 1 384 ? -21.351 9.361 37.286 1.00 90.38 384 ALA A CA 1
ATOM 2988 C C . ALA A 1 384 ? -20.530 8.286 36.552 1.00 90.38 384 ALA A C 1
ATOM 2990 O O . ALA A 1 384 ? -21.110 7.305 36.092 1.00 90.38 384 ALA A O 1
ATOM 2991 N N . ILE A 1 385 ? -19.196 8.413 36.517 1.00 88.56 385 ILE A N 1
ATOM 2992 C CA . ILE A 1 385 ? -18.288 7.426 35.904 1.00 88.56 385 ILE A CA 1
ATOM 2993 C C . ILE A 1 385 ? -18.429 6.059 36.580 1.00 88.56 385 ILE A C 1
ATOM 2995 O O . ILE A 1 385 ? -18.616 5.048 35.910 1.00 88.56 385 ILE A O 1
ATOM 2999 N N . LYS A 1 386 ? -18.424 6.011 37.918 1.00 88.31 386 LYS A N 1
ATOM 3000 C CA . LYS A 1 386 ? -18.552 4.747 38.660 1.00 88.31 386 LYS A CA 1
ATOM 3001 C C . LYS A 1 386 ? -19.919 4.084 38.466 1.00 88.31 386 LYS A C 1
ATOM 3003 O O . LYS A 1 386 ? -19.994 2.863 38.360 1.00 88.31 386 LYS A O 1
ATOM 3008 N N . LEU A 1 387 ? -20.991 4.875 38.392 1.00 88.44 387 LEU A N 1
ATOM 3009 C CA . LEU A 1 387 ? -22.332 4.375 38.069 1.00 88.44 387 LEU A CA 1
ATOM 3010 C C . LEU A 1 387 ? -22.426 3.871 36.621 1.00 88.44 387 LEU A C 1
ATOM 3012 O O . LEU A 1 387 ? -23.135 2.896 36.375 1.00 88.44 387 LEU A O 1
ATOM 3016 N N . ALA A 1 388 ? -21.718 4.513 35.682 1.00 84.38 388 ALA A N 1
ATOM 3017 C CA . ALA A 1 388 ? -21.584 4.054 34.297 1.00 84.38 388 ALA A CA 1
ATOM 3018 C C . ALA A 1 388 ? -20.861 2.701 34.218 1.00 84.38 388 ALA A C 1
ATOM 3020 O O . ALA A 1 388 ? -21.289 1.830 33.465 1.00 84.38 388 ALA A O 1
ATOM 3021 N N . GLY A 1 389 ? -19.851 2.507 35.074 1.00 79.12 389 GLY A N 1
ATOM 3022 C CA . GLY A 1 389 ? -19.119 1.251 35.278 1.00 79.12 389 GLY A CA 1
ATOM 3023 C C . GLY A 1 389 ? -19.929 0.116 35.925 1.00 79.12 389 GLY A C 1
ATOM 3024 O O . GLY A 1 389 ? -19.363 -0.886 36.353 1.00 79.12 389 GLY A O 1
ATOM 3025 N N . GLY A 1 390 ? -21.249 0.278 36.075 1.00 83.06 390 GLY A N 1
ATOM 3026 C CA . GLY A 1 390 ? -22.150 -0.752 36.597 1.00 83.06 390 GLY A CA 1
ATOM 3027 C C . GLY A 1 390 ? -22.221 -0.858 38.124 1.00 83.06 390 GLY A C 1
ATOM 3028 O O . GLY A 1 390 ? -22.936 -1.720 38.636 1.00 83.06 390 GLY A O 1
ATOM 3029 N N . LEU A 1 391 ? -21.538 0.011 38.879 1.00 87.12 391 LEU A N 1
ATOM 3030 C CA . LEU A 1 391 ? -21.639 0.014 40.342 1.00 87.12 391 LEU A CA 1
ATOM 3031 C C . LEU A 1 391 ? -23.015 0.520 40.805 1.00 87.12 391 LEU A C 1
ATOM 3033 O O . LEU A 1 391 ? -23.626 1.411 40.210 1.00 87.12 391 LEU A O 1
ATOM 3037 N N . THR A 1 392 ? -23.495 -0.017 41.926 1.00 91.06 392 THR A N 1
ATOM 3038 C CA . THR A 1 392 ? -24.664 0.533 42.625 1.00 91.06 392 THR A CA 1
ATOM 3039 C C . THR A 1 392 ? -24.272 1.793 43.391 1.00 91.06 392 THR A C 1
ATOM 3041 O O . THR A 1 392 ? -23.126 1.926 43.823 1.00 91.06 392 THR A O 1
ATOM 3044 N N . LEU A 1 393 ? -25.225 2.700 43.635 1.00 91.38 393 LEU A N 1
ATOM 3045 C CA . LEU A 1 393 ? -24.966 3.916 44.420 1.00 91.38 393 LEU A CA 1
ATOM 3046 C C . LEU A 1 393 ? -24.309 3.605 45.775 1.00 91.38 393 LEU A C 1
ATOM 3048 O O . LEU A 1 393 ? -23.415 4.324 46.204 1.00 91.38 393 LEU A O 1
ATOM 3052 N N . ASP A 1 394 ? -24.687 2.502 46.420 1.00 92.19 394 ASP A N 1
ATOM 3053 C CA . ASP A 1 394 ? -24.116 2.096 47.708 1.00 92.19 394 ASP A CA 1
ATOM 3054 C C . ASP A 1 394 ? -22.659 1.673 47.612 1.00 92.19 394 ASP A C 1
ATOM 3056 O O . ASP A 1 394 ? -21.868 1.978 48.506 1.00 92.19 394 ASP A O 1
ATOM 3060 N N . ALA A 1 395 ? -22.301 0.968 46.540 1.00 92.81 395 ALA A N 1
ATOM 3061 C CA . ALA A 1 395 ? -20.919 0.612 46.270 1.00 92.81 395 ALA A CA 1
ATOM 3062 C C . ALA A 1 395 ? -20.093 1.863 45.941 1.00 92.81 395 ALA A C 1
ATOM 3064 O O . ALA A 1 395 ? -18.976 2.003 46.437 1.00 92.81 395 ALA A O 1
ATOM 3065 N N . VAL A 1 396 ? -20.662 2.809 45.186 1.00 93.00 396 VAL A N 1
ATOM 3066 C CA . VAL A 1 396 ? -20.020 4.097 44.887 1.00 93.00 396 VAL A CA 1
ATOM 3067 C C . VAL A 1 396 ? -19.785 4.911 46.160 1.00 93.00 396 VAL A C 1
ATOM 3069 O O . VAL A 1 396 ? -18.664 5.359 46.387 1.00 93.00 396 VAL A O 1
ATOM 3072 N N . CYS A 1 397 ? -20.793 5.053 47.025 1.00 93.94 397 CYS A N 1
ATOM 3073 C CA . CYS A 1 397 ? -20.666 5.769 48.297 1.00 93.94 397 CYS A CA 1
ATOM 3074 C C . CYS A 1 397 ? -19.599 5.140 49.202 1.00 93.94 397 CYS A C 1
ATOM 3076 O O . CYS A 1 397 ? -18.777 5.858 49.769 1.00 93.94 397 CYS A O 1
ATOM 3078 N N . ARG A 1 398 ? -19.559 3.800 49.277 1.00 94.00 398 ARG A N 1
ATOM 3079 C CA . ARG A 1 398 ? -18.516 3.061 50.004 1.00 94.00 398 ARG A CA 1
ATOM 3080 C C . ARG A 1 398 ? -17.122 3.324 49.437 1.00 94.00 398 ARG A C 1
ATOM 3082 O O . ARG A 1 398 ? -16.216 3.636 50.202 1.00 94.00 398 ARG A O 1
ATOM 3089 N N . GLN A 1 399 ? -16.950 3.244 48.116 1.00 93.19 399 GLN A N 1
ATOM 3090 C CA . GLN A 1 399 ? -15.654 3.492 47.472 1.00 93.19 399 GLN A CA 1
ATOM 3091 C C . GLN A 1 399 ? -15.177 4.936 47.641 1.00 93.19 399 GLN A C 1
ATOM 3093 O O . GLN A 1 399 ? -13.992 5.169 47.853 1.00 93.19 399 GLN A O 1
ATOM 3098 N N . LEU A 1 400 ? -16.089 5.905 47.546 1.00 91.56 400 LEU A N 1
ATOM 3099 C CA . LEU A 1 400 ? -15.772 7.327 47.679 1.00 91.56 400 LEU A CA 1
ATOM 3100 C C . LEU A 1 400 ? -15.725 7.802 49.139 1.00 91.56 400 LEU A C 1
ATOM 3102 O O . LEU A 1 400 ? -15.431 8.970 49.371 1.00 91.56 400 LEU A O 1
ATOM 3106 N N . LYS A 1 401 ? -15.996 6.918 50.111 1.00 93.75 401 LYS A N 1
ATOM 3107 C CA . LYS A 1 401 ? -16.067 7.230 51.548 1.00 93.75 401 LYS A CA 1
ATOM 3108 C C . LYS A 1 401 ? -17.007 8.407 51.861 1.00 93.75 401 LYS A C 1
ATOM 3110 O O . LYS A 1 401 ? -16.707 9.236 52.715 1.00 93.75 401 LYS A O 1
ATOM 3115 N N . ILE A 1 402 ? -18.152 8.472 51.179 1.00 93.69 402 ILE A N 1
ATOM 3116 C CA . ILE A 1 402 ? -19.200 9.480 51.413 1.00 93.69 402 ILE A CA 1
ATOM 3117 C C . ILE A 1 402 ? -20.447 8.841 52.026 1.00 93.69 402 ILE A C 1
ATOM 3119 O O . ILE A 1 402 ? -20.732 7.660 51.813 1.00 93.69 402 ILE A O 1
ATOM 3123 N N . GLN A 1 403 ? -21.224 9.630 52.769 1.00 93.69 403 GLN A N 1
ATOM 3124 C CA . GLN A 1 403 ? -22.500 9.164 53.306 1.00 93.69 403 GLN A CA 1
ATOM 3125 C C . GLN A 1 403 ? -23.515 8.908 52.184 1.00 93.69 403 GLN A C 1
ATOM 3127 O O . GLN A 1 403 ? -23.547 9.607 51.166 1.00 93.69 403 GLN A O 1
ATOM 3132 N N . ARG A 1 404 ? -24.390 7.916 52.392 1.00 91.88 404 ARG A N 1
ATOM 3133 C CA . ARG A 1 404 ? -25.418 7.519 51.416 1.00 91.88 404 ARG A CA 1
ATOM 3134 C C . ARG A 1 404 ? -26.344 8.679 51.040 1.00 91.88 404 ARG A C 1
ATOM 3136 O O . ARG A 1 404 ? -26.701 8.808 49.870 1.00 91.88 404 ARG A O 1
ATOM 3143 N N . GLU A 1 405 ? -26.695 9.529 52.004 1.00 90.19 405 GLU A N 1
ATOM 3144 C CA . GLU A 1 405 ? -27.571 10.679 51.763 1.00 90.19 405 GLU A CA 1
ATOM 3145 C C . GLU A 1 405 ? -26.895 11.727 50.869 1.00 90.19 405 GLU A C 1
ATOM 3147 O O . GLU A 1 405 ? -27.474 12.179 49.883 1.00 90.19 405 GLU A O 1
ATOM 3152 N N . THR A 1 406 ? -25.613 12.008 51.110 1.00 91.44 406 THR A N 1
ATOM 3153 C CA . THR A 1 406 ? -24.789 12.853 50.234 1.00 91.44 406 THR A CA 1
ATOM 3154 C C . THR A 1 406 ? -24.727 12.288 48.811 1.00 91.44 406 THR A C 1
ATOM 3156 O O . THR A 1 406 ? -24.918 13.021 47.839 1.00 91.44 406 THR A O 1
ATOM 3159 N N . GLY A 1 407 ? -24.540 10.971 48.670 1.00 91.81 407 GLY A N 1
ATOM 3160 C CA . GLY A 1 407 ? -24.572 10.290 47.373 1.00 91.81 407 GLY A CA 1
ATOM 3161 C C . GLY A 1 407 ? -25.914 10.425 46.645 1.00 91.81 407 GLY A C 1
ATOM 3162 O O . GLY A 1 407 ? -25.929 10.700 45.444 1.00 91.81 407 GLY A O 1
ATOM 3163 N N . ARG A 1 408 ? -27.049 10.302 47.354 1.00 92.19 408 ARG A N 1
ATOM 3164 C CA . ARG A 1 408 ? -28.395 10.530 46.784 1.00 92.19 408 ARG A CA 1
ATOM 3165 C C . ARG A 1 408 ? -28.573 11.960 46.280 1.00 92.19 408 ARG A C 1
ATOM 3167 O O . ARG A 1 408 ? -29.129 12.148 45.197 1.00 92.19 408 ARG A O 1
ATOM 3174 N N . VAL A 1 409 ? -28.101 12.956 47.034 1.00 94.00 409 VAL A N 1
ATOM 3175 C CA . VAL A 1 409 ? -28.173 14.370 46.629 1.00 94.00 409 VAL A CA 1
ATOM 3176 C C . VAL A 1 409 ? -27.384 14.604 45.340 1.00 94.00 409 VAL A C 1
ATOM 3178 O O . VAL A 1 409 ? -27.921 15.195 44.399 1.00 94.00 409 VAL A O 1
ATOM 3181 N N . HIS A 1 410 ? -26.152 14.093 45.250 1.00 92.38 410 HIS A N 1
ATOM 3182 C CA . HIS A 1 410 ? -25.364 14.178 44.018 1.00 92.38 410 HIS A CA 1
ATOM 3183 C C . HIS A 1 410 ? -26.033 13.447 42.853 1.00 92.38 410 HIS A C 1
ATOM 3185 O O . HIS A 1 410 ? -26.118 14.008 41.765 1.00 92.38 410 HIS A O 1
ATOM 3191 N N . LEU A 1 411 ? -26.583 12.248 43.071 1.00 93.69 411 LEU A N 1
ATOM 3192 C CA . LEU A 1 411 ? -27.283 11.499 42.026 1.00 93.69 411 LEU A CA 1
ATOM 3193 C C . LEU A 1 411 ? -28.477 12.276 41.453 1.00 93.69 411 LEU A C 1
ATOM 3195 O O . LEU A 1 411 ? -28.652 12.320 40.238 1.00 93.69 411 LEU A O 1
ATOM 3199 N N . LYS A 1 412 ? -29.266 12.939 42.309 1.00 93.00 412 LYS A N 1
ATOM 3200 C CA . LYS A 1 412 ? -30.394 13.777 41.871 1.00 93.00 412 LYS A CA 1
ATOM 3201 C C . LYS A 1 412 ? -29.926 14.958 41.014 1.00 93.00 412 LYS A C 1
ATOM 3203 O O . LYS A 1 412 ? -30.562 15.264 40.008 1.00 93.00 412 LYS A O 1
ATOM 3208 N N . ARG A 1 413 ? -28.812 15.600 41.385 1.00 94.38 413 ARG A N 1
ATOM 3209 C CA . ARG A 1 413 ? -28.210 16.692 40.598 1.00 94.38 413 ARG A CA 1
ATOM 3210 C C . ARG A 1 413 ? -27.678 16.200 39.256 1.00 94.38 413 ARG A C 1
ATOM 3212 O O . ARG A 1 413 ? -27.942 16.838 38.246 1.00 94.38 413 ARG A O 1
ATOM 3219 N N . ILE A 1 414 ? -27.003 15.051 39.238 1.00 93.75 414 ILE A N 1
ATOM 3220 C CA . ILE A 1 414 ? -26.525 14.408 38.008 1.00 93.75 414 ILE A CA 1
ATOM 3221 C C . ILE A 1 414 ? -27.711 14.130 37.077 1.00 93.75 414 ILE A C 1
ATOM 3223 O O . ILE A 1 414 ? -27.695 14.540 35.925 1.00 93.75 414 ILE A O 1
ATOM 3227 N N . PHE A 1 415 ? -28.777 13.504 37.578 1.00 94.75 415 PHE A N 1
ATOM 3228 C CA . PHE A 1 415 ? -29.984 13.230 36.792 1.00 94.75 415 PHE A CA 1
ATOM 3229 C C . PHE A 1 415 ? -30.611 14.495 36.203 1.00 94.75 415 PHE A C 1
ATOM 3231 O O . PHE A 1 415 ? -30.941 14.509 35.019 1.00 94.75 415 PHE A O 1
ATOM 3238 N N . ALA A 1 416 ? -30.695 15.572 36.989 1.00 93.50 416 ALA A N 1
ATOM 3239 C CA . ALA A 1 416 ? -31.172 16.860 36.499 1.00 93.50 416 ALA A CA 1
ATOM 3240 C C . ALA A 1 416 ? -30.271 17.431 35.388 1.00 93.50 416 ALA A C 1
ATOM 3242 O O . ALA A 1 416 ? -30.781 17.829 34.346 1.00 93.50 416 ALA A O 1
ATOM 3243 N N . LYS A 1 417 ? -28.942 17.415 35.567 1.00 93.56 417 LYS A N 1
ATOM 3244 C CA . LYS A 1 417 ? -27.979 17.933 34.576 1.00 93.56 417 LYS A CA 1
ATOM 3245 C C . LYS A 1 417 ? -27.961 17.131 33.273 1.00 93.56 417 LYS A C 1
ATOM 3247 O O . LYS A 1 417 ? -27.861 17.714 32.201 1.00 93.56 417 LYS A O 1
ATOM 3252 N N . LEU A 1 418 ? -28.097 15.807 33.350 1.00 92.12 418 LEU A N 1
ATOM 3253 C CA . LEU A 1 418 ? -28.155 14.929 32.174 1.00 92.12 418 LEU A CA 1
ATOM 3254 C C . LEU A 1 418 ? -29.561 14.833 31.558 1.00 92.12 418 LEU A C 1
ATOM 3256 O O . LEU A 1 418 ? -29.723 14.165 30.540 1.00 92.12 418 LEU A O 1
ATOM 3260 N N . SER A 1 419 ? -30.580 15.457 32.162 1.00 91.00 419 SER A N 1
ATOM 3261 C CA . SER A 1 419 ? -31.988 15.316 31.757 1.00 91.00 419 SER A CA 1
ATOM 3262 C C . SER A 1 419 ? -32.461 13.854 31.702 1.00 91.00 419 SER A C 1
ATOM 3264 O O . SER A 1 419 ? -33.170 13.437 30.787 1.00 91.00 419 SER A O 1
ATOM 3266 N N . VAL A 1 420 ? -32.066 13.053 32.695 1.00 93.56 420 VAL A N 1
ATOM 3267 C CA . VAL A 1 420 ? -32.432 11.632 32.815 1.00 93.56 420 VAL A CA 1
ATOM 3268 C C . VAL A 1 420 ? -33.139 11.356 34.134 1.00 93.56 420 VAL A C 1
ATOM 3270 O O . VAL A 1 420 ? -32.940 12.049 35.125 1.00 93.56 420 VAL A O 1
ATOM 3273 N N . SER A 1 421 ? -33.959 10.308 34.165 1.00 88.69 421 SER A N 1
ATOM 3274 C CA . SER A 1 421 ? -34.753 9.944 35.349 1.00 88.69 421 SER A CA 1
ATOM 3275 C C . SER A 1 421 ? -34.310 8.635 36.001 1.00 88.69 421 SER A C 1
ATOM 3277 O O . SER A 1 421 ? -34.638 8.375 37.160 1.00 88.69 421 SER A O 1
ATOM 3279 N N . ARG A 1 422 ? -33.571 7.790 35.268 1.00 88.62 422 ARG A N 1
ATOM 3280 C CA . ARG A 1 422 ? -33.145 6.464 35.732 1.00 88.62 422 ARG A CA 1
ATOM 3281 C C . ARG A 1 422 ? -31.678 6.189 35.430 1.00 88.62 422 ARG A C 1
ATOM 3283 O O . ARG A 1 422 ? -31.141 6.632 34.419 1.00 88.62 422 ARG A O 1
ATOM 3290 N N . GLN A 1 423 ? -31.060 5.357 36.269 1.00 85.00 423 GLN A N 1
ATOM 3291 C CA . GLN A 1 423 ? -29.644 4.999 36.142 1.00 85.00 423 GLN A CA 1
ATOM 3292 C C . GLN A 1 423 ? -29.305 4.381 34.775 1.00 85.00 423 GLN A C 1
ATOM 3294 O O . GLN A 1 423 ? -28.286 4.736 34.202 1.00 85.00 423 GLN A O 1
ATOM 3299 N N . HIS A 1 424 ? -30.158 3.527 34.198 1.00 85.56 424 HIS A N 1
ATOM 3300 C CA . HIS A 1 424 ? -29.880 2.947 32.875 1.00 85.56 424 HIS A CA 1
ATOM 3301 C C . HIS A 1 424 ? -29.834 4.005 31.753 1.00 85.56 424 HIS A C 1
ATOM 3303 O O . HIS A 1 424 ? -29.082 3.842 30.798 1.00 85.56 424 HIS A O 1
ATOM 3309 N N . GLN A 1 425 ? -30.598 5.101 31.874 1.00 87.62 425 GLN A N 1
ATOM 3310 C CA . GLN A 1 425 ? -30.566 6.214 30.918 1.00 87.62 425 GLN A CA 1
ATOM 3311 C C . GLN A 1 425 ? -29.256 6.995 31.050 1.00 87.62 425 GLN A C 1
ATOM 3313 O O . GLN A 1 425 ? -28.647 7.337 30.041 1.00 87.62 425 GLN A O 1
ATOM 3318 N N . LEU A 1 426 ? -28.785 7.206 32.285 1.00 88.00 426 LEU A N 1
ATOM 3319 C CA . LEU A 1 426 ? -27.455 7.759 32.549 1.00 88.00 426 LEU A CA 1
ATOM 3320 C C . LEU A 1 426 ? -26.367 6.889 31.910 1.00 88.00 426 LEU A C 1
ATOM 3322 O O . LEU A 1 426 ? -25.547 7.407 31.163 1.00 88.00 426 LEU A O 1
ATOM 3326 N N . VAL A 1 427 ? -26.391 5.572 32.140 1.00 86.44 427 VAL A N 1
ATOM 3327 C CA . VAL A 1 427 ? -25.412 4.637 31.555 1.00 86.44 427 VAL A CA 1
ATOM 3328 C C . VAL A 1 427 ? -25.432 4.729 30.025 1.00 86.44 427 VAL A C 1
ATOM 3330 O O . VAL A 1 427 ? -24.378 4.834 29.403 1.00 86.44 427 VAL A O 1
ATOM 3333 N N . ALA A 1 428 ? -26.620 4.774 29.412 1.00 84.81 428 ALA A N 1
ATOM 3334 C CA . ALA A 1 428 ? -26.767 4.903 27.964 1.00 84.81 428 ALA A CA 1
ATOM 3335 C C . ALA A 1 428 ? -26.175 6.216 27.417 1.00 84.81 428 ALA A C 1
ATOM 3337 O O . ALA A 1 428 ? -25.481 6.190 26.402 1.00 84.81 428 ALA A O 1
ATOM 3338 N N . VAL A 1 429 ? -26.408 7.353 28.082 1.00 85.94 429 VAL A N 1
ATOM 3339 C CA . VAL A 1 429 ? -25.830 8.651 27.688 1.00 85.94 429 VAL A CA 1
ATOM 3340 C C . VAL A 1 429 ? -24.310 8.632 27.822 1.00 85.94 429 VAL A C 1
ATOM 3342 O O . VAL A 1 429 ? -23.603 8.983 26.879 1.00 85.94 429 VAL A O 1
ATOM 3345 N N . LEU A 1 430 ? -23.801 8.167 28.962 1.00 84.75 430 LEU A N 1
ATOM 3346 C CA . LEU A 1 430 ? -22.369 8.155 29.242 1.00 84.75 430 LEU A CA 1
ATOM 3347 C C . LEU A 1 430 ? -21.606 7.208 28.312 1.00 84.75 430 LEU A C 1
ATOM 3349 O O . LEU A 1 430 ? -20.548 7.582 27.820 1.00 84.75 430 LEU A O 1
ATOM 3353 N N . SER A 1 431 ? -22.188 6.056 27.958 1.00 79.75 431 SER A N 1
ATOM 3354 C CA . SER A 1 431 ? -21.581 5.113 27.006 1.00 79.75 431 SER A CA 1
ATOM 3355 C C . SER A 1 431 ? -21.307 5.712 25.618 1.00 79.75 431 SER A C 1
ATOM 3357 O O . SER A 1 431 ? -20.407 5.256 24.916 1.00 79.75 431 SER A O 1
ATOM 3359 N N . LYS A 1 432 ? -22.045 6.757 25.213 1.00 77.38 432 LYS A N 1
ATOM 3360 C CA . LYS A 1 432 ? -21.805 7.462 23.943 1.00 77.38 432 LYS A CA 1
ATOM 3361 C C . LYS A 1 432 ? -20.594 8.393 24.013 1.00 77.38 432 LYS A C 1
ATOM 3363 O O . LYS A 1 432 ? -19.932 8.589 23.000 1.00 77.38 432 LYS A O 1
ATOM 3368 N N . LEU A 1 433 ? -20.307 8.943 25.193 1.00 76.19 433 LEU A N 1
ATOM 3369 C CA . LEU A 1 433 ? -19.166 9.828 25.449 1.00 76.19 433 LEU A CA 1
ATOM 3370 C C . LEU A 1 433 ? -17.878 9.056 25.744 1.00 76.19 433 LEU A C 1
ATOM 3372 O O . LEU A 1 433 ? -16.791 9.565 25.508 1.00 76.19 433 LEU A O 1
ATOM 3376 N N . SER A 1 434 ? -18.004 7.806 26.184 1.00 71.69 434 SER A N 1
ATOM 3377 C CA . SER A 1 434 ? -16.902 6.866 26.399 1.00 71.69 434 SER A CA 1
ATOM 3378 C C . SER A 1 434 ? -16.090 6.505 25.146 1.00 71.69 434 SER A C 1
ATOM 3380 O O . SER A 1 434 ? -15.056 5.858 25.270 1.00 71.69 434 SER A O 1
ATOM 3382 N N . ARG A 1 435 ? -16.553 6.864 23.939 1.00 63.50 435 ARG A N 1
ATOM 3383 C CA . ARG A 1 435 ? -15.883 6.539 22.663 1.00 63.50 435 ARG A CA 1
ATOM 3384 C C . ARG A 1 435 ? -14.626 7.362 22.381 1.00 63.50 435 ARG A C 1
ATOM 3386 O O . ARG A 1 435 ? -13.902 7.042 21.448 1.00 63.50 435 ARG A O 1
ATOM 3393 N N . PHE A 1 436 ? -14.380 8.409 23.162 1.00 56.81 436 PHE A N 1
ATOM 3394 C CA . PHE A 1 436 ? -13.144 9.174 23.102 1.00 56.81 436 PHE A CA 1
ATOM 3395 C C . PHE A 1 436 ? -12.401 8.957 24.433 1.00 56.81 436 PHE A C 1
ATOM 3397 O O . PHE A 1 436 ? -12.960 9.257 25.492 1.00 56.81 436 PHE A O 1
ATOM 3404 N N . PRO A 1 437 ? -11.187 8.382 24.415 1.00 50.97 437 PRO A N 1
ATOM 3405 C CA . PRO A 1 437 ? -10.376 8.150 25.592 1.00 50.97 437 PRO A CA 1
ATOM 3406 C C . PRO A 1 437 ? -10.014 9.476 26.267 1.00 50.97 437 PRO A C 1
ATOM 3408 O O . PRO A 1 437 ? -10.142 10.564 25.700 1.00 50.97 437 PRO A O 1
ATOM 3411 N N . ARG A 1 438 ? -9.548 9.376 27.515 1.00 53.31 438 ARG A N 1
ATOM 3412 C CA . ARG A 1 438 ? -9.027 10.512 28.278 1.00 53.31 438 ARG A CA 1
ATOM 3413 C C . ARG A 1 438 ? -7.887 11.167 27.489 1.00 53.31 438 ARG A C 1
ATOM 3415 O O . ARG A 1 438 ? -6.825 10.574 27.341 1.00 53.31 438 ARG A O 1
ATOM 3422 N N . LEU A 1 439 ? -8.120 12.383 26.995 1.00 44.09 439 LEU A N 1
ATOM 3423 C CA . LEU A 1 439 ? -7.078 13.236 26.409 1.00 44.09 439 LEU A CA 1
ATOM 3424 C C . LEU A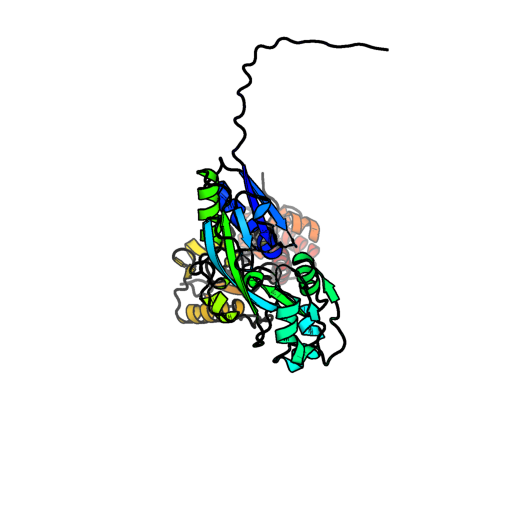 1 439 ? -6.147 13.831 27.478 1.00 44.09 439 LEU A C 1
ATOM 3426 O O . LEU A 1 439 ? -5.131 14.428 27.135 1.00 44.09 439 LEU A O 1
ATOM 3430 N N . ASP A 1 440 ? -6.461 13.619 28.757 1.00 43.53 440 ASP A N 1
ATOM 3431 C CA . ASP A 1 440 ? -5.608 13.973 29.884 1.00 43.53 440 ASP A CA 1
ATOM 3432 C C . ASP A 1 440 ? -4.429 12.988 29.943 1.00 43.53 440 ASP A C 1
ATOM 3434 O O . ASP A 1 440 ? -4.426 12.013 30.699 1.00 43.53 440 ASP A O 1
ATOM 3438 N N . ARG A 1 441 ? -3.427 13.205 29.086 1.00 35.91 441 ARG A N 1
ATOM 3439 C CA . ARG A 1 441 ? -2.067 12.769 29.395 1.00 35.91 441 ARG A CA 1
ATOM 3440 C C . ARG A 1 441 ? -1.541 13.749 30.434 1.00 35.91 441 ARG A C 1
ATOM 3442 O O . ARG A 1 441 ? -1.190 14.870 30.084 1.00 35.91 441 ARG A O 1
ATOM 3449 N N . ASP A 1 442 ? -1.495 13.313 31.689 1.00 34.97 442 ASP A N 1
ATOM 3450 C CA . ASP A 1 442 ? -0.553 13.874 32.655 1.00 34.97 442 ASP A CA 1
ATOM 3451 C C . ASP A 1 442 ? 0.855 13.645 32.080 1.00 34.97 442 ASP A C 1
ATOM 3453 O O . ASP A 1 442 ? 1.395 12.536 32.126 1.00 34.97 442 ASP A O 1
ATOM 3457 N N . SER A 1 443 ? 1.383 14.675 31.423 1.00 31.30 443 SER A N 1
ATOM 3458 C CA . SER A 1 443 ? 2.810 14.865 31.164 1.00 31.30 443 SER A CA 1
ATOM 3459 C C . SER A 1 443 ? 3.460 15.556 32.347 1.00 31.30 443 SER A C 1
ATOM 3461 O O . SER A 1 443 ? 2.883 16.587 32.768 1.00 31.30 443 SER A O 1
#

Secondary structure (DSSP, 8-state):
-----------------PPPPEEEEEEEHHHIIIIIHHHHHHHHHH-TT-EEEEEEESS---GGGT--SEEEESS--S-SSSEEEEEEEEEEEEEE-HHHHHHH----SHHHHTTSPEEE---GGGTHHHHHHHHHHHHTTS---SEE-S-HHHHHHHHHTTSSEEEEEGGGGGSS-EEP--S--EEEEEEEEES---HHHHHHHHHHHHTT-TTT-GGGSSS---HHHHHHH--SPP--STT--SHHHHHHHHHTT-EEEEE-TTS-EEEE-HHHHHHHHHTSEEETTEEE-SSHHHHHHHHHHHHHHHSTT-S---PPPEEEEETTEEEEEEEEE--TTTSSSTTSS--EEEEEE-TT-PPPPPHHHHHHHH---HHHHHHHHHHHTT--HHHHHHHHT--HHHHHHHHHHHHHHHT-SSHHHHHHHHHHHTTS-------